Protein AF-A0A7X3VAI4-F1 (afdb_monomer)

Radius of gyration: 29.51 Å; Cα contacts (8 Å, |Δi|>4): 830; chains: 1; bounding box: 54×102×101 Å

Nearest PDB structures (foldseek):
  2ffg-assembly1_B  TM=6.582E-01  e=1.158E+00  Bacillus subtilis
  6cj0-assembly1_B  TM=4.602E-01  e=5.542E+00  Pseudomonas aeruginosa
  4fmd-assembly3_E  TM=3.066E-01  e=3.913E+00  Escherichia coli
  4fmc-assembly3_E  TM=3.128E-01  e=4.935E+00  Escherichia coli

Solvent-accessible surface area (backbone atoms only — not comparable to full-atom values): 24237 Å² total; per-residue (Å²): 133,81,81,90,76,89,83,88,88,81,93,82,90,83,90,86,83,89,80,90,79,92,73,89,74,77,81,74,78,75,72,74,77,76,73,74,70,52,94,92,55,70,48,72,66,94,71,79,42,58,47,66,39,52,51,70,56,76,46,52,69,69,57,36,35,50,51,9,50,47,62,37,60,41,63,54,37,66,71,42,35,33,33,36,28,24,42,32,49,91,56,97,81,44,68,40,80,75,32,53,87,90,65,32,65,28,82,55,17,36,17,64,51,43,33,54,41,79,29,22,33,33,89,40,80,44,18,6,24,43,83,93,42,38,42,32,49,74,17,25,73,32,71,44,62,74,70,76,37,43,74,28,34,75,59,35,90,54,46,80,71,65,49,22,51,72,40,68,32,65,57,38,49,24,43,33,58,51,44,47,44,22,51,54,36,21,52,42,37,50,50,48,54,54,47,24,32,48,52,1,46,76,69,69,39,72,28,74,43,74,34,54,35,91,89,36,78,32,47,32,42,32,14,29,47,88,64,53,74,48,49,89,49,44,44,43,54,55,91,86,44,56,39,20,65,35,70,68,62,34,80,33,62,44,64,58,61,46,48,50,49,46,36,30,41,33,30,13,31,50,40,20,58,62,66,36,79,81,36,49,82,31,71,76,84,46,48,47,53,28,38,66,17,40,52,47,20,35,35,51,28,44,33,59,32,61,52,64,68,89,81,75,56,85,53,67,69,56,33,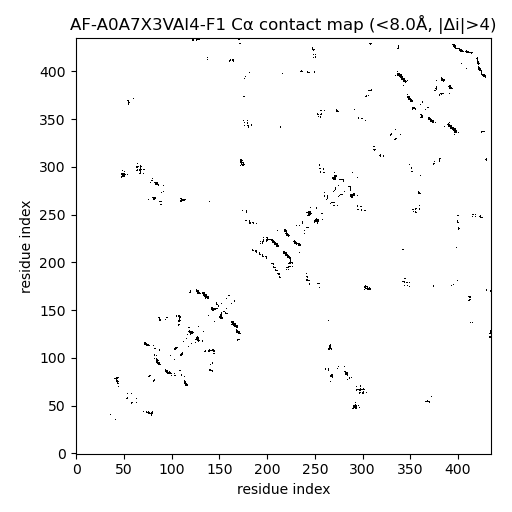52,48,52,55,51,47,57,54,45,40,49,75,70,52,52,39,75,50,33,26,53,60,44,74,36,78,66,64,58,50,55,46,49,49,88,75,55,57,89,61,45,67,44,56,88,80,44,97,45,68,40,74,44,73,44,88,74,48,42,92,89,42,68,42,45,78,44,73,94,79,13,40,38,42,68,40,18,30,58,61,36,35,43,78,58,43,78,91,61,38,82,52,76,64,64,58,95,86,40,56,42,32,41,32,26,43,66,56,56,51,55,50,91,58,47,107

Secondary structure (DSSP, 8-state):
------------------------------PPP-----TT---S---PPPHHHHHTT-S-HHHHHHHHHHHHH----TTTTTT-SSB-SS-TT-B-----TTS---TTTS---S-GGGTS-BSSTT-B--GGG-EEETGGGSS---SSSSGGGTTS---TTTSSEEE-----TTHHHHHHHHHHHHHHHHHHHHHHHHHHHHHTS-EEEEEEETTEEEEEEEE-TTS-EEEEEE-SS-TT-----BTTTT-B--HHHHHHHHIIIII-PPBHHHH-TT--SS-SS-S-SB-HHHHHHHHHHHHHSPPPPP---SSHHHHHHHHHHHHHHHHTTGGGTS-S-EEES--EEEES-TTPPTTS--GGGSSS-EEEE----STTT-PEE-GGG-EEE-----S-EEE--GGG---SS-BTTB-TTEEEPPP-TTGGG--

Mean predicted aligned error: 8.09 Å

Structure (mmCIF, N/CA/C/O backbone):
data_AF-A0A7X3VAI4-F1
#
_entry.id   AF-A0A7X3VAI4-F1
#
loop_
_atom_site.group_PDB
_atom_site.id
_atom_site.type_symbol
_atom_site.label_atom_id
_atom_site.label_alt_id
_atom_site.label_comp_id
_atom_site.label_asym_id
_atom_site.label_entity_id
_atom_site.label_seq_id
_atom_site.pdbx_PDB_ins_code
_atom_site.Cartn_x
_atom_site.Cartn_y
_atom_site.Cartn_z
_atom_site.occupancy
_atom_site.B_iso_or_equiv
_atom_site.auth_seq_id
_atom_site.auth_comp_id
_atom_site.auth_asym_id
_atom_site.auth_atom_id
_atom_site.pdbx_PDB_model_num
ATOM 1 N N . MET A 1 1 ? 6.371 72.353 -68.117 1.00 41.66 1 MET A N 1
ATOM 2 C CA . MET A 1 1 ? 6.696 70.965 -67.736 1.00 41.66 1 MET A CA 1
ATOM 3 C C . MET A 1 1 ? 5.400 70.309 -67.237 1.00 41.66 1 MET A C 1
ATOM 5 O O . MET A 1 1 ? 5.086 70.439 -66.072 1.00 41.66 1 MET A O 1
ATOM 9 N N . ASN A 1 2 ? 4.428 69.951 -68.082 1.00 34.06 2 ASN A N 1
ATOM 10 C CA . ASN A 1 2 ? 4.250 68.636 -68.727 1.00 34.06 2 ASN A CA 1
ATOM 11 C C . ASN A 1 2 ? 5.489 67.708 -68.775 1.00 34.06 2 ASN A C 1
ATOM 13 O O . ASN A 1 2 ? 6.585 68.258 -68.882 1.00 34.06 2 ASN A O 1
ATOM 17 N N . PRO A 1 3 ? 5.344 66.362 -68.878 1.00 53.47 3 PRO A N 1
ATOM 18 C CA . PRO A 1 3 ? 4.071 65.657 -69.130 1.00 53.47 3 PRO A CA 1
ATOM 19 C C . PRO A 1 3 ? 3.851 64.226 -68.535 1.00 53.47 3 PRO A C 1
ATOM 21 O O . PRO A 1 3 ? 4.800 63.526 -68.210 1.00 53.47 3 PRO A O 1
ATOM 24 N N . LEU A 1 4 ? 2.570 63.801 -68.624 1.00 39.50 4 LEU A N 1
ATOM 25 C CA . LEU A 1 4 ? 2.026 62.520 -69.165 1.00 39.50 4 LEU A CA 1
ATOM 26 C C . LEU A 1 4 ? 2.206 61.217 -68.350 1.00 39.50 4 LEU A C 1
ATOM 28 O O . LEU A 1 4 ? 3.261 60.964 -67.797 1.00 39.50 4 LEU A O 1
ATOM 32 N N . SER A 1 5 ? 1.274 60.255 -68.312 1.00 36.38 5 SER A N 1
ATOM 33 C CA . SER A 1 5 ? -0.124 60.076 -68.776 1.00 36.38 5 SER A CA 1
ATOM 34 C C . SER A 1 5 ? -0.532 58.651 -68.339 1.00 36.38 5 SER A C 1
ATOM 36 O O . SER A 1 5 ? 0.304 57.758 -68.402 1.00 36.38 5 SER A O 1
ATOM 38 N N . ALA A 1 6 ? -1.723 58.383 -67.783 1.00 37.47 6 ALA A N 1
ATOM 39 C CA . ALA A 1 6 ? -2.954 58.027 -68.523 1.00 37.47 6 ALA A CA 1
ATOM 40 C C . ALA A 1 6 ? -2.723 56.879 -69.546 1.00 37.47 6 ALA A C 1
ATOM 42 O O . ALA A 1 6 ? -1.814 56.966 -70.355 1.00 37.47 6 ALA A O 1
ATOM 43 N N . THR A 1 7 ? -3.482 55.779 -69.654 1.00 36.97 7 THR A N 1
ATOM 44 C CA . THR A 1 7 ? -4.941 55.536 -69.563 1.00 36.97 7 THR A CA 1
ATOM 45 C C . THR A 1 7 ? -5.155 54.047 -69.964 1.00 36.97 7 THR A C 1
ATOM 47 O O . THR A 1 7 ? -4.462 53.591 -70.861 1.00 36.97 7 THR A O 1
ATOM 50 N N . ARG A 1 8 ? -5.968 53.221 -69.277 1.00 37.34 8 ARG A N 1
ATOM 51 C CA . ARG A 1 8 ? -7.438 53.007 -69.426 1.00 37.34 8 ARG A CA 1
ATOM 52 C C . ARG A 1 8 ? -7.818 51.883 -70.420 1.00 37.34 8 ARG A C 1
ATOM 54 O O . ARG A 1 8 ? -7.261 51.848 -71.509 1.00 37.34 8 ARG A O 1
ATOM 61 N N . LYS A 1 9 ? -8.918 51.174 -70.078 1.00 34.22 9 LYS A N 1
ATOM 62 C CA . LYS A 1 9 ? -9.882 50.396 -70.918 1.00 34.22 9 LYS A CA 1
ATOM 63 C C . LYS A 1 9 ? -9.663 48.867 -70.935 1.00 34.22 9 LYS A C 1
ATOM 65 O O . LYS A 1 9 ? -8.532 48.441 -71.068 1.00 34.22 9 LYS A O 1
ATOM 70 N N . SER A 1 10 ? -10.665 47.982 -70.841 1.00 33.62 10 SER A N 1
ATOM 71 C CA . SER A 1 10 ? -12.135 48.109 -70.785 1.00 33.62 10 SER A CA 1
ATOM 72 C C . SER A 1 10 ? -12.799 46.771 -70.390 1.00 33.62 10 SER A C 1
ATOM 74 O O . SER A 1 10 ? -12.258 45.706 -70.661 1.00 33.62 10 SER A O 1
ATOM 76 N N . LEU A 1 11 ? -14.004 46.873 -69.817 1.00 37.06 11 LEU A N 1
ATOM 77 C CA . LEU A 1 11 ? -15.062 45.854 -69.676 1.00 37.06 11 LEU A CA 1
ATOM 78 C C . LEU A 1 11 ? -15.544 45.270 -71.027 1.00 37.06 11 LEU A C 1
ATOM 80 O O . LEU A 1 11 ? -15.691 46.049 -71.967 1.00 37.06 11 LEU A O 1
ATOM 84 N N . ALA A 1 12 ? -15.923 43.978 -71.052 1.00 31.91 12 ALA A N 1
ATOM 85 C CA . ALA A 1 12 ? -17.156 43.381 -71.641 1.00 31.91 12 ALA A CA 1
ATOM 86 C C . ALA A 1 12 ? -16.980 41.840 -71.771 1.00 31.91 12 ALA A C 1
ATOM 88 O O . ALA A 1 12 ? -16.028 41.406 -72.403 1.00 31.91 12 ALA A O 1
ATOM 89 N N . PHE A 1 13 ? -17.663 40.977 -71.004 1.00 33.62 13 PHE A N 1
ATOM 90 C CA . PHE A 1 13 ? -19.034 40.427 -71.141 1.00 33.62 13 PHE A CA 1
ATOM 91 C C . PHE A 1 13 ? -19.272 39.454 -72.324 1.00 33.62 13 PHE A C 1
ATOM 93 O O . PHE A 1 13 ? -18.954 39.801 -73.455 1.00 33.62 13 PHE A O 1
ATOM 100 N N . ILE A 1 14 ? -19.982 38.342 -72.014 1.00 36.69 14 ILE A N 1
ATOM 101 C CA . ILE A 1 14 ? -20.777 37.399 -72.863 1.00 36.69 14 ILE A CA 1
ATOM 102 C C . ILE A 1 14 ? -20.160 35.986 -73.039 1.00 36.69 14 ILE A C 1
ATOM 104 O O . ILE A 1 14 ? -19.181 35.825 -73.753 1.00 36.69 14 ILE A O 1
ATOM 108 N N . LEU A 1 15 ? -20.609 35.016 -72.207 1.00 34.69 15 LEU A N 1
ATOM 109 C CA . LEU A 1 15 ? -21.491 33.840 -72.496 1.00 34.69 15 LEU A CA 1
ATOM 110 C C . LEU A 1 15 ? -20.814 32.742 -73.346 1.00 34.69 15 LEU A C 1
ATOM 112 O O . LEU A 1 15 ? -20.144 33.059 -74.311 1.00 34.69 15 LEU A O 1
ATOM 116 N N . ALA A 1 16 ? -21.013 31.433 -73.193 1.00 33.78 16 ALA A N 1
ATOM 117 C CA . ALA A 1 16 ? -21.719 30.505 -72.299 1.00 33.78 16 ALA A CA 1
ATOM 118 C C . ALA A 1 16 ? -21.288 29.087 -72.801 1.00 33.78 16 ALA A C 1
ATOM 120 O O . ALA A 1 16 ? -20.832 28.982 -73.936 1.00 33.78 16 ALA A O 1
ATOM 121 N N . ILE A 1 17 ? -21.263 27.993 -72.028 1.00 36.34 17 ILE A N 1
ATOM 122 C CA . ILE A 1 17 ? -22.317 26.954 -71.943 1.00 36.34 17 ILE A CA 1
ATOM 123 C C . ILE A 1 17 ? -21.670 25.679 -71.346 1.00 36.34 17 ILE A C 1
ATOM 125 O O . ILE A 1 17 ? -20.625 25.271 -71.835 1.00 36.34 17 ILE A O 1
ATOM 129 N N . LEU A 1 18 ? -22.338 25.105 -70.327 1.00 33.00 18 LEU A N 1
ATOM 130 C CA . LEU A 1 18 ? -22.488 23.688 -69.907 1.00 33.00 18 LEU A CA 1
ATOM 131 C C . LEU A 1 18 ? -21.237 22.766 -69.837 1.00 33.00 18 LEU A C 1
ATOM 133 O O . LEU A 1 18 ? -20.447 22.698 -70.760 1.00 33.00 18 LEU A O 1
ATOM 137 N N . ALA A 1 19 ? -21.030 21.929 -68.813 1.00 33.09 19 ALA A N 1
ATOM 138 C CA . ALA A 1 19 ? -22.008 21.078 -68.137 1.00 33.09 19 ALA A CA 1
ATOM 139 C C . ALA A 1 19 ? -21.550 20.629 -66.732 1.00 33.09 19 ALA A C 1
ATOM 141 O O . ALA A 1 19 ? -20.363 20.473 -66.455 1.00 33.09 19 ALA A O 1
ATOM 142 N N . TRP A 1 20 ? -22.542 20.378 -65.879 1.00 38.09 20 TRP A N 1
ATOM 143 C CA . TRP A 1 20 ? -22.461 19.634 -64.624 1.00 38.09 20 TRP A CA 1
ATOM 144 C C . TRP A 1 20 ? -21.806 18.254 -64.767 1.00 38.09 20 TRP A C 1
ATOM 146 O O . TRP A 1 20 ? -22.183 17.483 -65.646 1.00 38.09 20 TRP A O 1
ATOM 156 N N . ALA A 1 21 ? -20.995 17.885 -63.774 1.00 34.31 21 ALA A N 1
ATOM 157 C CA . ALA A 1 21 ? -21.040 16.550 -63.183 1.00 34.31 21 ALA A CA 1
ATOM 158 C C . ALA A 1 21 ? -20.620 16.634 -61.708 1.00 34.31 21 ALA A C 1
ATOM 160 O O . ALA A 1 21 ? -19.473 16.910 -61.370 1.00 34.31 21 ALA A O 1
ATOM 161 N N . THR A 1 22 ? -21.597 16.426 -60.834 1.00 43.16 22 THR A N 1
ATOM 162 C CA . THR A 1 22 ? -21.441 16.120 -59.415 1.00 43.16 22 THR A CA 1
ATOM 163 C C . THR A 1 22 ? -20.647 14.827 -59.242 1.00 43.16 22 THR A C 1
ATOM 165 O O . THR A 1 22 ? -21.089 13.785 -59.722 1.00 43.16 22 THR A O 1
ATOM 168 N N . LEU A 1 23 ? -19.542 14.865 -58.502 1.00 37.84 23 LEU A N 1
ATOM 169 C CA . LEU A 1 23 ? -18.942 13.677 -57.899 1.00 37.84 23 LEU A CA 1
ATOM 170 C C . LEU A 1 23 ? -18.586 14.009 -56.454 1.00 37.84 23 LEU A C 1
ATOM 172 O O . LEU A 1 23 ? -17.637 14.734 -56.166 1.00 37.84 23 LEU A O 1
ATOM 176 N N . ALA A 1 24 ? -19.422 13.486 -55.561 1.00 47.59 24 ALA A N 1
ATOM 177 C CA . ALA A 1 24 ? -19.087 13.259 -54.173 1.00 47.59 24 ALA A CA 1
ATOM 178 C C . ALA A 1 24 ? -17.810 12.409 -54.132 1.00 47.59 24 ALA A C 1
ATOM 180 O O . ALA A 1 24 ? -17.831 11.232 -54.486 1.00 47.59 24 ALA A O 1
ATOM 181 N N . ALA A 1 25 ? -16.694 13.022 -53.749 1.00 36.50 25 ALA A N 1
ATOM 182 C CA . ALA A 1 25 ? -15.486 12.295 -53.407 1.00 36.50 25 ALA A CA 1
ATOM 183 C C . ALA A 1 25 ? -15.566 11.958 -51.917 1.00 36.50 25 ALA A C 1
ATOM 185 O O . ALA A 1 25 ? -15.334 12.803 -51.051 1.00 36.50 25 ALA A O 1
ATOM 186 N N . CYS A 1 26 ? -15.955 10.714 -51.645 1.00 34.91 26 CYS A N 1
ATOM 187 C CA . CYS A 1 26 ? -15.708 10.034 -50.386 1.00 34.91 26 CYS A CA 1
ATOM 188 C C . CYS A 1 26 ? -14.253 10.288 -49.971 1.00 34.91 26 CYS A C 1
ATOM 190 O O . CYS A 1 26 ? -13.331 9.914 -50.697 1.00 34.91 26 CYS A O 1
ATOM 192 N N . HIS A 1 27 ? -14.043 10.929 -48.821 1.00 36.62 27 HIS A N 1
ATOM 193 C CA . HIS A 1 27 ? -12.756 10.867 -48.138 1.00 36.62 27 HIS A CA 1
ATOM 194 C C . HIS A 1 27 ? -12.600 9.435 -47.625 1.00 36.62 27 HIS A C 1
ATOM 196 O O . HIS A 1 27 ? -13.020 9.108 -46.520 1.00 36.62 27 HIS A O 1
ATOM 202 N N . ASN A 1 28 ? -12.058 8.560 -48.470 1.00 38.97 28 ASN A N 1
ATOM 203 C CA . ASN A 1 28 ? -11.456 7.325 -48.003 1.00 38.97 28 ASN A CA 1
ATOM 204 C C . ASN A 1 28 ? -10.149 7.718 -47.324 1.00 38.97 28 ASN A C 1
ATOM 206 O O . ASN A 1 28 ? -9.138 7.936 -47.990 1.00 38.97 28 ASN A O 1
ATOM 210 N N . THR A 1 29 ? -10.185 7.820 -46.000 1.00 39.47 29 THR A N 1
ATOM 211 C CA . THR A 1 29 ? -8.992 7.723 -45.169 1.00 39.47 29 THR A CA 1
ATOM 212 C C . THR A 1 29 ? -8.440 6.318 -45.383 1.00 39.47 29 THR A C 1
ATOM 214 O O . THR A 1 29 ? -8.873 5.357 -44.753 1.00 39.47 29 THR A O 1
ATOM 217 N N . THR A 1 30 ? -7.541 6.156 -46.348 1.00 39.31 30 THR A N 1
ATOM 218 C CA . THR A 1 30 ? -6.678 4.981 -46.383 1.00 39.31 30 THR A CA 1
ATOM 219 C C . THR A 1 30 ? -5.759 5.112 -45.181 1.00 39.31 30 THR A C 1
ATOM 221 O O . THR A 1 30 ? -4.778 5.850 -45.238 1.00 39.31 30 THR A O 1
ATOM 224 N N . ALA A 1 31 ? -6.129 4.460 -44.077 1.00 43.34 31 ALA A N 1
ATOM 225 C CA . ALA A 1 31 ? -5.189 4.138 -43.019 1.00 43.34 31 ALA A CA 1
ATOM 226 C C . ALA A 1 31 ? -3.985 3.472 -43.690 1.00 43.34 31 ALA A C 1
ATOM 228 O O . ALA A 1 31 ? -4.154 2.505 -44.444 1.00 43.34 31 ALA A O 1
ATOM 229 N N . GLU A 1 32 ? -2.795 4.041 -43.504 1.00 39.75 32 GLU A N 1
ATOM 230 C CA . GLU A 1 32 ? -1.586 3.357 -43.934 1.00 39.75 32 GLU A CA 1
ATOM 231 C C . GLU A 1 32 ? -1.551 1.983 -43.255 1.00 39.75 32 GLU A C 1
ATOM 233 O O . GLU A 1 32 ? -1.907 1.871 -42.076 1.00 39.75 32 GLU A O 1
ATOM 238 N N . PRO A 1 33 ? -1.190 0.914 -43.983 1.00 43.19 33 PRO A N 1
ATOM 239 C CA . PRO A 1 33 ? -1.043 -0.386 -43.364 1.00 43.19 33 PRO A CA 1
ATOM 240 C C . PRO A 1 33 ? 0.045 -0.265 -42.300 1.00 43.19 33 PRO A C 1
ATOM 242 O O . PRO A 1 33 ? 1.188 0.057 -42.627 1.00 43.19 33 PRO A O 1
ATOM 245 N N . SER A 1 34 ? -0.343 -0.512 -41.043 1.00 51.28 34 SER A N 1
ATOM 246 C CA . SER A 1 34 ? 0.562 -0.778 -39.923 1.00 51.28 34 SER A CA 1
ATOM 247 C C . SER A 1 34 ? 1.752 -1.574 -40.454 1.00 51.28 34 SER A C 1
ATOM 249 O O . SER A 1 34 ? 1.583 -2.651 -41.039 1.00 51.28 34 SER A O 1
ATOM 251 N N . SER A 1 35 ? 2.945 -0.980 -40.375 1.00 57.53 35 SER A N 1
ATOM 252 C CA . SER A 1 35 ? 4.171 -1.638 -40.803 1.00 57.53 35 SER A CA 1
ATOM 253 C C . SER A 1 35 ? 4.238 -2.989 -40.104 1.00 57.53 35 SER A C 1
ATOM 255 O O . SER A 1 35 ? 4.120 -3.028 -38.882 1.00 57.53 35 SER A O 1
ATOM 257 N N . ALA A 1 36 ? 4.406 -4.074 -40.866 1.00 59.88 36 ALA A N 1
ATOM 258 C CA . ALA A 1 36 ? 4.539 -5.412 -40.297 1.00 59.88 36 ALA A CA 1
ATOM 259 C C . ALA A 1 36 ? 5.517 -5.370 -39.106 1.00 59.88 36 ALA A C 1
ATOM 261 O O . ALA A 1 36 ? 6.583 -4.756 -39.259 1.00 59.88 36 ALA A O 1
ATOM 262 N N . PRO A 1 37 ? 5.162 -5.963 -37.948 1.00 58.41 37 PRO A N 1
ATOM 263 C CA . PRO A 1 37 ? 5.969 -5.856 -36.741 1.00 58.41 37 PRO A CA 1
ATOM 264 C C . PRO A 1 37 ? 7.399 -6.278 -37.062 1.00 58.41 37 PRO A C 1
ATOM 266 O O . PRO A 1 37 ? 7.635 -7.310 -37.704 1.00 58.41 37 PRO A O 1
ATOM 269 N N . ARG A 1 38 ? 8.363 -5.431 -36.692 1.00 66.62 38 ARG A N 1
ATOM 270 C CA . ARG A 1 38 ? 9.773 -5.770 -36.876 1.00 66.62 38 ARG A CA 1
ATOM 271 C C . ARG A 1 38 ? 10.039 -6.997 -36.010 1.00 66.62 38 ARG A C 1
ATOM 273 O O . ARG A 1 38 ? 9.563 -7.083 -34.885 1.00 66.62 38 ARG A O 1
ATOM 280 N N . ILE A 1 39 ? 10.769 -7.978 -36.538 1.00 65.56 39 ILE A N 1
ATOM 281 C CA . ILE A 1 39 ? 11.141 -9.165 -35.758 1.00 65.56 39 ILE A CA 1
ATOM 282 C C . ILE A 1 39 ? 11.889 -8.685 -34.504 1.00 65.56 39 ILE A C 1
ATOM 284 O O . ILE A 1 39 ? 12.965 -8.102 -34.634 1.00 65.56 39 ILE A O 1
ATOM 288 N N . GLY A 1 40 ? 11.309 -8.930 -33.326 1.00 69.25 40 GLY A N 1
ATOM 289 C CA . GLY A 1 40 ? 11.830 -8.481 -32.030 1.00 69.25 40 GLY A CA 1
ATOM 290 C C . GLY A 1 40 ? 11.242 -7.172 -31.483 1.00 69.25 40 GLY A C 1
ATOM 291 O O . GLY A 1 40 ? 11.736 -6.711 -30.465 1.00 69.25 40 GLY A O 1
ATOM 292 N N . ASP A 1 41 ? 10.228 -6.589 -32.130 1.00 76.38 41 ASP A N 1
ATOM 293 C CA . ASP A 1 41 ? 9.619 -5.300 -31.768 1.00 76.38 41 ASP A CA 1
ATOM 294 C C . ASP A 1 41 ? 8.085 -5.462 -31.719 1.00 76.38 41 ASP A C 1
ATOM 296 O O . ASP A 1 41 ? 7.360 -5.149 -32.669 1.00 76.38 41 ASP A O 1
ATOM 300 N N . THR A 1 42 ? 7.597 -6.073 -30.639 1.00 85.62 42 THR A N 1
ATOM 301 C CA . THR A 1 42 ? 6.165 -6.260 -30.358 1.00 85.62 42 THR A CA 1
ATOM 302 C C . THR A 1 42 ? 5.864 -5.854 -28.922 1.00 85.62 42 THR A C 1
ATOM 304 O O . THR A 1 42 ? 6.719 -6.027 -28.050 1.00 85.62 42 THR A O 1
ATOM 307 N N . ALA A 1 43 ? 4.650 -5.356 -28.678 1.00 89.94 43 ALA A N 1
ATOM 308 C CA . ALA A 1 43 ? 4.106 -5.264 -27.327 1.00 89.94 43 ALA A CA 1
ATOM 309 C C . ALA A 1 43 ? 4.239 -6.630 -26.636 1.00 89.94 43 ALA A C 1
ATOM 311 O O . ALA A 1 43 ? 4.135 -7.678 -27.287 1.00 89.94 43 ALA A O 1
ATOM 312 N N . THR A 1 44 ? 4.561 -6.615 -25.349 1.00 90.94 44 THR A N 1
ATOM 313 C CA . THR A 1 44 ? 4.588 -7.824 -24.524 1.00 90.94 44 THR A CA 1
ATOM 314 C C . THR A 1 44 ? 3.213 -8.158 -23.955 1.00 90.94 44 THR A C 1
ATOM 316 O O . THR A 1 44 ? 2.953 -9.318 -23.632 1.00 90.94 44 THR A O 1
ATOM 319 N N . LEU A 1 45 ? 2.323 -7.169 -23.867 1.00 90.69 45 LEU A N 1
ATOM 320 C CA . LEU A 1 45 ? 0.915 -7.365 -23.571 1.00 90.69 45 LEU A CA 1
ATOM 321 C C . LEU A 1 45 ? 0.140 -7.670 -24.856 1.00 90.69 45 LEU A C 1
ATOM 323 O O . LEU A 1 45 ? 0.009 -6.838 -25.750 1.00 90.69 45 LEU A O 1
ATOM 327 N N . ASP A 1 46 ? -0.433 -8.872 -24.924 1.00 82.88 46 ASP A N 1
ATOM 328 C CA . ASP A 1 46 ? -1.268 -9.309 -26.053 1.00 82.88 46 ASP A CA 1
ATOM 329 C C . ASP A 1 46 ? -2.688 -8.692 -26.034 1.00 82.88 46 ASP A C 1
ATOM 331 O O . ASP A 1 46 ? -3.464 -8.868 -26.979 1.00 82.88 46 ASP A O 1
ATOM 335 N N . GLY A 1 47 ? -3.048 -7.976 -24.961 1.00 90.31 47 GLY A N 1
ATOM 336 C CA . GLY A 1 47 ? -4.309 -7.249 -24.811 1.00 90.31 47 GLY A CA 1
ATOM 337 C C . GLY A 1 47 ? -4.667 -6.943 -23.353 1.00 90.31 47 GLY A C 1
ATOM 338 O O . GLY A 1 47 ? -4.078 -7.497 -22.427 1.00 90.31 47 GLY A O 1
ATOM 339 N N . HIS A 1 48 ? -5.675 -6.087 -23.170 1.00 96.06 48 HIS A N 1
ATOM 340 C CA . HIS A 1 48 ? -6.167 -5.659 -21.858 1.00 96.06 48 HIS A CA 1
ATOM 341 C C . HIS A 1 48 ? -7.355 -6.491 -21.373 1.00 96.06 48 HIS A C 1
ATOM 343 O O . HIS A 1 48 ? -8.181 -6.974 -22.155 1.00 96.06 48 HIS A O 1
ATOM 349 N N . THR A 1 49 ? -7.475 -6.623 -20.058 1.00 97.50 49 THR A N 1
ATOM 350 C CA . THR A 1 49 ? -8.609 -7.268 -19.401 1.00 97.50 49 THR A CA 1
ATOM 351 C C . THR A 1 49 ? -9.740 -6.276 -19.157 1.00 97.50 49 THR A C 1
ATOM 353 O O . THR A 1 49 ? -9.577 -5.276 -18.468 1.00 97.50 49 THR A O 1
ATOM 356 N N . SER A 1 50 ? -10.938 -6.587 -19.655 1.00 97.19 50 SER A N 1
ATOM 357 C CA . SER A 1 50 ? -12.133 -5.816 -19.316 1.00 97.19 50 SER A CA 1
ATOM 358 C C . SER A 1 50 ? -12.510 -6.013 -17.848 1.00 97.19 50 SER A C 1
ATOM 360 O O . SER A 1 50 ? -12.614 -7.142 -17.364 1.00 97.19 50 SER A O 1
ATOM 362 N N . GLN A 1 51 ? -12.771 -4.906 -17.155 1.00 97.88 51 GLN A N 1
ATOM 363 C CA . GLN A 1 51 ? -13.311 -4.929 -15.801 1.00 97.88 51 GLN A CA 1
ATOM 364 C C . GLN A 1 51 ? -14.706 -5.594 -15.775 1.00 97.88 51 GLN A C 1
ATOM 366 O O . GLN A 1 51 ? -14.966 -6.436 -14.918 1.00 97.88 51 GLN A O 1
ATOM 371 N N . ASP A 1 52 ? -15.551 -5.343 -16.782 1.00 97.50 52 ASP A N 1
ATOM 372 C CA . ASP A 1 52 ? -16.883 -5.957 -16.903 1.00 97.50 52 ASP A CA 1
ATOM 373 C C . ASP A 1 52 ? -16.822 -7.488 -17.049 1.00 97.50 52 ASP A C 1
ATOM 375 O O . ASP A 1 52 ? -17.712 -8.201 -16.577 1.00 97.50 52 ASP A O 1
ATOM 379 N N . ASP A 1 53 ? -15.775 -8.028 -17.684 1.00 97.56 53 ASP A N 1
ATOM 380 C CA . ASP A 1 53 ? -15.616 -9.480 -17.846 1.00 97.56 53 ASP A CA 1
ATOM 381 C C . ASP A 1 53 ? -15.337 -10.171 -16.500 1.00 97.56 53 ASP A C 1
ATOM 383 O O . ASP A 1 53 ? -15.756 -11.313 -16.289 1.00 97.56 53 ASP A O 1
ATOM 387 N N . ILE A 1 54 ? -14.673 -9.471 -15.574 1.00 97.69 54 ILE A N 1
ATOM 388 C CA . ILE A 1 54 ? -14.455 -9.928 -14.196 1.00 97.69 54 ILE A CA 1
ATOM 389 C C . ILE A 1 54 ? -15.780 -9.869 -13.424 1.00 97.69 54 ILE A C 1
ATOM 391 O O . ILE A 1 54 ? -16.198 -10.857 -12.822 1.00 97.69 54 ILE A O 1
ATOM 395 N N . GLU A 1 55 ? -16.476 -8.733 -13.479 1.00 95.81 55 GLU A N 1
ATOM 396 C CA . GLU A 1 55 ? -17.702 -8.488 -12.704 1.00 95.81 55 GLU A CA 1
ATOM 397 C C . GLU A 1 55 ? -18.888 -9.350 -13.140 1.00 95.81 55 GLU A C 1
ATOM 399 O O . GLU A 1 55 ? -19.721 -9.746 -12.322 1.00 95.81 55 GLU A O 1
ATOM 404 N N . SER A 1 56 ? -18.973 -9.652 -14.436 1.00 95.88 56 SER A N 1
ATOM 405 C CA . SER A 1 56 ? -20.005 -10.525 -15.004 1.00 95.88 56 SER A CA 1
ATOM 406 C C . SER A 1 56 ? -19.734 -12.015 -14.775 1.00 95.88 56 SER A C 1
ATOM 408 O O . SER A 1 56 ? -20.604 -12.840 -15.065 1.00 95.88 56 SER A O 1
ATOM 410 N N . GLY A 1 57 ? -18.545 -12.374 -14.273 1.00 95.06 57 GLY A N 1
ATOM 411 C CA . GLY A 1 57 ? -18.096 -13.762 -14.159 1.00 95.06 57 GLY A CA 1
ATOM 412 C C . GLY A 1 57 ? -17.781 -14.416 -15.508 1.00 95.06 57 GLY A C 1
ATOM 413 O O . GLY A 1 57 ? -17.780 -15.644 -15.608 1.00 95.06 57 GLY A O 1
ATOM 414 N N . SER A 1 58 ? -17.532 -13.617 -16.552 1.00 97.38 58 SER A N 1
ATOM 415 C CA . SER A 1 58 ? -17.089 -14.116 -17.861 1.00 97.38 58 SER A CA 1
ATOM 416 C C . SER A 1 58 ? -15.680 -14.711 -17.792 1.00 97.38 58 SER A C 1
ATOM 418 O O . SER A 1 58 ? -15.354 -15.613 -18.567 1.00 97.38 58 SER A O 1
ATOM 420 N N . LEU A 1 59 ? -14.862 -14.245 -16.842 1.00 97.94 59 LEU A N 1
ATOM 421 C CA . LEU A 1 59 ? -13.582 -14.851 -16.482 1.00 97.94 59 LEU A CA 1
ATOM 422 C C . LEU A 1 59 ? -13.720 -15.723 -15.235 1.00 97.94 59 LEU A C 1
ATOM 424 O O . LEU A 1 59 ? -14.300 -15.328 -14.226 1.00 97.94 59 LEU A O 1
ATOM 428 N N . THR A 1 60 ? -13.136 -16.915 -15.301 1.00 97.81 60 THR A N 1
ATOM 429 C CA . THR A 1 60 ? -12.955 -17.783 -14.132 1.00 97.81 60 THR A CA 1
ATOM 430 C C . THR A 1 60 ? -11.834 -17.263 -13.230 1.00 97.81 60 THR A C 1
ATOM 432 O O . THR A 1 60 ? -10.952 -16.535 -13.687 1.00 97.81 60 THR A O 1
ATOM 435 N N . LEU A 1 61 ? -11.819 -17.686 -11.960 1.00 97.00 61 LEU A N 1
ATOM 436 C CA . LEU A 1 61 ? -10.734 -17.348 -11.032 1.00 97.00 61 LEU A CA 1
ATOM 437 C C . LEU A 1 61 ? -9.356 -17.737 -11.589 1.00 97.00 61 LEU A C 1
ATOM 439 O O . LEU A 1 61 ? -8.442 -16.923 -11.532 1.00 97.00 61 LEU A O 1
ATOM 443 N N . ASP A 1 62 ? -9.223 -18.932 -12.170 1.00 97.69 62 ASP A N 1
ATOM 444 C CA . ASP A 1 62 ? -7.954 -19.400 -12.741 1.00 97.69 62 ASP A CA 1
ATOM 445 C C . ASP A 1 62 ? -7.471 -18.473 -13.864 1.00 97.69 62 ASP A C 1
ATOM 447 O O . ASP A 1 62 ? -6.304 -18.100 -13.890 1.00 97.69 62 ASP A O 1
ATOM 451 N N . GLN A 1 63 ? -8.374 -18.021 -14.742 1.00 98.12 63 GLN A N 1
ATOM 452 C CA . GLN A 1 63 ? -8.035 -17.064 -15.802 1.00 98.12 63 GLN A CA 1
ATOM 453 C C . GLN A 1 63 ? -7.647 -15.690 -15.245 1.00 98.12 63 GLN A C 1
ATOM 455 O O . GLN A 1 63 ? -6.763 -15.040 -15.796 1.00 98.12 63 GLN A O 1
ATOM 460 N N . ILE A 1 64 ? -8.303 -15.229 -14.177 1.00 98.44 64 ILE A N 1
ATOM 461 C CA . ILE A 1 64 ? -7.968 -13.960 -13.513 1.00 98.44 64 ILE A CA 1
ATOM 462 C C . ILE A 1 64 ? -6.571 -14.049 -12.888 1.00 98.44 64 ILE A C 1
ATOM 464 O O . ILE A 1 64 ? -5.756 -13.150 -13.084 1.00 98.44 64 ILE A O 1
ATOM 468 N N . VAL A 1 65 ? -6.278 -15.142 -12.179 1.00 97.75 65 VAL A N 1
ATOM 469 C CA . VAL A 1 65 ? -4.976 -15.388 -11.542 1.00 97.75 65 VAL A CA 1
ATOM 470 C C . VAL A 1 65 ? -3.873 -15.545 -12.590 1.00 97.75 65 VAL A C 1
ATOM 472 O O . VAL A 1 65 ? -2.831 -14.916 -12.444 1.00 97.75 65 VAL A O 1
ATOM 475 N N . GLU A 1 66 ? -4.104 -16.304 -13.666 1.00 97.81 66 GLU A N 1
ATOM 476 C CA . GLU A 1 66 ? -3.142 -16.490 -14.764 1.00 97.81 66 GLU A CA 1
ATOM 477 C C . GLU A 1 66 ? -2.807 -15.162 -15.454 1.00 97.81 66 GLU A C 1
ATOM 479 O O . GLU A 1 66 ? -1.640 -14.870 -15.707 1.00 97.81 66 GLU A O 1
ATOM 484 N N . ARG A 1 67 ? -3.811 -14.313 -15.710 1.00 98.12 67 ARG A N 1
ATOM 485 C CA . ARG A 1 67 ? -3.596 -12.973 -16.281 1.00 98.12 67 ARG A CA 1
ATOM 486 C C . ARG A 1 67 ? -2.831 -12.053 -15.334 1.00 98.12 67 ARG A C 1
ATOM 488 O O . ARG A 1 67 ? -1.956 -11.321 -15.785 1.00 98.12 67 ARG A O 1
ATOM 495 N N . GLY A 1 68 ? -3.124 -12.114 -14.035 1.00 98.19 68 GLY A N 1
ATOM 496 C CA . GLY A 1 68 ? -2.393 -11.352 -13.026 1.00 98.19 68 GLY A CA 1
ATOM 497 C C . GLY A 1 68 ? -0.938 -11.804 -12.884 1.00 98.19 68 GLY A C 1
ATOM 498 O O . GLY A 1 68 ? -0.046 -10.962 -12.809 1.00 98.19 68 GLY A O 1
ATOM 499 N N . GLU A 1 69 ? -0.678 -13.116 -12.910 1.00 98.00 69 GLU A N 1
ATOM 500 C CA . GLU A 1 69 ? 0.679 -13.681 -12.920 1.00 98.00 69 GLU A CA 1
ATOM 501 C C . GLU A 1 69 ? 1.434 -13.305 -14.200 1.00 98.00 69 GLU A C 1
ATOM 503 O O . GLU A 1 69 ? 2.613 -12.939 -14.144 1.00 98.00 69 GLU A O 1
ATOM 508 N N . HIS A 1 70 ? 0.751 -13.343 -15.349 1.00 97.75 70 HIS A N 1
ATOM 509 C CA . HIS A 1 70 ? 1.302 -12.877 -16.614 1.00 97.75 70 HIS A CA 1
ATOM 510 C C . HIS A 1 70 ? 1.730 -11.414 -16.484 1.00 97.75 70 HIS A C 1
ATOM 512 O O . HIS A 1 70 ? 2.917 -11.138 -16.602 1.00 97.75 70 HIS A O 1
ATOM 518 N N . LEU A 1 71 ? 0.824 -10.511 -16.089 1.00 97.81 71 LEU A N 1
ATOM 519 C CA . LEU A 1 71 ? 1.136 -9.088 -15.916 1.00 97.81 71 LEU A CA 1
ATOM 520 C C . LEU A 1 71 ? 2.273 -8.840 -14.909 1.00 97.81 71 LEU A C 1
ATOM 522 O O . LEU A 1 71 ? 3.090 -7.944 -15.098 1.00 97.81 71 LEU A O 1
ATOM 526 N N . PHE A 1 72 ? 2.362 -9.648 -13.850 1.00 98.12 72 PHE A N 1
ATOM 527 C CA . PHE A 1 72 ? 3.426 -9.562 -12.847 1.00 98.12 72 PHE A CA 1
ATOM 528 C C . PHE A 1 72 ? 4.818 -9.923 -13.400 1.00 98.12 72 PHE A C 1
ATOM 530 O O . PHE A 1 72 ? 5.839 -9.417 -12.919 1.00 98.12 72 PHE A O 1
ATOM 537 N N . THR A 1 73 ? 4.874 -10.832 -14.375 1.00 97.38 73 THR A N 1
ATOM 538 C CA . THR A 1 73 ? 6.119 -11.357 -14.966 1.00 97.38 73 THR A CA 1
ATOM 539 C C . THR A 1 73 ? 6.463 -10.738 -16.313 1.00 97.38 73 THR A C 1
ATOM 541 O O . THR A 1 73 ? 7.606 -10.859 -16.763 1.00 97.38 73 THR A O 1
ATOM 544 N N . THR A 1 74 ? 5.505 -10.058 -16.942 1.00 96.31 74 THR A N 1
ATOM 545 C CA . THR A 1 74 ? 5.697 -9.308 -18.175 1.00 96.31 74 THR A CA 1
ATOM 546 C C . THR A 1 74 ? 6.819 -8.291 -17.998 1.00 96.31 74 THR A C 1
ATOM 548 O O . THR A 1 74 ? 6.798 -7.466 -17.089 1.00 96.31 74 THR A O 1
ATOM 551 N N . SER A 1 75 ? 7.813 -8.362 -18.884 1.00 95.69 75 SER A N 1
ATOM 552 C CA . SER A 1 75 ? 8.845 -7.336 -19.011 1.00 95.69 75 SER A CA 1
ATOM 553 C C . SER A 1 75 ? 8.363 -6.279 -19.996 1.00 95.69 75 SER A C 1
ATOM 555 O O . SER A 1 75 ? 8.652 -6.400 -21.187 1.00 95.69 75 SER A O 1
ATOM 557 N N . PHE A 1 76 ? 7.660 -5.268 -19.489 1.00 95.88 76 PHE A N 1
ATOM 558 C CA . PHE A 1 76 ? 7.089 -4.191 -20.291 1.00 95.88 76 PHE A CA 1
ATOM 559 C C . PHE A 1 76 ? 8.144 -3.494 -21.152 1.00 95.88 76 PHE A C 1
ATOM 561 O O . PHE A 1 76 ? 9.319 -3.374 -20.779 1.00 95.88 76 PHE A O 1
ATOM 568 N N . ASN A 1 77 ? 7.715 -3.035 -22.321 1.00 93.50 77 ASN A N 1
ATOM 569 C CA . ASN A 1 77 ? 8.525 -2.251 -23.236 1.00 93.50 77 ASN A CA 1
ATOM 570 C C . ASN A 1 77 ? 7.756 -1.015 -23.732 1.00 93.50 77 ASN A C 1
ATOM 572 O O . ASN A 1 77 ? 6.596 -0.801 -23.396 1.00 93.50 77 ASN A O 1
ATOM 576 N N . THR A 1 78 ? 8.402 -0.186 -24.548 1.00 92.75 78 THR A N 1
ATOM 577 C CA . THR A 1 78 ? 7.809 1.065 -25.052 1.00 92.75 78 THR A CA 1
ATOM 578 C C . THR A 1 78 ? 6.595 0.857 -25.963 1.00 92.75 78 THR A C 1
ATOM 580 O O . THR A 1 78 ? 5.878 1.803 -26.242 1.00 92.75 78 THR A O 1
ATOM 583 N N . LEU A 1 79 ? 6.369 -0.354 -26.484 1.00 93.31 79 LEU A N 1
ATOM 584 C CA . LEU A 1 79 ? 5.158 -0.690 -27.242 1.00 93.31 79 LEU A CA 1
ATOM 585 C C . LEU A 1 79 ? 3.986 -1.070 -26.325 1.00 93.31 79 LEU A C 1
ATOM 587 O O . LEU A 1 79 ? 2.865 -1.164 -26.816 1.00 93.31 79 LEU A O 1
ATOM 591 N N . ASP A 1 80 ? 4.246 -1.285 -25.034 1.00 95.00 80 ASP A N 1
ATOM 592 C CA . ASP A 1 80 ? 3.229 -1.457 -23.993 1.00 95.00 80 ASP A CA 1
ATOM 593 C C . ASP A 1 80 ? 2.847 -0.125 -23.317 1.00 95.00 80 ASP A C 1
ATOM 595 O O . ASP A 1 80 ? 1.835 -0.087 -22.627 1.00 95.00 80 ASP A O 1
ATOM 599 N N . GLY A 1 81 ? 3.636 0.943 -23.506 1.00 95.00 81 GLY A N 1
ATOM 600 C CA . GLY A 1 81 ? 3.512 2.216 -22.774 1.00 95.00 81 GLY A CA 1
ATOM 601 C C . GLY A 1 81 ? 4.636 2.482 -21.759 1.00 95.00 81 GLY A C 1
ATOM 602 O O . GLY A 1 81 ? 4.658 3.479 -21.052 1.00 95.00 81 GLY A O 1
ATOM 603 N N . ALA A 1 82 ? 5.605 1.568 -21.627 1.00 95.62 82 ALA A N 1
ATOM 604 C CA . ALA A 1 82 ? 6.583 1.682 -20.550 1.00 95.62 82 ALA A CA 1
ATOM 605 C C . ALA A 1 82 ? 7.571 2.836 -20.776 1.00 95.62 82 ALA A C 1
ATOM 607 O O . ALA A 1 82 ? 8.396 2.798 -21.698 1.00 95.62 82 ALA A O 1
ATOM 608 N N . GLY A 1 83 ? 7.608 3.786 -19.841 1.00 94.25 83 GLY A N 1
ATOM 609 C CA . GLY A 1 83 ? 8.772 4.654 -19.656 1.00 94.25 83 GLY A CA 1
ATOM 610 C C . GLY A 1 83 ? 8.499 6.039 -19.089 1.00 94.25 83 GLY A C 1
ATOM 611 O O . GLY A 1 83 ? 9.449 6.670 -18.614 1.00 94.25 83 GLY A O 1
ATOM 612 N N . ARG A 1 84 ? 7.250 6.514 -19.103 1.00 94.62 84 ARG A N 1
ATOM 613 C CA . ARG A 1 84 ? 6.863 7.847 -18.617 1.00 94.62 84 ARG A CA 1
ATOM 614 C C . ARG A 1 84 ? 7.809 8.987 -19.024 1.00 94.62 84 ARG A C 1
ATOM 616 O O . ARG A 1 84 ? 8.458 9.604 -18.167 1.00 94.62 84 ARG A O 1
ATOM 623 N N . PRO A 1 85 ? 7.993 9.253 -20.330 1.00 95.44 85 PRO A N 1
ATOM 624 C CA . PRO A 1 85 ? 9.053 10.136 -20.799 1.00 95.44 85 PRO A CA 1
ATOM 625 C C . PRO A 1 85 ? 8.891 11.579 -20.304 1.00 95.44 85 PRO A C 1
ATOM 627 O O . PRO A 1 85 ? 9.903 12.175 -19.925 1.00 95.44 85 PRO A O 1
ATOM 630 N N . GLU A 1 86 ? 7.670 12.125 -20.258 1.00 95.38 86 GLU A N 1
ATOM 631 C CA . GLU A 1 86 ? 7.413 13.527 -19.876 1.00 95.38 86 GLU A CA 1
ATOM 632 C C . GLU A 1 86 ? 6.849 13.728 -18.461 1.00 95.38 86 GLU A C 1
ATOM 634 O O . GLU A 1 86 ? 6.626 14.868 -18.060 1.00 95.38 86 GLU A O 1
ATOM 639 N N . THR A 1 87 ? 6.663 12.674 -17.661 1.00 94.50 87 THR A N 1
ATOM 640 C CA . THR A 1 87 ? 6.076 12.787 -16.310 1.00 94.50 87 THR A CA 1
ATOM 641 C C . THR A 1 87 ? 6.929 12.140 -15.224 1.00 94.50 87 THR A C 1
ATOM 643 O O . THR A 1 87 ? 7.875 11.380 -15.473 1.00 94.50 87 THR A O 1
ATOM 646 N N . THR A 1 88 ? 6.596 12.472 -13.979 1.00 91.75 88 THR A N 1
ATOM 647 C CA . THR A 1 88 ? 7.141 11.881 -12.755 1.00 91.75 88 THR A CA 1
ATOM 648 C C . THR A 1 88 ? 6.024 11.537 -11.773 1.00 91.75 88 THR A C 1
ATOM 650 O O . THR A 1 88 ? 4.881 11.859 -12.059 1.00 91.75 88 THR A O 1
ATOM 653 N N . ASP A 1 89 ? 6.366 10.866 -10.656 1.00 88.25 89 ASP A N 1
ATOM 654 C CA . ASP A 1 89 ? 5.456 10.356 -9.606 1.00 88.25 89 ASP A CA 1
ATOM 655 C C . ASP A 1 89 ? 4.021 10.014 -10.079 1.00 88.25 89 ASP A C 1
ATOM 657 O O . ASP A 1 89 ? 3.815 9.596 -11.209 1.00 88.25 89 ASP A O 1
ATOM 661 N N . VAL A 1 90 ? 3.014 10.058 -9.206 1.00 86.94 90 VAL A N 1
ATOM 662 C CA . VAL A 1 90 ? 1.606 9.837 -9.590 1.00 86.94 90 VAL A CA 1
ATOM 663 C C . VAL A 1 90 ? 0.805 11.137 -9.633 1.00 86.94 90 VAL A C 1
ATOM 665 O O . VAL A 1 90 ? -0.423 11.083 -9.680 1.00 86.94 90 VAL A O 1
ATOM 668 N N . SER A 1 91 ? 1.445 12.299 -9.528 1.00 86.38 91 SER A N 1
ATOM 669 C CA . SER A 1 91 ? 0.824 13.620 -9.591 1.00 86.38 91 SER A CA 1
ATOM 670 C C . SER A 1 91 ? 0.477 13.970 -11.039 1.00 86.38 91 SER A C 1
ATOM 672 O O . SER A 1 91 ? 1.325 13.830 -11.912 1.00 86.38 91 SER A O 1
ATOM 674 N N . PRO A 1 92 ? -0.733 14.489 -11.316 1.00 76.19 92 PRO A N 1
ATOM 675 C CA . PRO A 1 92 ? -1.135 14.848 -12.675 1.00 76.19 92 PRO A CA 1
ATOM 676 C C . PRO A 1 92 ? -0.448 16.122 -13.196 1.00 76.19 92 PRO A C 1
ATOM 678 O O . PRO A 1 92 ? -0.675 16.513 -14.334 1.00 76.19 92 PRO A O 1
ATOM 681 N N . ASP A 1 93 ? 0.330 16.813 -12.360 1.00 87.06 93 ASP A N 1
ATOM 682 C CA . ASP A 1 93 ? 0.914 18.117 -12.687 1.00 87.06 93 ASP A CA 1
ATOM 683 C C . ASP A 1 93 ? 2.454 18.106 -12.662 1.00 87.06 93 ASP A C 1
ATOM 685 O O . ASP A 1 93 ? 3.076 19.154 -12.852 1.00 87.06 93 ASP A O 1
ATOM 689 N N . ASN A 1 94 ? 3.084 16.952 -12.410 1.00 89.44 94 ASN A N 1
ATOM 690 C CA . ASN A 1 94 ? 4.537 16.846 -12.281 1.00 89.44 94 ASN A CA 1
ATOM 691 C C . ASN A 1 94 ? 5.176 16.393 -13.607 1.00 89.44 94 ASN A C 1
ATOM 693 O O . ASN A 1 94 ? 5.355 15.204 -13.873 1.00 89.44 94 ASN A O 1
ATOM 697 N N . PHE A 1 95 ? 5.466 17.374 -14.466 1.00 92.75 95 PHE A N 1
ATOM 698 C CA . PHE A 1 95 ? 6.017 17.172 -15.808 1.00 92.75 95 PHE A CA 1
ATOM 699 C C . PHE A 1 95 ? 7.512 17.486 -15.882 1.00 92.75 95 PHE A C 1
ATOM 701 O O . PHE A 1 95 ? 8.017 18.390 -15.218 1.00 92.75 95 PHE A O 1
ATOM 708 N N . ARG A 1 96 ? 8.205 16.807 -16.796 1.00 92.00 96 ARG A N 1
ATOM 709 C CA . ARG A 1 96 ? 9.625 16.995 -17.109 1.00 92.00 96 ARG A CA 1
ATOM 710 C C . ARG A 1 96 ? 9.868 16.984 -18.624 1.00 92.00 96 ARG A C 1
ATOM 712 O O . ARG A 1 96 ? 9.048 16.461 -19.373 1.00 92.00 96 ARG A O 1
ATOM 719 N N . PRO A 1 97 ? 11.014 17.499 -19.107 1.00 91.94 97 PRO A N 1
ATOM 720 C CA . PRO A 1 97 ? 11.416 17.293 -20.496 1.00 91.94 97 PRO A CA 1
ATOM 721 C C . PRO A 1 97 ? 11.501 15.801 -20.847 1.00 91.94 97 PRO A C 1
ATOM 723 O O . PRO A 1 97 ? 12.074 15.031 -20.074 1.00 91.94 97 PRO A O 1
ATOM 726 N N . ALA A 1 98 ? 10.993 15.429 -22.028 1.00 93.62 98 ALA A N 1
ATOM 727 C CA . ALA A 1 98 ? 10.955 14.048 -22.503 1.00 93.62 98 ALA A CA 1
ATOM 728 C C . ALA A 1 98 ? 12.308 13.335 -22.388 1.00 93.62 98 ALA A C 1
ATOM 730 O O . ALA A 1 98 ? 13.334 13.818 -22.884 1.00 93.62 98 ALA A O 1
ATOM 731 N N . ARG A 1 99 ? 12.292 12.138 -21.798 1.00 92.38 99 ARG A N 1
ATOM 732 C CA . ARG A 1 99 ? 13.451 11.245 -21.720 1.00 92.38 99 ARG A CA 1
ATOM 733 C C . ARG A 1 99 ? 13.175 9.932 -22.428 1.00 92.38 99 ARG A C 1
ATOM 735 O O . ARG A 1 99 ? 12.324 9.155 -22.023 1.00 92.38 99 ARG A O 1
ATOM 742 N N . THR A 1 100 ? 13.934 9.685 -23.488 1.00 89.25 100 THR A N 1
ATOM 743 C CA . THR A 1 100 ? 13.826 8.485 -24.326 1.00 89.25 100 THR A CA 1
ATOM 744 C C . THR A 1 100 ? 15.143 7.717 -24.313 1.00 89.25 100 THR A C 1
ATOM 746 O O . THR A 1 100 ? 16.143 8.188 -23.768 1.00 89.25 100 THR A O 1
ATOM 749 N N . PHE A 1 101 ? 15.154 6.511 -24.882 1.00 88.19 101 PHE A N 1
ATOM 750 C CA . PHE A 1 101 ? 16.353 5.679 -24.939 1.00 88.19 101 PHE A CA 1
ATOM 751 C C . PHE A 1 101 ? 17.564 6.444 -25.519 1.00 88.19 101 PHE A C 1
ATOM 753 O O . PHE A 1 101 ? 17.437 7.067 -26.578 1.00 88.19 101 PHE A O 1
ATOM 760 N N . PRO A 1 102 ? 18.757 6.354 -24.895 1.00 89.75 102 PRO A N 1
ATOM 761 C CA . PRO A 1 102 ? 19.125 5.489 -23.762 1.00 89.75 102 PRO A CA 1
ATOM 762 C C . PRO A 1 102 ? 18.946 6.115 -22.363 1.00 89.75 102 PRO A C 1
ATOM 764 O O . PRO A 1 102 ? 19.323 5.489 -21.376 1.00 89.75 102 PRO A O 1
ATOM 767 N N . ASP A 1 103 ? 18.387 7.321 -22.264 1.00 88.19 103 ASP A N 1
ATOM 768 C CA . ASP A 1 103 ? 18.314 8.120 -21.032 1.00 88.19 103 ASP A CA 1
ATOM 769 C C . ASP A 1 103 ? 16.945 8.032 -20.329 1.00 88.19 103 ASP A C 1
ATOM 771 O O . ASP A 1 103 ? 16.593 8.907 -19.538 1.00 88.19 103 ASP A O 1
ATOM 775 N N . ASN A 1 104 ? 16.149 7.002 -20.630 1.00 89.75 104 ASN A N 1
ATOM 776 C CA . ASN A 1 104 ? 14.795 6.811 -20.098 1.00 89.75 104 ASN A CA 1
ATOM 777 C C . ASN A 1 104 ? 14.748 6.091 -18.737 1.00 89.75 104 ASN A C 1
ATOM 779 O O . ASN A 1 104 ? 13.764 6.232 -18.017 1.00 89.75 104 ASN A O 1
ATOM 783 N N . PHE A 1 105 ? 15.804 5.367 -18.349 1.00 93.75 105 PHE A N 1
ATOM 784 C CA . PHE A 1 105 ? 15.891 4.706 -17.040 1.00 93.75 105 PHE A CA 1
ATOM 785 C C . PHE A 1 105 ? 16.666 5.542 -16.023 1.00 93.75 105 PHE A C 1
ATOM 787 O O . PHE A 1 105 ? 17.716 6.110 -16.328 1.00 93.75 105 PHE A O 1
ATOM 794 N N . ASN A 1 106 ? 16.191 5.550 -14.777 1.00 94.06 106 ASN A N 1
ATOM 795 C CA . ASN A 1 106 ? 16.893 6.154 -13.653 1.00 94.06 106 ASN A CA 1
ATOM 796 C C . ASN A 1 106 ? 16.571 5.421 -12.358 1.00 94.06 106 ASN A C 1
ATOM 798 O O . ASN A 1 106 ? 15.457 5.487 -11.857 1.00 94.06 106 ASN A O 1
ATOM 802 N N . ARG A 1 107 ? 17.599 4.802 -11.775 1.00 92.44 107 ARG A N 1
ATOM 803 C CA . ARG A 1 107 ? 17.486 3.949 -10.588 1.00 92.44 107 ARG A CA 1
ATOM 804 C C . ARG A 1 107 ? 16.956 4.651 -9.330 1.00 92.44 107 ARG A C 1
ATOM 806 O O . ARG A 1 107 ? 16.574 3.972 -8.379 1.00 92.44 107 ARG A O 1
ATOM 813 N N . ILE A 1 108 ? 17.013 5.981 -9.293 1.00 94.38 108 ILE A N 1
ATOM 814 C CA . ILE A 1 108 ? 16.649 6.785 -8.127 1.00 94.38 108 ILE A CA 1
ATOM 815 C C . ILE A 1 108 ? 15.240 7.366 -8.272 1.00 94.38 108 ILE A C 1
ATOM 817 O O . ILE A 1 108 ? 14.453 7.256 -7.344 1.00 94.38 108 ILE A O 1
ATOM 821 N N . SER A 1 109 ? 14.922 7.981 -9.412 1.00 94.06 109 SER A N 1
ATOM 822 C CA . SER A 1 109 ? 13.707 8.809 -9.587 1.00 94.06 109 SER A CA 1
ATOM 823 C C . SER A 1 109 ? 12.857 8.458 -10.815 1.00 94.06 109 SER A C 1
ATOM 825 O O . SER A 1 109 ? 11.691 8.842 -10.900 1.00 94.06 109 SER A O 1
ATOM 827 N N . GLY A 1 110 ? 13.417 7.722 -11.777 1.00 92.12 110 GLY A N 1
ATOM 828 C CA . GLY A 1 110 ? 12.723 7.309 -12.999 1.00 92.12 110 GLY A CA 1
ATOM 829 C C . GLY A 1 110 ? 12.287 5.846 -12.943 1.00 92.12 110 GLY A C 1
ATOM 830 O O . GLY A 1 110 ? 12.391 5.218 -11.890 1.00 92.12 110 GLY A O 1
ATOM 831 N N . PRO A 1 111 ? 11.804 5.298 -14.071 1.00 95.00 111 PRO A N 1
ATOM 832 C CA . PRO A 1 111 ? 11.679 3.857 -14.224 1.00 95.00 111 PRO A CA 1
ATOM 833 C C . PRO A 1 111 ? 13.015 3.175 -13.920 1.00 95.00 111 PRO A C 1
ATOM 835 O O . PRO A 1 111 ? 14.077 3.630 -14.365 1.00 95.00 111 PRO A O 1
ATOM 838 N N . ASP A 1 112 ? 12.966 2.097 -13.150 1.00 94.12 112 ASP A N 1
ATOM 839 C CA . ASP A 1 112 ? 14.133 1.363 -12.663 1.00 94.12 112 ASP A CA 1
ATOM 840 C C . ASP A 1 112 ? 14.023 -0.158 -12.839 1.00 94.12 112 ASP A C 1
ATOM 842 O O . ASP A 1 112 ? 14.985 -0.883 -12.571 1.00 94.12 112 ASP A O 1
ATOM 846 N N . ALA A 1 113 ? 12.892 -0.632 -13.356 1.00 94.69 113 ALA A N 1
ATOM 847 C CA . ALA A 1 113 ? 12.636 -2.020 -13.697 1.00 94.69 113 ALA A CA 1
ATOM 848 C C . ALA A 1 113 ? 11.676 -2.104 -14.896 1.00 94.69 113 ALA A C 1
ATOM 850 O O . ALA A 1 113 ? 11.105 -1.106 -15.315 1.00 94.69 113 ALA A O 1
ATOM 851 N N . ASN A 1 114 ? 11.472 -3.315 -15.422 1.00 94.56 114 ASN A N 1
ATOM 852 C CA . ASN A 1 114 ? 10.472 -3.587 -16.467 1.00 94.56 114 ASN A CA 1
ATOM 853 C C . ASN A 1 114 ? 9.424 -4.625 -16.046 1.00 94.56 114 ASN A C 1
ATOM 855 O O . ASN A 1 114 ? 8.516 -4.899 -16.811 1.00 94.56 114 ASN A O 1
ATOM 859 N N . ALA A 1 115 ? 9.567 -5.248 -14.874 1.00 96.38 115 ALA A N 1
ATOM 860 C CA . ALA A 1 115 ? 8.672 -6.305 -14.403 1.00 96.38 115 ALA A CA 1
ATOM 861 C C . ALA A 1 115 ? 8.654 -6.341 -12.874 1.00 96.38 115 ALA A C 1
ATOM 863 O O . ALA A 1 115 ? 9.708 -6.163 -12.249 1.00 96.38 115 ALA A O 1
ATOM 864 N N . CYS A 1 116 ? 7.510 -6.673 -12.268 1.00 97.38 116 CYS A N 1
ATOM 865 C CA . CYS A 1 116 ? 7.407 -6.850 -10.816 1.00 97.38 116 CYS A CA 1
ATOM 866 C C . CYS A 1 116 ? 8.338 -7.966 -10.321 1.00 97.38 116 CYS A C 1
ATOM 868 O O . CYS A 1 116 ? 8.997 -7.819 -9.290 1.00 97.38 116 CYS A O 1
ATOM 870 N N . SER A 1 117 ? 8.461 -9.057 -11.085 1.00 96.06 117 SER A N 1
ATOM 871 C CA . SER A 1 117 ? 9.309 -10.206 -10.745 1.00 96.06 117 SER A CA 1
ATOM 872 C C . SER A 1 117 ? 10.805 -9.892 -10.637 1.00 96.06 117 SER A C 1
ATOM 874 O O . SER A 1 117 ? 11.539 -10.688 -10.054 1.00 96.06 117 SER A O 1
ATOM 876 N N . SER A 1 118 ? 11.268 -8.753 -11.167 1.00 93.69 118 SER A N 1
ATOM 877 C CA . SER A 1 118 ? 12.669 -8.320 -11.042 1.00 93.69 118 SER A CA 1
ATOM 878 C C . SER A 1 118 ? 13.044 -7.948 -9.604 1.00 93.69 118 SER A C 1
ATOM 880 O O . SER A 1 118 ? 14.186 -8.155 -9.202 1.00 93.69 118 SER A O 1
ATOM 882 N N . CYS A 1 119 ? 12.083 -7.437 -8.828 1.00 94.69 119 CYS A N 1
ATOM 883 C CA . CYS A 1 119 ? 12.268 -7.074 -7.420 1.00 94.69 119 CYS A CA 1
ATOM 884 C C . CYS A 1 119 ? 11.530 -8.025 -6.472 1.00 94.69 119 CYS A C 1
ATOM 886 O O . CYS A 1 119 ? 11.959 -8.208 -5.340 1.00 94.69 119 CYS A O 1
ATOM 888 N N . HIS A 1 120 ? 10.448 -8.657 -6.934 1.00 95.00 120 HIS A N 1
ATOM 889 C CA . HIS A 1 120 ? 9.602 -9.536 -6.129 1.00 95.00 120 HIS A CA 1
ATOM 890 C C . HIS A 1 120 ? 9.725 -11.010 -6.544 1.00 95.00 120 HIS A C 1
ATOM 892 O O . HIS A 1 120 ? 8.748 -11.667 -6.925 1.00 95.00 120 HIS A O 1
ATOM 898 N N . GLY A 1 121 ? 10.959 -11.517 -6.540 1.00 92.06 121 GLY A N 1
ATOM 899 C CA . GLY A 1 121 ? 11.309 -12.798 -7.158 1.00 92.06 121 GLY A CA 1
ATOM 900 C C . GLY A 1 121 ? 12.046 -13.793 -6.262 1.00 92.06 121 GLY A C 1
ATOM 901 O O . GLY A 1 121 ? 12.228 -14.936 -6.684 1.00 92.06 121 GLY A O 1
ATOM 902 N N . VAL A 1 122 ? 12.473 -13.409 -5.051 1.00 89.69 122 VAL A N 1
ATOM 903 C CA . VAL A 1 122 ? 13.329 -14.245 -4.189 1.00 89.69 122 VAL A CA 1
ATOM 904 C C . VAL A 1 122 ? 12.591 -14.651 -2.905 1.00 89.69 122 VAL A C 1
ATOM 906 O O . VAL A 1 122 ? 12.104 -13.783 -2.188 1.00 89.69 122 VAL A O 1
ATOM 909 N N . PRO A 1 123 ? 12.484 -15.957 -2.575 1.00 85.44 123 PRO A N 1
ATOM 910 C CA . PRO A 1 123 ? 13.096 -17.109 -3.253 1.00 85.44 123 PRO A CA 1
ATOM 911 C C . PRO A 1 123 ? 12.333 -17.597 -4.496 1.00 85.44 123 PRO A C 1
ATOM 913 O O . PRO A 1 123 ? 12.811 -18.481 -5.204 1.00 85.44 123 PRO A O 1
ATOM 916 N N . ARG A 1 124 ? 11.131 -17.072 -4.732 1.00 90.81 124 ARG A N 1
ATOM 917 C CA . ARG A 1 124 ? 10.307 -17.324 -5.919 1.00 90.81 124 ARG A CA 1
ATOM 918 C C . ARG A 1 124 ? 9.410 -16.112 -6.164 1.00 90.81 124 ARG A C 1
ATOM 920 O O . ARG A 1 124 ? 9.361 -15.210 -5.330 1.00 90.81 124 ARG A O 1
ATOM 927 N N . LEU A 1 125 ? 8.669 -16.133 -7.266 1.00 92.94 125 LEU A N 1
ATOM 928 C CA . LEU A 1 125 ? 7.691 -15.109 -7.628 1.00 92.94 125 LEU A CA 1
ATOM 929 C C . LEU A 1 125 ? 6.762 -14.775 -6.441 1.00 92.94 125 LEU A C 1
ATOM 931 O O . LEU A 1 125 ? 6.188 -15.674 -5.821 1.00 92.94 125 LEU A O 1
ATOM 935 N N . GLY A 1 126 ? 6.680 -13.486 -6.104 1.00 91.69 126 GLY A N 1
ATOM 936 C CA . GLY A 1 126 ? 5.959 -12.961 -4.943 1.00 91.69 126 GLY A CA 1
ATOM 937 C C . GLY A 1 126 ? 6.829 -12.797 -3.693 1.00 91.69 126 GLY A C 1
ATOM 938 O O . GLY A 1 126 ? 6.341 -12.324 -2.671 1.00 91.69 126 GLY A O 1
ATOM 939 N N . GLY A 1 127 ? 8.103 -13.186 -3.750 1.00 92.56 127 GLY A N 1
ATOM 940 C CA . GLY A 1 127 ? 9.091 -12.929 -2.707 1.00 92.56 127 GLY A CA 1
ATOM 941 C C . GLY A 1 127 ? 9.590 -11.486 -2.699 1.00 92.56 127 GLY A C 1
ATOM 942 O O . GLY A 1 127 ? 9.033 -10.641 -3.393 1.00 92.56 127 GLY A O 1
ATOM 943 N N . GLY A 1 128 ? 10.606 -11.197 -1.893 1.00 91.94 128 GLY A N 1
ATOM 944 C CA . GLY A 1 128 ? 11.266 -9.893 -1.890 1.00 91.94 128 GLY A CA 1
ATOM 945 C C . GLY A 1 128 ? 12.499 -9.865 -2.779 1.00 91.94 128 GLY A C 1
ATOM 946 O O . GLY A 1 128 ? 12.726 -10.765 -3.601 1.00 91.94 128 GLY A O 1
ATOM 947 N N . GLY A 1 129 ? 13.304 -8.826 -2.589 1.00 91.12 129 GLY A N 1
ATOM 948 C CA . GLY A 1 129 ? 14.525 -8.594 -3.346 1.00 91.12 129 GLY A CA 1
ATOM 949 C C . GLY A 1 129 ? 15.688 -8.169 -2.454 1.00 91.12 129 GLY A C 1
ATOM 950 O O . GLY A 1 129 ? 15.502 -7.747 -1.315 1.00 91.12 129 GLY A O 1
ATOM 951 N N . ASP A 1 130 ? 16.909 -8.327 -2.963 1.00 90.50 130 ASP A N 1
ATOM 952 C CA . ASP A 1 130 ? 18.126 -7.970 -2.235 1.00 90.50 130 ASP A CA 1
ATOM 953 C C . ASP A 1 130 ? 18.418 -6.459 -2.301 1.00 90.50 130 ASP A C 1
ATOM 955 O O . ASP A 1 130 ? 17.676 -5.672 -2.897 1.00 90.50 130 ASP A O 1
ATOM 959 N N . ASN A 1 131 ? 19.545 -6.040 -1.720 1.00 91.56 131 ASN A N 1
ATOM 960 C CA . ASN A 1 131 ? 19.949 -4.636 -1.688 1.00 91.56 131 ASN A CA 1
ATOM 961 C C . ASN A 1 131 ? 20.015 -3.970 -3.078 1.00 91.56 131 ASN A C 1
ATOM 963 O O . ASN A 1 131 ? 19.792 -2.766 -3.187 1.00 91.56 131 ASN A O 1
ATOM 967 N N . ALA A 1 132 ? 20.319 -4.710 -4.151 1.00 92.06 132 ALA A N 1
ATOM 968 C CA . ALA A 1 132 ? 20.377 -4.142 -5.500 1.00 92.06 132 ALA A CA 1
ATOM 969 C C . ALA A 1 132 ? 18.990 -3.725 -6.019 1.00 92.06 132 ALA A C 1
ATOM 971 O O . ALA A 1 132 ? 18.896 -2.886 -6.917 1.00 92.06 132 ALA A O 1
ATOM 972 N N . THR A 1 133 ? 17.926 -4.247 -5.408 1.00 92.88 133 THR A N 1
ATOM 973 C CA . THR A 1 133 ? 16.517 -3.983 -5.736 1.00 92.88 133 THR A CA 1
ATOM 974 C C . THR A 1 133 ? 15.817 -3.047 -4.738 1.00 92.88 133 THR A C 1
ATOM 976 O O . THR A 1 133 ? 14.598 -2.898 -4.789 1.00 92.88 133 THR A O 1
ATOM 979 N N . ASN A 1 134 ? 16.555 -2.401 -3.823 1.00 93.69 134 ASN A N 1
ATOM 980 C CA . ASN A 1 134 ? 15.987 -1.421 -2.885 1.00 93.69 134 ASN A CA 1
ATOM 981 C C . ASN A 1 134 ? 15.371 -0.221 -3.618 1.00 93.69 134 ASN A C 1
ATOM 983 O O . ASN A 1 134 ? 16.040 0.408 -4.422 1.00 93.69 134 ASN A O 1
ATOM 987 N N . VAL A 1 135 ? 14.163 0.204 -3.300 1.00 93.69 135 VAL A N 1
ATOM 988 C CA . VAL A 1 135 ? 13.551 1.391 -3.915 1.00 93.69 135 VAL A CA 1
ATOM 989 C C . VAL A 1 135 ? 13.885 2.664 -3.134 1.00 93.69 135 VAL A C 1
ATOM 991 O O . VAL A 1 135 ? 14.108 2.613 -1.925 1.00 93.69 135 VAL A O 1
ATOM 994 N N . PHE A 1 136 ? 13.896 3.816 -3.808 1.00 94.44 136 PHE A N 1
ATOM 995 C CA . PHE A 1 136 ? 14.077 5.129 -3.180 1.00 94.44 136 PHE A CA 1
ATOM 996 C C . PHE A 1 136 ? 12.720 5.829 -3.078 1.00 94.44 136 PHE A C 1
ATOM 998 O O . PHE A 1 136 ? 12.292 6.539 -3.984 1.00 94.44 136 PHE A O 1
ATOM 1005 N N . VAL A 1 137 ? 12.006 5.602 -1.976 1.00 93.38 137 VAL A N 1
ATOM 1006 C CA . VAL A 1 137 ? 10.663 6.171 -1.778 1.00 93.38 137 VAL A CA 1
ATOM 1007 C C . VAL A 1 137 ? 10.756 7.701 -1.740 1.00 93.38 137 VAL A C 1
ATOM 1009 O O . VAL A 1 137 ? 11.644 8.239 -1.073 1.00 93.38 137 VAL A O 1
ATOM 1012 N N . LEU A 1 138 ? 9.833 8.386 -2.433 1.00 93.12 138 LEU A N 1
ATOM 1013 C CA . LEU A 1 138 ? 9.737 9.849 -2.588 1.00 93.12 138 LEU A CA 1
ATOM 1014 C C . LEU A 1 138 ? 10.787 10.475 -3.510 1.00 93.12 138 LEU A C 1
ATOM 1016 O O . LEU A 1 138 ? 10.760 11.689 -3.723 1.00 93.12 138 LEU A O 1
ATOM 1020 N N . ALA A 1 139 ? 11.724 9.689 -4.041 1.00 94.88 139 ALA A N 1
ATOM 1021 C CA . ALA A 1 139 ? 12.665 10.192 -5.033 1.00 94.88 139 ALA A CA 1
ATOM 1022 C C . ALA A 1 139 ? 12.020 10.311 -6.424 1.00 94.88 139 ALA A C 1
ATOM 1024 O O . ALA A 1 139 ? 12.499 11.067 -7.261 1.00 94.88 139 ALA A O 1
ATOM 1025 N N . ASP A 1 140 ? 10.903 9.621 -6.651 1.00 92.31 140 ASP A N 1
ATOM 1026 C CA . ASP A 1 140 ? 10.089 9.686 -7.864 1.00 92.31 140 ASP A CA 1
ATOM 1027 C C . ASP A 1 140 ? 9.396 11.034 -8.087 1.00 92.31 140 ASP A C 1
ATOM 1029 O O . ASP A 1 140 ? 8.911 11.265 -9.190 1.00 92.31 140 ASP A O 1
ATOM 1033 N N . GLY A 1 141 ? 9.380 11.913 -7.078 1.00 92.44 141 GLY A N 1
ATOM 1034 C CA . GLY A 1 141 ? 8.911 13.295 -7.211 1.00 92.44 141 GLY A CA 1
ATOM 1035 C C . GLY A 1 141 ? 9.927 14.246 -7.854 1.00 92.44 141 GLY A C 1
ATOM 1036 O O . GLY A 1 141 ? 9.554 15.352 -8.233 1.00 92.44 141 GLY A O 1
ATOM 1037 N N . PHE A 1 142 ? 11.192 13.834 -7.989 1.00 94.06 142 PHE A N 1
ATOM 1038 C CA . PHE A 1 142 ? 12.210 14.601 -8.710 1.00 94.06 142 PHE A CA 1
ATOM 1039 C C . PHE A 1 142 ? 12.167 14.312 -10.206 1.00 94.06 142 PHE A C 1
ATOM 1041 O O . PHE A 1 142 ? 11.940 13.176 -10.622 1.00 94.06 142 PHE A O 1
ATOM 1048 N N . HIS A 1 143 ? 12.505 15.317 -11.016 1.00 92.25 143 HIS A N 1
ATOM 1049 C CA . HIS A 1 143 ? 12.472 15.198 -12.470 1.00 92.25 143 HIS A CA 1
ATOM 1050 C C . HIS A 1 143 ? 13.381 14.080 -13.004 1.00 92.25 143 HIS A C 1
ATOM 1052 O O . HIS A 1 143 ? 12.924 13.268 -13.812 1.00 92.25 143 HIS A O 1
ATOM 1058 N N . PHE A 1 144 ? 14.663 14.037 -12.606 1.00 92.56 144 PHE A N 1
ATOM 1059 C CA . PHE A 1 144 ? 15.606 12.982 -13.016 1.00 92.56 144 PHE A CA 1
ATOM 1060 C C . PHE A 1 144 ? 16.951 13.078 -12.271 1.00 92.56 144 PHE A C 1
ATOM 1062 O O . PHE A 1 144 ? 17.912 13.661 -12.775 1.00 92.56 144 PHE A O 1
ATOM 1069 N N . VAL A 1 145 ? 17.030 12.490 -11.082 1.00 95.31 145 VAL A N 1
ATOM 1070 C CA . VAL A 1 145 ? 18.174 12.624 -10.166 1.00 95.31 145 VAL A CA 1
ATOM 1071 C C . VAL A 1 145 ? 19.484 12.140 -10.788 1.00 95.31 145 VAL A C 1
ATOM 1073 O O . VAL A 1 145 ? 19.580 11.008 -11.268 1.00 95.31 145 VAL A O 1
ATOM 1076 N N . ASN A 1 146 ? 20.525 12.961 -10.694 1.00 93.94 146 ASN A N 1
ATOM 1077 C CA . ASN A 1 146 ? 21.878 12.679 -11.182 1.00 93.94 146 ASN A CA 1
ATOM 1078 C C . ASN A 1 146 ? 22.994 13.126 -10.215 1.00 93.94 146 ASN A C 1
ATOM 1080 O O . ASN A 1 146 ? 24.166 12.843 -10.481 1.00 93.94 146 ASN A O 1
ATOM 1084 N N . PHE A 1 147 ? 22.647 13.736 -9.077 1.00 95.94 147 PHE A N 1
ATOM 1085 C CA . PHE A 1 147 ? 23.577 14.211 -8.044 1.00 95.94 147 PHE A CA 1
ATOM 1086 C C . PHE A 1 147 ? 24.604 15.246 -8.541 1.00 95.94 147 PHE A C 1
ATOM 1088 O O . PHE A 1 147 ? 25.721 15.316 -8.017 1.00 95.94 147 PHE A O 1
ATOM 1095 N N . ASP A 1 148 ? 24.248 16.051 -9.542 1.00 94.81 148 ASP A N 1
ATOM 1096 C CA . ASP A 1 148 ? 25.070 17.154 -10.049 1.00 94.81 148 ASP A CA 1
ATOM 1097 C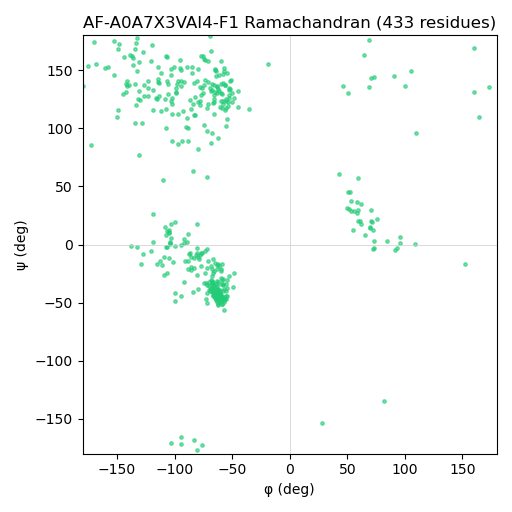 C . ASP A 1 148 ? 24.556 18.548 -9.645 1.00 94.81 148 ASP A C 1
ATOM 1099 O O . ASP A 1 148 ? 25.219 19.552 -9.924 1.00 94.81 148 ASP A O 1
ATOM 1103 N N . GLY A 1 149 ? 23.427 18.615 -8.931 1.00 94.12 149 GLY A N 1
ATOM 1104 C CA . GLY A 1 149 ? 22.792 19.865 -8.515 1.00 94.12 149 GLY A CA 1
ATOM 1105 C C . GLY A 1 149 ? 22.140 20.626 -9.669 1.00 94.12 149 GLY A C 1
ATOM 1106 O O . GLY A 1 149 ? 21.947 21.840 -9.569 1.00 94.12 149 GLY A O 1
ATOM 1107 N N . GLY A 1 150 ? 21.857 19.947 -10.780 1.00 94.12 150 GLY A N 1
ATOM 1108 C CA . GLY A 1 150 ? 21.135 20.473 -11.927 1.00 94.12 150 GLY A CA 1
ATOM 1109 C C . GLY A 1 150 ? 19.615 20.414 -11.764 1.00 94.12 150 GLY A C 1
ATOM 1110 O O . GLY A 1 150 ? 19.081 20.159 -10.689 1.00 94.12 150 GLY A O 1
ATOM 1111 N N . GLU A 1 151 ? 18.906 20.645 -12.869 1.00 91.81 151 GLU A N 1
ATOM 1112 C CA . GLU A 1 151 ? 17.435 20.657 -12.918 1.00 91.81 151 GLU A CA 1
ATOM 1113 C C . GLU A 1 151 ? 16.806 19.321 -12.490 1.00 91.81 151 GLU A C 1
ATOM 1115 O O . GLU A 1 151 ? 15.751 19.318 -11.870 1.00 91.81 151 GLU A O 1
ATOM 1120 N N . GLY A 1 152 ? 17.461 18.192 -12.785 1.00 91.44 152 GLY A N 1
ATOM 1121 C CA . GLY A 1 152 ? 16.992 16.859 -12.389 1.00 91.44 152 GLY A CA 1
ATOM 1122 C C . GLY A 1 152 ? 17.018 16.603 -10.878 1.00 91.44 152 GLY A C 1
ATOM 1123 O O . GLY A 1 152 ? 16.283 15.741 -10.402 1.00 91.44 152 GLY A O 1
ATOM 1124 N N . ASP A 1 153 ? 17.831 17.380 -10.159 1.00 93.56 153 ASP A N 1
ATOM 1125 C CA . ASP A 1 153 ? 17.995 17.387 -8.704 1.00 93.56 153 ASP A CA 1
ATOM 1126 C C . ASP A 1 153 ? 17.273 18.597 -8.059 1.00 93.56 153 ASP A C 1
ATOM 1128 O O . ASP A 1 153 ? 17.637 19.025 -6.965 1.00 93.56 153 ASP A O 1
ATOM 1132 N N . ASP A 1 154 ? 16.332 19.244 -8.759 1.00 92.12 154 ASP A N 1
ATOM 1133 C CA . ASP A 1 154 ? 15.672 20.496 -8.339 1.00 92.12 154 ASP A CA 1
ATOM 1134 C C . ASP A 1 154 ? 16.647 21.623 -7.943 1.00 92.12 154 ASP A C 1
ATOM 1136 O O . ASP A 1 154 ? 16.358 22.465 -7.086 1.00 92.12 154 ASP A O 1
ATOM 1140 N N . PHE A 1 155 ? 17.828 21.651 -8.565 1.00 94.56 155 PHE A N 1
ATOM 1141 C CA . PHE A 1 155 ? 18.934 22.551 -8.232 1.00 94.56 155 PHE A CA 1
ATOM 1142 C C . PHE A 1 155 ? 19.437 22.420 -6.780 1.00 94.56 155 PHE A C 1
ATOM 1144 O O . PHE A 1 155 ? 19.967 23.378 -6.204 1.00 94.56 155 PHE A O 1
ATOM 1151 N N . GLN A 1 156 ? 19.277 21.242 -6.171 1.00 92.62 156 GLN A N 1
ATOM 1152 C CA . GLN A 1 156 ? 19.684 20.939 -4.800 1.00 92.62 156 GLN A CA 1
ATOM 1153 C C . GLN A 1 156 ? 20.807 19.898 -4.754 1.00 92.62 156 GLN A C 1
ATOM 1155 O O . GLN A 1 156 ? 20.962 19.046 -5.620 1.00 92.62 156 GLN A O 1
ATOM 1160 N N . ALA A 1 157 ? 21.615 19.955 -3.694 1.00 93.94 157 ALA A N 1
ATOM 1161 C CA . ALA A 1 157 ? 22.622 18.933 -3.442 1.00 93.94 157 ALA A CA 1
ATOM 1162 C C . ALA A 1 157 ? 21.984 17.730 -2.733 1.00 93.94 157 ALA A C 1
ATOM 1164 O O . ALA A 1 157 ? 21.630 17.810 -1.552 1.00 93.94 157 ALA A O 1
ATOM 1165 N N . HIS A 1 158 ? 21.894 16.602 -3.434 1.00 93.69 158 HIS A N 1
ATOM 1166 C CA . HIS A 1 158 ? 21.396 15.347 -2.881 1.00 93.69 158 HIS A CA 1
ATOM 1167 C C . HIS A 1 158 ? 22.504 14.315 -2.649 1.00 93.69 158 HIS A C 1
ATOM 1169 O O . HIS A 1 158 ? 23.611 14.384 -3.176 1.00 93.69 158 HIS A O 1
ATOM 1175 N N . THR A 1 159 ? 22.178 13.326 -1.825 1.00 93.62 159 THR A N 1
ATOM 1176 C CA . THR A 1 159 ? 22.924 12.080 -1.642 1.00 93.62 159 THR A CA 1
ATOM 1177 C C . THR A 1 159 ? 21.916 10.935 -1.646 1.00 93.62 159 THR A C 1
ATOM 1179 O O . THR A 1 159 ? 20.723 11.176 -1.457 1.00 93.62 159 THR A O 1
ATOM 1182 N N . LEU A 1 160 ? 22.375 9.686 -1.739 1.00 91.19 160 LEU A N 1
ATOM 1183 C CA . LEU A 1 160 ? 21.494 8.518 -1.583 1.00 91.19 160 LEU A CA 1
ATOM 1184 C C . LEU A 1 160 ? 20.673 8.541 -0.280 1.00 91.19 160 LEU A C 1
ATOM 1186 O O . LEU A 1 160 ? 19.581 7.998 -0.243 1.00 91.19 160 LEU A O 1
ATOM 1190 N N . ARG A 1 161 ? 21.167 9.204 0.777 1.00 89.56 161 ARG A N 1
ATOM 1191 C CA . ARG A 1 161 ? 20.466 9.314 2.068 1.00 89.56 161 ARG A CA 1
ATOM 1192 C C . ARG A 1 161 ? 19.421 10.426 2.131 1.00 89.56 161 ARG A C 1
ATOM 1194 O O . ARG A 1 161 ? 18.610 10.435 3.052 1.00 89.56 161 ARG A O 1
ATOM 1201 N N . THR A 1 162 ? 19.514 11.417 1.248 1.00 91.75 162 THR A N 1
ATOM 1202 C CA . THR A 1 162 ? 18.703 12.645 1.319 1.00 91.75 162 THR A CA 1
ATOM 1203 C C . THR A 1 162 ? 17.744 12.805 0.148 1.00 91.75 162 THR A C 1
ATOM 1205 O O . THR A 1 162 ? 16.816 13.603 0.239 1.00 91.75 162 THR A O 1
ATOM 1208 N N . VAL A 1 163 ? 17.958 12.068 -0.945 1.00 93.62 163 VAL A N 1
ATOM 1209 C CA . VAL A 1 163 ? 17.078 12.091 -2.121 1.00 93.62 163 VAL A CA 1
ATOM 1210 C C . VAL A 1 163 ? 15.765 11.346 -1.878 1.00 93.62 163 VAL A C 1
ATOM 1212 O O . VAL A 1 163 ? 14.713 11.735 -2.364 1.00 93.62 163 VAL A O 1
ATOM 1215 N N . GLY A 1 164 ? 15.795 10.291 -1.076 1.00 93.69 164 GLY A N 1
ATOM 1216 C CA . GLY A 1 164 ? 14.626 9.483 -0.779 1.00 93.69 164 GLY A CA 1
ATOM 1217 C C . GLY A 1 164 ? 14.925 8.510 0.345 1.00 93.69 164 GLY A C 1
ATOM 1218 O O . GLY A 1 164 ? 16.065 8.395 0.804 1.00 93.69 164 GLY A O 1
ATOM 1219 N N . ASN A 1 165 ? 13.890 7.804 0.777 1.00 93.12 1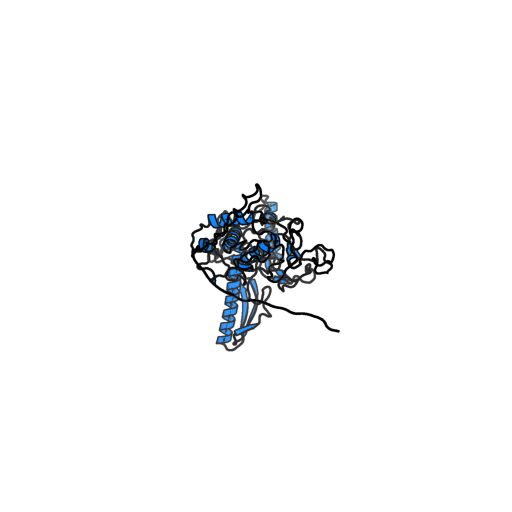65 ASN A N 1
ATOM 1220 C CA . ASN A 1 165 ? 14.012 6.783 1.804 1.00 93.12 165 ASN A CA 1
ATOM 1221 C C . ASN A 1 165 ? 14.298 5.435 1.124 1.00 93.12 165 ASN A C 1
ATOM 1223 O O . ASN A 1 165 ? 13.397 4.813 0.559 1.00 93.12 165 ASN A O 1
ATOM 1227 N N . GLU A 1 166 ? 15.566 5.010 1.142 1.00 93.38 166 GLU A N 1
ATOM 1228 C CA . GLU A 1 166 ? 15.995 3.724 0.580 1.00 93.38 166 GLU A CA 1
ATOM 1229 C C . GLU A 1 166 ? 15.411 2.558 1.389 1.00 93.38 166 GLU A C 1
ATOM 1231 O O . GLU A 1 166 ? 15.635 2.448 2.598 1.00 93.38 166 GLU A O 1
ATOM 1236 N N . ARG A 1 167 ? 14.658 1.677 0.724 1.00 91.19 167 ARG A N 1
ATOM 1237 C CA . ARG A 1 167 ? 13.910 0.588 1.359 1.00 91.19 167 ARG A CA 1
ATOM 1238 C C . ARG A 1 167 ? 13.956 -0.683 0.528 1.00 91.19 167 ARG A C 1
ATOM 1240 O O . ARG A 1 167 ? 13.826 -0.651 -0.688 1.00 91.19 167 ARG A O 1
ATOM 1247 N N . THR A 1 168 ? 14.076 -1.816 1.206 1.00 91.06 168 THR A N 1
ATOM 1248 C CA . THR A 1 168 ? 14.043 -3.133 0.567 1.00 91.06 168 THR A CA 1
ATOM 1249 C C . THR A 1 168 ? 12.667 -3.451 -0.005 1.00 91.06 168 THR A C 1
ATOM 1251 O O . THR A 1 168 ? 11.646 -3.195 0.642 1.00 91.06 168 THR A O 1
ATOM 1254 N N . SER A 1 169 ? 12.665 -4.036 -1.202 1.00 91.75 169 SER A N 1
ATOM 1255 C CA . SER A 1 169 ? 11.486 -4.621 -1.838 1.00 91.75 169 SER A CA 1
ATOM 1256 C C . SER A 1 169 ? 11.023 -5.833 -1.028 1.00 91.75 169 SER A C 1
ATOM 1258 O O . SER A 1 169 ? 11.740 -6.825 -0.930 1.00 91.75 169 SER A O 1
ATOM 1260 N N . LEU A 1 170 ? 9.851 -5.727 -0.398 1.00 90.88 170 LEU A N 1
ATOM 1261 C CA . LEU A 1 170 ? 9.317 -6.745 0.513 1.00 90.88 170 LEU A CA 1
ATOM 1262 C C . LEU A 1 170 ? 8.569 -7.850 -0.242 1.00 90.88 170 LEU A C 1
ATOM 1264 O O . LEU A 1 170 ? 7.966 -7.598 -1.285 1.00 90.88 170 LEU A O 1
ATOM 1268 N N . GLY A 1 171 ? 8.524 -9.051 0.324 1.00 92.50 171 GLY A N 1
ATOM 1269 C CA . GLY A 1 171 ? 7.659 -10.124 -0.139 1.00 92.50 171 GLY A CA 1
ATOM 1270 C C . GLY A 1 171 ? 6.169 -9.812 -0.010 1.00 92.50 171 GLY A C 1
ATOM 1271 O O . GLY A 1 171 ? 5.715 -9.097 0.884 1.00 92.50 171 GLY A O 1
ATOM 1272 N N . LEU A 1 172 ? 5.402 -10.394 -0.929 1.00 94.12 172 LEU A N 1
ATOM 1273 C CA . LEU A 1 172 ? 3.960 -10.213 -1.109 1.00 94.12 172 LEU A CA 1
ATOM 1274 C C . LEU A 1 172 ? 3.142 -11.436 -0.658 1.00 94.12 172 LEU A C 1
ATOM 1276 O O . LEU A 1 172 ? 1.914 -11.430 -0.735 1.00 94.12 172 LEU A O 1
ATOM 1280 N N . PHE A 1 173 ? 3.803 -12.504 -0.203 1.00 92.94 173 PHE A N 1
ATOM 1281 C CA . PHE A 1 173 ? 3.144 -13.719 0.276 1.00 92.94 173 PHE A CA 1
ATOM 1282 C C . PHE A 1 173 ? 2.142 -13.405 1.384 1.00 92.94 173 PHE A C 1
ATOM 1284 O O . PHE A 1 173 ? 2.511 -12.842 2.411 1.00 92.94 173 PHE A O 1
ATOM 1291 N N . GLY A 1 174 ? 0.878 -13.790 1.205 1.00 92.94 174 GLY A N 1
ATOM 1292 C CA . GLY A 1 174 ? -0.179 -13.570 2.187 1.00 92.94 174 GLY A CA 1
ATOM 1293 C C . GLY A 1 174 ? -0.660 -12.123 2.323 1.00 92.94 174 GLY A C 1
ATOM 1294 O O . GLY A 1 174 ? -1.389 -11.830 3.271 1.00 92.94 174 GLY A O 1
ATOM 1295 N N . SER A 1 175 ? -0.303 -11.220 1.403 1.00 95.19 175 SER A N 1
ATOM 1296 C CA . SER A 1 175 ? -0.746 -9.818 1.454 1.00 95.19 175 SER A CA 1
ATOM 1297 C C . SER A 1 175 ? -2.268 -9.655 1.455 1.00 95.19 175 SER A C 1
ATOM 1299 O O . SER A 1 175 ? -2.764 -8.728 2.091 1.00 95.19 175 SER A O 1
ATOM 1301 N N . GLY A 1 176 ? -3.019 -10.578 0.840 1.00 96.56 176 GLY A N 1
ATOM 1302 C CA . GLY A 1 176 ? -4.485 -10.585 0.914 1.00 96.56 176 GLY A CA 1
ATOM 1303 C C . GLY A 1 176 ? -5.011 -10.680 2.352 1.00 96.56 176 GLY A C 1
ATOM 1304 O O . GLY A 1 176 ? -5.929 -9.954 2.720 1.00 96.56 176 GLY A O 1
ATOM 1305 N N . TYR A 1 177 ? -4.383 -11.501 3.202 1.00 95.94 177 TYR A N 1
ATOM 1306 C CA . TYR A 1 177 ? -4.748 -11.623 4.621 1.00 95.94 177 TYR A CA 1
ATOM 1307 C C . TYR A 1 177 ? -4.430 -10.351 5.405 1.00 95.94 177 TYR A C 1
ATOM 1309 O O . TYR A 1 177 ? -5.214 -9.927 6.251 1.00 95.94 177 TYR A O 1
ATOM 1317 N N . ILE A 1 178 ? -3.276 -9.744 5.120 1.00 97.06 178 ILE A N 1
ATOM 1318 C CA . ILE A 1 178 ? -2.839 -8.497 5.752 1.00 97.06 178 ILE A CA 1
ATOM 1319 C C . ILE A 1 178 ? -3.817 -7.364 5.422 1.00 97.06 178 ILE A C 1
ATOM 1321 O O . ILE A 1 178 ? -4.216 -6.616 6.314 1.00 97.06 178 ILE A O 1
ATOM 1325 N N . GLU A 1 179 ? -4.233 -7.257 4.161 1.00 98.38 179 GLU A N 1
ATOM 1326 C CA . GLU A 1 179 ? -5.212 -6.258 3.748 1.00 98.38 179 GLU A CA 1
ATOM 1327 C C . GLU A 1 179 ? -6.590 -6.516 4.366 1.00 98.38 179 GLU A C 1
ATOM 1329 O O . GLU A 1 179 ? -7.200 -5.585 4.884 1.00 98.38 179 GLU A O 1
ATOM 1334 N N . LEU A 1 180 ? -7.068 -7.765 4.387 1.00 98.31 180 LEU A N 1
ATOM 1335 C CA . LEU A 1 180 ? -8.347 -8.099 5.019 1.00 98.31 180 LEU A CA 1
ATOM 1336 C C . LEU A 1 180 ? -8.372 -7.766 6.518 1.00 98.31 180 LEU A C 1
ATOM 1338 O O . LEU A 1 180 ? -9.353 -7.202 6.997 1.00 98.31 180 LEU A O 1
ATOM 1342 N N . LEU A 1 181 ? -7.284 -8.036 7.249 1.00 98.31 181 LEU A N 1
ATOM 1343 C CA . LEU A 1 181 ? -7.164 -7.626 8.651 1.00 98.31 181 LEU A CA 1
ATOM 1344 C C . LEU A 1 181 ? -7.288 -6.108 8.807 1.00 98.31 181 LEU A C 1
ATOM 1346 O O . LEU A 1 181 ? -8.015 -5.646 9.683 1.00 98.31 181 LEU A O 1
ATOM 1350 N N . ALA A 1 182 ? -6.617 -5.337 7.948 1.00 98.69 182 ALA A N 1
ATOM 1351 C CA . ALA A 1 182 ? -6.694 -3.880 7.970 1.00 98.69 182 ALA A CA 1
ATOM 1352 C C . ALA A 1 182 ? -8.101 -3.360 7.635 1.00 98.69 182 ALA A C 1
ATOM 1354 O O . ALA A 1 182 ? -8.566 -2.410 8.267 1.00 98.69 182 ALA A O 1
ATOM 1355 N N . ARG A 1 183 ? -8.806 -4.000 6.692 1.00 98.62 183 ARG A N 1
ATOM 1356 C CA . ARG A 1 183 ? -10.202 -3.672 6.361 1.00 98.62 183 ARG A CA 1
ATOM 1357 C C . ARG A 1 183 ? -11.121 -3.902 7.561 1.00 98.62 183 ARG A C 1
ATOM 1359 O O . ARG A 1 183 ? -11.800 -2.969 7.972 1.00 98.62 183 ARG A O 1
ATOM 1366 N N . GLU A 1 184 ? -11.075 -5.083 8.177 1.00 98.75 184 GLU A N 1
ATOM 1367 C CA . GLU A 1 184 ? -11.896 -5.393 9.359 1.00 98.75 184 GLU A CA 1
ATOM 1368 C C . GLU A 1 184 ? -11.575 -4.458 10.537 1.00 98.75 184 GLU A C 1
ATOM 1370 O O . GLU A 1 184 ? -12.476 -3.966 11.210 1.00 98.75 184 GLU A O 1
ATOM 1375 N N . MET A 1 185 ? -10.295 -4.141 10.764 1.00 98.88 185 MET A N 1
ATOM 1376 C CA . MET A 1 185 ? -9.921 -3.173 11.799 1.00 98.88 185 MET A CA 1
ATOM 1377 C C . MET A 1 185 ? -10.409 -1.754 11.474 1.00 98.88 185 MET A C 1
ATOM 1379 O O . MET A 1 185 ? -10.799 -1.023 12.378 1.00 98.88 185 MET A O 1
ATOM 1383 N N . THR A 1 186 ? -10.424 -1.354 10.201 1.00 98.88 186 THR A N 1
ATOM 1384 C CA . THR A 1 186 ? -10.984 -0.060 9.777 1.00 98.88 186 THR A CA 1
ATOM 1385 C C . THR A 1 186 ? -12.489 -0.001 10.038 1.00 98.88 186 THR A C 1
ATOM 1387 O O . THR A 1 186 ? -12.990 1.006 10.542 1.00 98.88 186 THR A O 1
ATOM 1390 N N . GLU A 1 187 ? -13.212 -1.086 9.754 1.00 98.81 187 GLU A N 1
ATOM 1391 C CA . GLU A 1 187 ? -14.643 -1.208 10.044 1.00 98.81 187 GLU A CA 1
ATOM 1392 C C . GLU A 1 187 ? -14.930 -1.090 11.548 1.00 98.81 187 GLU A C 1
ATOM 1394 O O . GLU A 1 187 ? -15.790 -0.295 11.935 1.00 98.81 187 GLU A O 1
ATOM 1399 N N . ASP A 1 188 ? -14.164 -1.787 12.399 1.00 98.75 188 ASP A N 1
ATOM 1400 C CA . ASP A 1 188 ? -14.256 -1.676 13.863 1.00 98.75 188 ASP A CA 1
ATOM 1401 C C . ASP A 1 188 ? -14.083 -0.214 14.323 1.00 98.75 188 ASP A C 1
ATOM 1403 O O . ASP A 1 188 ? -14.878 0.326 15.102 1.00 98.75 188 ASP A O 1
ATOM 1407 N N . MET A 1 189 ? -13.063 0.466 13.798 1.00 98.81 189 MET A N 1
ATOM 1408 C CA . MET A 1 189 ? -12.735 1.850 14.149 1.00 98.81 189 MET A CA 1
ATOM 1409 C C . MET A 1 189 ? -13.819 2.839 13.698 1.00 98.81 189 MET A C 1
ATOM 1411 O O . MET A 1 189 ? -14.187 3.762 14.437 1.00 98.81 189 MET A O 1
ATOM 1415 N N . HIS A 1 190 ? -14.372 2.647 12.498 1.00 98.81 190 HIS A N 1
ATOM 1416 C CA . HIS A 1 190 ? -15.472 3.461 11.975 1.00 98.81 190 HIS A CA 1
ATOM 1417 C C . HIS A 1 190 ? -16.770 3.219 12.748 1.00 98.81 190 HIS A C 1
ATOM 1419 O O . HIS A 1 190 ? -17.478 4.184 13.042 1.00 98.81 190 HIS A O 1
ATOM 1425 N N . ALA A 1 191 ? -17.044 1.980 13.162 1.00 98.88 191 ALA A N 1
ATOM 1426 C CA . ALA A 1 191 ? -18.186 1.655 14.010 1.00 98.88 191 ALA A CA 1
ATOM 1427 C C . ALA A 1 191 ? -18.108 2.374 15.369 1.00 98.88 191 ALA A C 1
ATOM 1429 O O . ALA A 1 191 ? -19.095 2.970 15.807 1.00 98.88 191 ALA A O 1
ATOM 1430 N N . ILE A 1 192 ? -16.929 2.410 16.004 1.00 98.88 192 ILE A N 1
ATOM 1431 C CA . ILE A 1 192 ? -16.712 3.149 17.261 1.00 98.88 192 ILE A CA 1
ATOM 1432 C C . ILE A 1 192 ? -16.928 4.655 17.062 1.00 98.88 192 ILE A C 1
ATOM 1434 O O . ILE A 1 192 ? -17.616 5.295 17.863 1.00 98.88 192 ILE A O 1
ATOM 1438 N N . ARG A 1 193 ? -16.382 5.237 15.987 1.00 98.81 193 ARG A N 1
ATOM 1439 C CA . ARG A 1 193 ? -16.599 6.651 15.630 1.00 98.81 193 ARG A CA 1
ATOM 1440 C C . ARG A 1 193 ? -18.087 6.969 15.478 1.00 98.81 193 ARG A C 1
ATOM 1442 O O . ARG A 1 193 ? -18.561 7.994 15.978 1.00 98.81 193 ARG A O 1
ATOM 1449 N N . ASP A 1 194 ? -18.817 6.123 14.761 1.00 98.75 194 ASP A N 1
ATOM 1450 C CA . ASP A 1 194 ? -20.224 6.364 14.449 1.00 98.75 194 ASP A CA 1
ATOM 1451 C C . ASP A 1 194 ? -21.122 6.176 15.678 1.00 98.75 194 ASP A C 1
ATOM 1453 O O . ASP A 1 194 ? -22.064 6.956 15.868 1.00 98.75 194 ASP A O 1
ATOM 1457 N N . GLU A 1 195 ? -20.766 5.256 16.576 1.00 98.75 195 GLU A N 1
ATOM 1458 C CA . GLU A 1 195 ? -21.399 5.117 17.887 1.00 98.75 195 GLU A CA 1
ATOM 1459 C C . GLU A 1 195 ? -21.114 6.323 18.793 1.00 98.75 195 GLU A C 1
ATOM 1461 O O . GLU A 1 195 ? -22.049 6.881 19.370 1.00 98.75 195 GLU A O 1
ATOM 1466 N N . ALA A 1 196 ? -19.870 6.815 18.859 1.00 98.75 196 ALA A N 1
ATOM 1467 C CA . ALA A 1 196 ? -19.539 8.027 19.617 1.00 98.75 196 ALA A CA 1
ATOM 1468 C C . ALA A 1 196 ? -20.382 9.221 19.140 1.00 98.75 196 ALA A C 1
ATOM 1470 O O . ALA A 1 196 ? -20.985 9.938 19.942 1.00 98.75 196 ALA A O 1
ATOM 1471 N N . ARG A 1 197 ? -20.496 9.399 17.818 1.00 98.69 197 ARG A N 1
ATOM 1472 C CA . ARG A 1 197 ? -21.348 10.427 17.201 1.00 98.69 197 ARG A CA 1
ATOM 1473 C C . ARG A 1 197 ? -22.817 10.258 17.561 1.00 98.69 197 ARG A C 1
ATOM 1475 O O . ARG A 1 197 ? -23.500 11.247 17.825 1.00 98.69 197 ARG A O 1
ATOM 1482 N N . LYS A 1 198 ? -23.325 9.026 17.538 1.00 98.69 198 LYS A N 1
ATOM 1483 C CA . LYS A 1 198 ? -24.709 8.732 17.907 1.00 98.69 198 LYS A CA 1
ATOM 1484 C C . LYS A 1 198 ? -24.966 9.076 19.376 1.00 98.69 198 LYS A C 1
ATOM 1486 O O . LYS A 1 198 ? -25.894 9.830 19.650 1.00 98.69 198 LYS A O 1
ATOM 1491 N N . GLN A 1 199 ? -24.118 8.620 20.296 1.00 98.75 199 GLN A N 1
ATOM 1492 C CA . GLN A 1 199 ? -24.248 8.914 21.727 1.00 98.75 199 GLN A CA 1
ATOM 1493 C C . GLN A 1 199 ? -24.129 10.412 22.033 1.00 98.75 199 GLN A C 1
ATOM 1495 O O . GLN A 1 199 ? -24.875 10.931 22.866 1.00 98.75 199 GLN A O 1
ATOM 1500 N N . ALA A 1 200 ? -23.235 11.133 21.350 1.00 98.69 200 ALA A N 1
ATOM 1501 C CA . ALA A 1 200 ? -23.087 12.575 21.530 1.00 98.69 200 ALA A CA 1
ATOM 1502 C C . ALA A 1 200 ? -24.342 13.344 21.089 1.00 98.69 200 ALA A C 1
ATOM 1504 O O . ALA A 1 200 ? -24.804 14.247 21.789 1.00 98.69 200 ALA A O 1
ATOM 1505 N N . ARG A 1 201 ? -24.947 12.948 19.960 1.00 98.50 201 ARG A N 1
ATOM 1506 C CA . ARG A 1 201 ? -26.230 13.505 19.503 1.00 98.50 201 ARG A CA 1
ATOM 1507 C C . ARG A 1 201 ? -27.372 13.190 20.465 1.00 98.50 201 ARG A C 1
ATOM 1509 O O . ARG A 1 201 ? -28.126 14.094 20.811 1.00 98.50 201 ARG A O 1
ATOM 1516 N N . ASP A 1 202 ? -27.481 11.936 20.902 1.00 98.50 202 ASP A N 1
ATOM 1517 C CA . ASP A 1 202 ? -28.570 11.470 21.770 1.00 98.50 202 ASP A CA 1
ATOM 1518 C C . ASP A 1 202 ? -28.505 12.121 23.166 1.00 98.50 202 ASP A C 1
ATOM 1520 O O . ASP A 1 202 ? -29.537 12.433 23.761 1.00 98.50 202 ASP A O 1
ATOM 1524 N N . SER A 1 203 ? -27.297 12.352 23.690 1.00 98.06 203 SER A N 1
ATOM 1525 C CA . SER A 1 203 ? -27.083 12.946 25.018 1.00 98.06 203 SER A CA 1
ATOM 1526 C C . SER A 1 203 ? -27.030 14.477 25.026 1.00 98.06 203 SER A C 1
ATOM 1528 O O . SER A 1 203 ? -27.225 15.086 26.078 1.00 98.06 203 SER A O 1
ATOM 1530 N N . GLY A 1 204 ? -26.748 15.113 23.884 1.00 98.31 204 GLY A N 1
ATOM 1531 C CA . GLY A 1 204 ? -26.512 16.555 23.805 1.00 98.31 204 GLY A CA 1
ATOM 1532 C C . GLY A 1 204 ? -25.197 17.011 24.454 1.00 98.31 204 GLY A C 1
ATOM 1533 O O . GLY A 1 204 ? -25.023 18.208 24.683 1.00 98.31 204 GLY A O 1
ATOM 1534 N N . ALA A 1 205 ? -24.272 16.089 24.745 1.00 98.38 205 ALA A N 1
ATOM 1535 C CA . ALA A 1 205 ? -22.951 16.370 25.307 1.00 98.38 205 ALA A CA 1
ATOM 1536 C C . ALA A 1 205 ? -21.833 15.651 24.521 1.00 98.38 205 ALA A C 1
ATOM 1538 O O . ALA A 1 205 ? -22.108 14.653 23.857 1.00 98.38 205 ALA A O 1
ATOM 1539 N N . PRO A 1 206 ? -20.573 16.127 24.573 1.00 98.62 206 PRO A N 1
ATOM 1540 C CA . PRO A 1 206 ? -19.454 15.403 23.981 1.00 98.62 206 PRO A CA 1
ATOM 1541 C C . PRO A 1 206 ? -19.280 14.010 24.596 1.00 98.62 206 PRO A C 1
ATOM 1543 O O . PRO A 1 206 ? -19.358 13.853 25.816 1.00 98.62 206 PRO A O 1
ATOM 1546 N N . VAL A 1 207 ? -19.005 13.014 23.755 1.00 98.81 207 VAL A N 1
ATOM 1547 C CA . VAL A 1 207 ? -18.779 11.619 24.154 1.00 98.81 207 VAL A CA 1
ATOM 1548 C C . VAL A 1 207 ? -17.416 11.165 23.658 1.00 98.81 207 VAL A C 1
ATOM 1550 O O . VAL A 1 207 ? -17.117 11.285 22.472 1.00 98.81 207 VAL A O 1
ATOM 1553 N N . SER A 1 208 ? -16.604 10.619 24.562 1.00 98.75 208 SER A N 1
ATOM 1554 C CA . SER A 1 208 ? -15.317 10.004 24.233 1.00 98.75 208 SER A CA 1
ATOM 1555 C C . SER A 1 208 ? -15.417 8.483 24.322 1.00 98.75 208 SER A C 1
ATOM 1557 O O . SER A 1 208 ? -15.849 7.975 25.356 1.00 98.75 208 SER A O 1
ATOM 1559 N N . LEU A 1 209 ? -14.974 7.770 23.284 1.00 98.81 209 LEU A N 1
ATOM 1560 C CA . LEU A 1 209 ? -14.887 6.305 23.266 1.00 98.81 209 LEU A CA 1
ATOM 1561 C C . LEU A 1 209 ? -13.450 5.846 22.962 1.00 98.81 209 LEU A C 1
ATOM 1563 O O . LEU A 1 209 ? -12.782 6.468 22.128 1.00 98.81 209 LEU A O 1
ATOM 1567 N N . PRO A 1 210 ? -12.960 4.780 23.626 1.00 98.69 210 PRO A N 1
ATOM 1568 C CA . PRO A 1 210 ? -11.673 4.183 23.290 1.00 98.69 210 PRO A CA 1
ATOM 1569 C C . PRO A 1 210 ? -11.740 3.571 21.889 1.00 98.69 210 PRO A C 1
ATOM 1571 O O . PRO A 1 210 ? -12.728 2.928 21.538 1.00 98.69 210 PRO A O 1
ATOM 1574 N N . LEU A 1 211 ? -10.691 3.777 21.097 1.00 98.81 211 LEU A N 1
ATOM 1575 C CA . LEU A 1 211 ? -10.547 3.171 19.780 1.00 98.81 211 LEU A CA 1
ATOM 1576 C C . LEU A 1 211 ? -9.778 1.864 19.916 1.00 98.81 211 LEU A C 1
ATOM 1578 O O . LEU A 1 211 ? -8.605 1.865 20.293 1.00 98.81 211 LEU A O 1
ATOM 1582 N N . THR A 1 212 ? -10.444 0.755 19.615 1.00 98.50 212 THR A N 1
ATOM 1583 C CA . THR A 1 212 ? -9.859 -0.580 19.714 1.00 98.50 212 THR A CA 1
ATOM 1584 C C . THR A 1 212 ? -10.320 -1.450 18.560 1.00 98.50 212 THR A C 1
ATOM 1586 O O . THR A 1 212 ? -11.517 -1.489 18.284 1.00 98.50 212 THR A O 1
ATOM 1589 N N . ALA A 1 213 ? -9.407 -2.201 17.957 1.00 98.44 213 ALA A N 1
ATOM 1590 C CA . ALA A 1 213 ? -9.728 -3.161 16.907 1.00 98.44 213 ALA A CA 1
ATOM 1591 C C . ALA A 1 213 ? -8.858 -4.406 17.067 1.00 98.44 213 ALA A C 1
ATOM 1593 O O . ALA A 1 213 ? -7.650 -4.296 17.261 1.00 98.44 213 ALA A O 1
ATOM 1594 N N . LYS A 1 214 ? -9.468 -5.597 17.036 1.00 96.62 214 LYS A N 1
ATOM 1595 C CA . LYS A 1 214 ? -8.767 -6.894 17.179 1.00 96.62 214 LYS A CA 1
ATOM 1596 C C . LYS A 1 214 ? -7.799 -6.993 18.376 1.00 96.62 214 LYS A C 1
ATOM 1598 O O . LYS A 1 214 ? -6.802 -7.705 18.317 1.00 96.62 214 LYS A O 1
ATOM 1603 N N . GLY A 1 215 ? -8.101 -6.292 19.472 1.00 95.75 215 GLY A N 1
ATOM 1604 C CA . GLY A 1 215 ? -7.256 -6.243 20.673 1.00 95.75 215 GLY A CA 1
ATOM 1605 C C . GLY A 1 215 ? -6.118 -5.213 20.638 1.00 95.75 215 GLY A C 1
ATOM 1606 O O . GLY A 1 215 ? -5.363 -5.137 21.601 1.00 95.75 215 GLY A O 1
ATOM 1607 N N . VAL A 1 216 ? -6.009 -4.411 19.576 1.00 98.44 216 VAL A N 1
ATOM 1608 C CA . VAL A 1 216 ? -5.066 -3.289 19.449 1.00 98.44 216 VAL A CA 1
ATOM 1609 C C . VAL A 1 216 ? -5.740 -1.989 19.869 1.00 98.44 216 VAL A C 1
ATOM 1611 O O . VAL A 1 216 ? -6.874 -1.725 19.469 1.00 98.44 216 VAL A O 1
ATOM 1614 N N . GLU A 1 217 ? -5.040 -1.159 20.643 1.00 98.31 217 GLU A N 1
ATOM 1615 C CA . GLU A 1 217 ? -5.516 0.154 21.088 1.00 98.31 217 GLU A CA 1
ATOM 1616 C C . GLU A 1 217 ? -4.952 1.294 20.222 1.00 98.31 217 GLU A C 1
ATOM 1618 O O . GLU A 1 217 ? -3.739 1.418 20.037 1.00 98.31 217 GLU A O 1
ATOM 1623 N N . PHE A 1 218 ? -5.826 2.189 19.762 1.00 98.62 218 PHE A N 1
ATOM 1624 C CA . PHE A 1 218 ? -5.508 3.350 18.916 1.00 98.62 218 PHE A CA 1
ATOM 1625 C C . PHE A 1 218 ? -5.862 4.682 19.599 1.00 98.62 218 PHE A C 1
ATOM 1627 O O . PHE A 1 218 ? -6.149 5.688 18.947 1.00 98.62 218 PHE A O 1
ATOM 1634 N N . GLY A 1 219 ? -5.864 4.693 20.934 1.00 98.31 219 GLY A N 1
ATOM 1635 C CA . GLY A 1 219 ? -6.168 5.872 21.737 1.00 98.31 219 GLY A CA 1
ATOM 1636 C C . GLY A 1 219 ? -7.671 6.107 21.905 1.00 98.31 219 GLY A C 1
ATOM 1637 O O . GLY A 1 219 ? -8.429 5.207 22.265 1.00 98.31 219 GLY A O 1
ATOM 1638 N N . THR A 1 220 ? -8.129 7.346 21.742 1.00 98.69 220 THR A N 1
ATOM 1639 C CA . THR A 1 220 ? -9.516 7.750 22.030 1.00 98.69 220 THR A CA 1
ATOM 1640 C C . THR A 1 220 ? -10.015 8.766 21.016 1.00 98.69 220 THR A C 1
ATOM 1642 O O . THR A 1 220 ? -9.324 9.737 20.715 1.00 98.69 220 THR A O 1
ATOM 1645 N N . ILE A 1 221 ? -11.265 8.603 20.583 1.00 98.75 221 ILE A N 1
ATOM 1646 C CA . ILE A 1 221 ? -11.982 9.592 19.776 1.00 98.75 221 ILE A CA 1
ATOM 1647 C C . ILE A 1 221 ? -13.040 10.297 20.614 1.00 98.75 221 ILE A C 1
ATOM 1649 O O . ILE A 1 221 ? -13.713 9.662 21.426 1.00 98.75 221 ILE A O 1
ATOM 1653 N N . THR A 1 222 ? -13.207 11.604 20.414 1.00 98.75 222 THR A N 1
ATOM 1654 C CA . THR A 1 222 ? -14.304 12.363 21.026 1.00 98.75 222 THR A CA 1
ATOM 1655 C C . THR A 1 222 ? -15.226 12.904 19.945 1.00 98.75 222 THR A C 1
ATOM 1657 O O . THR A 1 222 ? -14.776 13.586 19.032 1.00 98.75 222 THR A O 1
ATOM 1660 N N . ALA A 1 223 ? -16.521 12.623 20.048 1.00 98.75 223 ALA A N 1
ATOM 1661 C CA . ALA A 1 223 ? -17.542 13.193 19.182 1.00 98.75 223 ALA A CA 1
ATOM 1662 C C . ALA A 1 223 ? -18.350 14.254 19.932 1.00 98.75 223 ALA A C 1
ATOM 1664 O O . ALA A 1 223 ? -18.736 14.055 21.084 1.00 98.75 223 ALA A O 1
ATOM 1665 N N . SER A 1 224 ? -18.641 15.365 19.264 1.00 98.62 224 SER A N 1
ATOM 1666 C CA . SER A 1 224 ? -19.508 16.426 19.779 1.00 98.62 224 SER A CA 1
ATOM 1667 C C . SER A 1 224 ? -20.951 16.263 19.277 1.00 98.62 224 SER A C 1
ATOM 1669 O O . SER A 1 224 ? -21.177 15.638 18.235 1.00 98.62 224 SER A O 1
ATOM 1671 N N . PRO A 1 225 ? -21.952 16.857 19.958 1.00 98.25 225 PRO A N 1
ATOM 1672 C CA . PRO A 1 225 ? -23.358 16.773 19.543 1.00 98.25 225 PRO A CA 1
ATOM 1673 C C . PRO A 1 225 ? -23.648 17.340 18.146 1.00 98.25 225 PRO A C 1
ATOM 1675 O O . PRO A 1 225 ? -24.633 16.959 17.521 1.00 98.25 225 PRO A O 1
ATOM 1678 N N . ASP A 1 226 ? -22.796 18.237 17.645 1.00 97.62 226 ASP A N 1
ATOM 1679 C CA . ASP A 1 226 ? -22.881 18.812 16.297 1.00 97.62 226 ASP A CA 1
ATOM 1680 C C . ASP A 1 226 ? -22.314 17.894 15.194 1.00 97.62 226 ASP A C 1
ATOM 1682 O O . ASP A 1 226 ? -22.402 18.219 14.012 1.00 97.62 226 ASP A O 1
ATOM 1686 N N . GLY A 1 227 ? -21.763 16.733 15.565 1.00 95.31 227 GLY A N 1
ATOM 1687 C CA . GLY A 1 227 ? -21.170 15.752 14.657 1.00 95.31 227 GLY A CA 1
ATOM 1688 C C . GLY A 1 227 ? -19.669 15.926 14.409 1.00 95.31 227 GLY A C 1
ATOM 1689 O O . GLY A 1 227 ? -19.076 15.059 13.753 1.00 95.31 227 GLY A O 1
ATOM 1690 N N . SER A 1 228 ? -19.050 16.988 14.941 1.00 97.88 228 SER A N 1
ATOM 1691 C CA . SER A 1 228 ? -17.598 17.177 14.873 1.00 97.88 228 SER A CA 1
ATOM 1692 C C . SER A 1 228 ? -16.855 16.099 15.667 1.00 97.88 228 SER A C 1
ATOM 1694 O O . SER A 1 228 ? -17.375 15.538 16.637 1.00 97.88 228 SER A O 1
ATOM 1696 N N . LEU A 1 229 ? -15.643 15.782 15.212 1.00 98.25 229 LEU A N 1
ATOM 1697 C CA . LEU A 1 229 ? -14.762 14.792 15.820 1.00 98.25 229 LEU A CA 1
ATOM 1698 C C . LEU A 1 229 ? -13.475 15.474 16.276 1.00 98.25 229 LEU A C 1
ATOM 1700 O O . LEU A 1 229 ? -12.864 16.219 15.514 1.00 98.25 229 LEU A O 1
ATOM 1704 N N . ASP A 1 230 ? -13.062 15.176 17.499 1.00 98.44 230 ASP A N 1
ATOM 1705 C CA . ASP A 1 230 ? -11.729 15.450 18.015 1.00 98.44 230 ASP A CA 1
ATOM 1706 C C . ASP A 1 230 ? -10.928 14.143 18.010 1.00 98.44 230 ASP A C 1
ATOM 1708 O O . ASP A 1 230 ? -11.223 13.194 18.747 1.00 98.44 230 ASP A O 1
ATOM 1712 N N . THR A 1 231 ? -9.923 14.117 17.134 1.00 98.19 231 THR A N 1
ATOM 1713 C CA . THR A 1 231 ? -8.995 13.005 16.929 1.00 98.19 231 THR A CA 1
ATOM 1714 C C . THR A 1 231 ? -7.615 13.275 17.534 1.00 98.19 231 THR A C 1
ATOM 1716 O O . THR A 1 231 ? -6.674 12.543 17.254 1.00 98.19 231 THR A O 1
ATOM 1719 N N . SER A 1 232 ? -7.454 14.307 18.370 1.00 97.94 232 SER A N 1
ATOM 1720 C CA . SER A 1 232 ? -6.152 14.682 18.953 1.00 97.94 232 SER A CA 1
ATOM 1721 C C . SER A 1 232 ? -5.541 13.615 19.869 1.00 97.94 232 SER A C 1
ATOM 1723 O O . SER A 1 232 ? -4.345 13.656 20.147 1.00 97.94 232 SER A O 1
ATOM 1725 N N . ARG A 1 233 ? -6.357 12.663 20.340 1.00 98.12 233 ARG A N 1
ATOM 1726 C CA . ARG A 1 233 ? -5.933 11.494 21.125 1.00 98.12 233 ARG A CA 1
ATOM 1727 C C . ARG A 1 233 ? -6.019 10.181 20.344 1.00 98.12 233 ARG A C 1
ATOM 1729 O O . ARG A 1 233 ? -6.011 9.120 20.962 1.00 98.12 233 ARG A O 1
ATOM 1736 N N . VAL A 1 234 ? -6.148 10.244 19.020 1.00 98.44 234 VAL A N 1
ATOM 1737 C CA . VAL A 1 234 ? -5.982 9.082 18.141 1.00 98.44 234 VAL A CA 1
ATOM 1738 C C . VAL A 1 234 ? -4.492 8.823 17.984 1.00 98.44 234 VAL A C 1
ATOM 1740 O O . VAL A 1 234 ? -3.709 9.752 17.795 1.00 98.44 234 VAL A O 1
ATOM 1743 N N . GLU A 1 235 ? -4.095 7.562 18.073 1.00 98.00 235 GLU A N 1
ATOM 1744 C CA . GLU A 1 235 ? -2.693 7.164 18.057 1.00 98.00 235 GLU A CA 1
ATOM 1745 C C . GLU A 1 235 ? -2.407 6.179 16.933 1.00 98.00 235 GLU A C 1
ATOM 1747 O O . GLU A 1 235 ? -3.103 5.179 16.779 1.00 98.00 235 GLU A O 1
ATOM 1752 N N . GLY A 1 236 ? -1.316 6.411 16.206 1.00 96.88 236 GLY A N 1
ATOM 1753 C CA . GLY A 1 236 ? -0.742 5.437 15.280 1.00 96.88 236 GLY A CA 1
ATOM 1754 C C . GLY A 1 236 ? -1.510 5.208 13.975 1.00 96.88 236 GLY A C 1
ATOM 1755 O O . GLY A 1 236 ? -1.069 4.394 13.169 1.00 96.88 236 GLY A O 1
ATOM 1756 N N . VAL A 1 237 ? -2.600 5.940 13.740 1.00 97.38 237 VAL A N 1
ATOM 1757 C CA . VAL A 1 237 ? -3.406 5.944 12.505 1.00 97.38 237 VAL A CA 1
ATOM 1758 C C . VAL A 1 237 ? -3.814 7.373 12.155 1.00 97.38 237 VAL A C 1
ATOM 1760 O O . VAL A 1 237 ? -3.698 8.273 12.989 1.00 97.38 237 VAL A O 1
ATOM 1763 N N . ASP A 1 238 ? -4.244 7.598 10.916 1.00 96.81 238 ASP A N 1
ATOM 1764 C CA . ASP A 1 238 ? -4.660 8.926 10.462 1.00 96.81 238 ASP A CA 1
ATOM 1765 C C . ASP A 1 238 ? -6.043 9.303 11.022 1.00 96.81 238 ASP A C 1
ATOM 1767 O O . ASP A 1 238 ? -6.802 8.429 11.454 1.00 96.81 238 ASP A O 1
ATOM 1771 N N . PRO A 1 239 ? -6.418 10.597 11.015 1.00 96.56 239 PRO A N 1
ATOM 1772 C CA . PRO A 1 239 ? -7.723 11.050 11.508 1.00 96.56 239 PRO A CA 1
ATOM 1773 C C . PRO A 1 239 ? -8.940 10.430 10.802 1.00 96.56 239 PRO A C 1
ATOM 1775 O O . PRO A 1 239 ? -10.051 10.500 11.329 1.00 96.56 239 PRO A O 1
ATOM 1778 N N . ASP A 1 240 ? -8.753 9.835 9.620 1.00 97.19 240 ASP A N 1
ATOM 1779 C CA . ASP A 1 240 ? -9.791 9.087 8.903 1.00 97.19 240 ASP A CA 1
ATOM 1780 C C . ASP A 1 240 ? -10.045 7.682 9.473 1.00 97.19 240 ASP A C 1
ATOM 1782 O O . ASP A 1 240 ? -11.024 7.035 9.094 1.00 97.19 240 ASP A O 1
ATOM 1786 N N . LEU A 1 241 ? -9.212 7.247 10.425 1.00 98.56 241 LEU A N 1
ATOM 1787 C CA . LEU A 1 241 ? -9.260 5.959 11.112 1.00 98.56 241 LEU A CA 1
ATOM 1788 C C . LEU A 1 241 ? -9.102 4.745 10.183 1.00 98.56 241 LEU A C 1
ATOM 1790 O O . LEU A 1 241 ? -9.504 3.642 10.553 1.00 98.56 241 LEU A O 1
ATOM 1794 N N . VAL A 1 242 ? -8.541 4.938 8.987 1.00 98.62 242 VAL A N 1
ATOM 1795 C CA . VAL A 1 242 ? -8.239 3.844 8.059 1.00 98.62 242 VAL A CA 1
ATOM 1796 C C . VAL A 1 242 ? -6.912 3.202 8.448 1.00 98.62 242 VAL A C 1
ATOM 1798 O O . VAL A 1 242 ? -5.886 3.875 8.575 1.00 98.62 242 VAL A O 1
ATOM 1801 N N . ILE A 1 243 ? -6.928 1.881 8.629 1.00 98.62 243 ILE A N 1
ATOM 1802 C CA . ILE A 1 243 ? -5.713 1.101 8.855 1.00 98.62 243 ILE A CA 1
ATOM 1803 C C . ILE A 1 243 ? -5.014 0.903 7.512 1.00 98.62 243 ILE A C 1
ATOM 1805 O O . ILE A 1 243 ? -5.569 0.315 6.587 1.00 98.62 243 ILE A O 1
ATOM 1809 N N . ARG A 1 244 ? -3.777 1.389 7.417 1.00 98.25 244 ARG A N 1
ATOM 1810 C CA . ARG A 1 244 ? -2.933 1.320 6.219 1.00 98.25 244 ARG A CA 1
ATOM 1811 C C . ARG A 1 244 ? -1.825 0.296 6.441 1.00 98.25 244 ARG A C 1
ATOM 1813 O O . ARG A 1 244 ? -0.850 0.597 7.135 1.00 98.25 244 ARG A O 1
ATOM 1820 N N . PRO A 1 245 ? -1.958 -0.935 5.921 1.00 97.50 245 PRO A N 1
ATOM 1821 C CA . PRO A 1 245 ? -1.059 -2.010 6.304 1.00 97.50 245 PRO A CA 1
ATOM 1822 C C . PRO A 1 245 ? 0.231 -2.048 5.483 1.00 97.50 245 PRO A C 1
ATOM 1824 O O . PRO A 1 245 ? 1.133 -2.816 5.828 1.00 97.50 245 PRO A O 1
ATOM 1827 N N . PHE A 1 246 ? 0.336 -1.286 4.394 1.00 96.06 246 PHE A N 1
ATOM 1828 C CA . PHE A 1 246 ? 1.455 -1.366 3.457 1.00 96.06 246 PHE A CA 1
ATOM 1829 C C . PHE A 1 246 ? 2.410 -0.174 3.581 1.00 96.06 246 PHE A C 1
ATOM 1831 O O . PHE A 1 246 ? 2.068 0.871 4.136 1.00 96.06 246 PHE A O 1
ATOM 1838 N N . MET A 1 247 ? 3.628 -0.366 3.063 1.00 92.06 247 MET A N 1
ATOM 1839 C CA . MET A 1 247 ? 4.803 0.488 3.292 1.00 92.06 247 MET A CA 1
ATOM 1840 C C . MET A 1 247 ? 5.283 0.489 4.752 1.00 92.06 247 MET A C 1
ATOM 1842 O O . MET A 1 247 ? 4.596 0.064 5.679 1.00 92.06 247 MET A O 1
ATOM 1846 N N . GLN A 1 248 ? 6.513 0.946 4.973 1.00 92.81 248 GLN A N 1
ATOM 1847 C CA . GLN A 1 248 ? 7.147 0.986 6.295 1.00 92.81 248 GLN A CA 1
ATOM 1848 C C . GLN A 1 248 ? 6.537 2.073 7.195 1.00 92.81 248 GLN A C 1
ATOM 1850 O O . GLN A 1 248 ? 6.642 1.999 8.420 1.00 92.81 248 GLN A O 1
ATOM 1855 N N . LYS A 1 249 ? 5.872 3.061 6.587 1.00 94.69 249 LYS A N 1
ATOM 1856 C CA . LYS A 1 249 ? 5.175 4.150 7.271 1.00 94.69 249 LYS A CA 1
ATOM 1857 C C . LYS A 1 249 ? 3.670 3.943 7.379 1.00 94.69 249 LYS A C 1
ATOM 1859 O O . LYS A 1 249 ? 3.033 4.787 7.986 1.00 94.69 249 LYS A O 1
ATOM 1864 N N . GLY A 1 250 ? 3.100 2.857 6.847 1.00 96.00 250 GLY A N 1
ATOM 1865 C CA . GLY A 1 250 ? 1.648 2.642 6.884 1.00 96.00 250 GLY A CA 1
ATOM 1866 C C . GLY A 1 250 ? 0.894 3.768 6.176 1.00 96.00 250 GLY A C 1
ATOM 1867 O O . GLY A 1 250 ? 0.101 4.472 6.797 1.00 96.00 250 GLY A O 1
ATOM 1868 N N . THR A 1 251 ? 1.211 3.983 4.901 1.00 95.88 251 THR A N 1
ATOM 1869 C CA . THR A 1 251 ? 0.710 5.094 4.066 1.00 95.88 251 THR A CA 1
ATOM 1870 C C . THR A 1 251 ? -0.196 4.616 2.936 1.00 95.88 251 THR A C 1
ATOM 1872 O O . THR A 1 251 ? -0.940 5.413 2.380 1.00 95.88 251 THR A O 1
ATOM 1875 N N . ILE A 1 252 ? -0.197 3.310 2.658 1.00 96.94 252 ILE A N 1
ATOM 1876 C CA . ILE A 1 252 ? -0.962 2.692 1.576 1.00 96.94 252 ILE A CA 1
ATOM 1877 C C . ILE A 1 252 ? -2.052 1.784 2.158 1.00 96.94 252 ILE A C 1
ATOM 1879 O O . ILE A 1 252 ? -1.777 0.922 3.001 1.00 96.94 252 ILE A O 1
ATOM 1883 N N . VAL A 1 253 ? -3.287 1.995 1.703 1.00 97.69 253 VAL A N 1
ATOM 1884 C CA . VAL A 1 253 ? -4.517 1.339 2.170 1.00 97.69 253 VAL A CA 1
ATOM 1885 C C . VAL A 1 253 ? -4.686 -0.054 1.566 1.00 97.69 253 VAL A C 1
ATOM 1887 O O . VAL A 1 253 ? -5.154 -0.963 2.252 1.00 97.69 253 VAL A O 1
ATOM 1890 N N . SER A 1 254 ? -4.322 -0.239 0.294 1.00 98.50 254 SER A N 1
ATOM 1891 C CA . SER A 1 254 ? -4.635 -1.462 -0.456 1.00 98.50 254 SER A CA 1
ATOM 1892 C C . SER A 1 254 ? -3.540 -1.895 -1.429 1.00 98.50 254 SER A C 1
ATOM 1894 O O . SER A 1 254 ? -2.700 -1.099 -1.860 1.00 98.50 254 SER A O 1
ATOM 1896 N N . LEU A 1 255 ? -3.592 -3.166 -1.829 1.00 98.50 255 LEU A N 1
ATOM 1897 C CA . LEU A 1 255 ? -2.805 -3.721 -2.925 1.00 98.50 255 LEU A CA 1
ATOM 1898 C C . LEU A 1 255 ? -3.053 -2.965 -4.234 1.00 98.50 255 LEU A C 1
ATOM 1900 O O . LEU A 1 255 ? -2.094 -2.706 -4.954 1.00 98.50 255 LEU A O 1
ATOM 1904 N N . ARG A 1 256 ? -4.294 -2.540 -4.526 1.00 98.50 256 ARG A N 1
ATOM 1905 C CA . ARG A 1 256 ? -4.590 -1.713 -5.712 1.00 98.50 256 ARG A CA 1
ATOM 1906 C C . ARG A 1 256 ? -3.855 -0.382 -5.665 1.00 98.50 256 ARG A C 1
ATOM 1908 O O . ARG A 1 256 ? -3.238 0.012 -6.651 1.00 98.50 256 ARG A O 1
ATOM 1915 N N . GLU A 1 257 ? -3.937 0.329 -4.545 1.00 97.94 257 GLU A N 1
ATOM 1916 C CA . GLU A 1 257 ? -3.272 1.622 -4.404 1.00 97.94 257 GLU A CA 1
ATOM 1917 C C . GLU A 1 257 ? -1.760 1.478 -4.612 1.00 97.94 257 GLU A C 1
ATOM 1919 O O . GLU A 1 257 ? -1.178 2.234 -5.397 1.00 97.94 257 GLU A O 1
ATOM 1924 N N . PHE A 1 258 ? -1.155 0.460 -3.986 1.00 96.94 258 PHE A N 1
ATOM 1925 C CA . PHE A 1 258 ? 0.251 0.127 -4.189 1.00 96.94 258 PHE A CA 1
ATOM 1926 C C . PHE A 1 258 ? 0.555 -0.195 -5.656 1.00 96.94 258 PHE A C 1
ATOM 1928 O O . PHE A 1 258 ? 1.472 0.388 -6.227 1.00 96.94 258 PHE A O 1
ATOM 1935 N N . ALA A 1 259 ? -0.214 -1.097 -6.272 1.00 97.94 259 ALA A N 1
ATOM 1936 C CA . ALA A 1 259 ? 0.016 -1.580 -7.628 1.00 97.94 259 ALA A CA 1
ATOM 1937 C C . ALA A 1 259 ? -0.023 -0.443 -8.650 1.00 97.94 259 ALA A C 1
ATOM 1939 O O . ALA A 1 259 ? 0.884 -0.337 -9.469 1.00 97.94 259 ALA A O 1
ATOM 1940 N N . VAL A 1 260 ? -1.007 0.456 -8.565 1.00 97.81 260 VAL A N 1
ATOM 1941 C CA . VAL A 1 260 ? -1.086 1.604 -9.480 1.00 97.81 260 VAL A CA 1
ATOM 1942 C C . VAL A 1 260 ? 0.108 2.539 -9.312 1.00 97.81 260 VAL A C 1
ATOM 1944 O O . VAL A 1 260 ? 0.660 3.012 -10.303 1.00 97.81 260 VAL A O 1
ATOM 1947 N N . LYS A 1 261 ? 0.525 2.809 -8.067 1.00 96.00 261 LYS A N 1
ATOM 1948 C CA . LYS A 1 261 ? 1.704 3.645 -7.812 1.00 96.00 261 LYS A CA 1
ATOM 1949 C C . LYS A 1 261 ? 2.973 2.986 -8.349 1.00 96.00 261 LYS A C 1
ATOM 1951 O O . LYS A 1 261 ? 3.742 3.637 -9.049 1.00 96.00 261 LYS A O 1
ATOM 1956 N N . ALA A 1 262 ? 3.164 1.703 -8.057 1.00 96.31 262 ALA A N 1
ATOM 1957 C CA . ALA A 1 262 ? 4.337 0.942 -8.458 1.00 96.31 262 ALA A CA 1
ATOM 1958 C C . ALA A 1 262 ? 4.446 0.792 -9.982 1.00 96.31 262 ALA A C 1
ATOM 1960 O O . ALA A 1 262 ? 5.545 0.938 -10.513 1.00 96.31 262 ALA A O 1
ATOM 1961 N N . MET A 1 263 ? 3.324 0.557 -10.677 1.00 97.50 263 MET A N 1
ATOM 1962 C CA . MET A 1 263 ? 3.289 0.426 -12.138 1.00 97.50 263 MET A CA 1
ATOM 1963 C C . MET A 1 263 ? 3.860 1.661 -12.830 1.00 97.50 263 MET A C 1
ATOM 1965 O O . MET A 1 263 ? 4.770 1.565 -13.656 1.00 97.50 263 MET A O 1
ATOM 1969 N N . ASN A 1 264 ? 3.409 2.833 -12.399 1.00 96.38 264 ASN A N 1
ATOM 1970 C CA . ASN A 1 264 ? 3.895 4.086 -12.940 1.00 96.38 264 ASN A CA 1
ATOM 1971 C C . ASN A 1 264 ? 5.322 4.404 -12.459 1.00 96.38 264 ASN A C 1
ATOM 1973 O O . ASN A 1 264 ? 6.193 4.734 -13.257 1.00 96.38 264 ASN A O 1
ATOM 1977 N N . GLN A 1 265 ? 5.603 4.274 -11.161 1.00 94.62 265 GLN A N 1
ATOM 1978 C CA . GLN A 1 265 ? 6.903 4.649 -10.604 1.00 94.62 265 GLN A CA 1
ATOM 1979 C C . GLN A 1 265 ? 8.054 3.817 -11.193 1.00 94.62 265 GLN A C 1
ATOM 1981 O O . GLN A 1 265 ? 9.053 4.383 -11.644 1.00 94.62 265 GLN A O 1
ATOM 1986 N N . HIS A 1 266 ? 7.922 2.491 -11.187 1.00 95.75 266 HIS A N 1
ATOM 1987 C CA . HIS A 1 266 ? 9.034 1.581 -11.468 1.00 95.75 266 HIS A CA 1
ATOM 1988 C C . HIS A 1 266 ? 9.150 1.196 -12.936 1.00 95.75 266 HIS A C 1
ATOM 1990 O O . HIS A 1 266 ? 10.266 1.001 -13.413 1.00 95.75 266 HIS A O 1
ATOM 1996 N N . PHE A 1 267 ? 8.025 1.119 -13.649 1.00 96.38 267 PHE A N 1
ATOM 1997 C CA . PHE A 1 267 ? 7.992 0.691 -15.051 1.00 96.38 267 PHE A CA 1
ATOM 1998 C C . PHE A 1 267 ? 7.631 1.836 -15.998 1.00 96.38 267 PHE A C 1
ATOM 2000 O O . PHE A 1 267 ? 7.907 1.755 -17.189 1.00 96.38 267 PHE A O 1
ATOM 2007 N N . GLY A 1 268 ? 7.050 2.917 -15.469 1.00 95.81 268 GLY A N 1
ATOM 2008 C CA . GLY A 1 268 ? 6.496 3.983 -16.292 1.00 95.81 268 GLY A CA 1
ATOM 2009 C C . GLY A 1 268 ? 5.237 3.563 -17.031 1.00 95.81 268 GLY A C 1
ATOM 2010 O O . GLY A 1 268 ? 5.057 4.068 -18.119 1.00 95.81 268 GLY A O 1
ATOM 2011 N N . MET A 1 269 ? 4.454 2.631 -16.470 1.00 97.44 269 MET A N 1
ATOM 2012 C CA . MET A 1 269 ? 3.176 2.175 -17.024 1.00 97.44 269 MET A CA 1
ATOM 2013 C C . MET A 1 269 ? 2.001 2.878 -16.328 1.00 97.44 269 MET A C 1
ATOM 2015 O O . MET A 1 269 ? 1.908 2.860 -15.093 1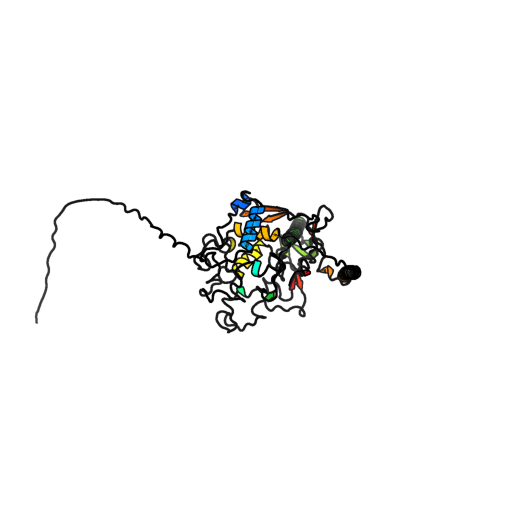.00 97.44 269 MET A O 1
ATOM 2019 N N . GLN A 1 270 ? 1.066 3.440 -17.086 1.00 97.12 270 GLN A N 1
ATOM 2020 C CA . GLN A 1 270 ? -0.017 4.273 -16.573 1.00 97.12 270 GLN A CA 1
ATOM 2021 C C . GLN A 1 270 ? -1.365 3.551 -16.487 1.00 97.12 270 GLN A C 1
ATOM 2023 O O . GLN A 1 270 ? -1.965 3.122 -17.471 1.00 97.12 270 GLN A O 1
ATOM 2028 N N . ALA A 1 271 ? -1.917 3.479 -15.273 1.00 97.50 271 ALA A N 1
ATOM 2029 C CA . ALA A 1 271 ? -3.277 2.989 -15.074 1.00 97.50 271 ALA A CA 1
ATOM 2030 C C . ALA A 1 271 ? -4.321 4.056 -15.435 1.00 97.50 271 ALA A C 1
ATOM 2032 O O . ALA A 1 271 ? -4.368 5.127 -14.821 1.00 97.50 271 ALA A O 1
ATOM 2033 N N . SER A 1 272 ? -5.226 3.710 -16.351 1.00 96.50 272 SER A N 1
ATOM 2034 C CA . SER A 1 272 ? -6.372 4.534 -16.782 1.00 96.50 272 SER A CA 1
ATOM 2035 C C . SER A 1 272 ? -7.198 5.089 -15.612 1.00 96.50 272 SER A C 1
ATOM 2037 O O . SER A 1 272 ? -7.609 6.246 -15.619 1.00 96.50 272 SER A O 1
ATOM 2039 N N . GLU A 1 273 ? -7.372 4.317 -14.534 1.00 96.19 273 GLU A N 1
ATOM 2040 C CA . GLU A 1 273 ? -8.089 4.762 -13.326 1.00 96.19 273 GLU A CA 1
ATOM 2041 C C . GLU A 1 273 ? -7.437 5.950 -12.598 1.00 96.19 273 GLU A C 1
ATOM 2043 O O . GLU A 1 273 ? -8.101 6.639 -11.820 1.00 96.19 273 GLU A O 1
ATOM 2048 N N . ARG A 1 274 ? -6.137 6.182 -12.824 1.00 96.00 274 ARG A N 1
ATOM 2049 C CA . ARG A 1 274 ? -5.378 7.283 -12.224 1.00 96.00 274 ARG A CA 1
ATOM 2050 C C . ARG A 1 274 ? -5.211 8.465 -13.173 1.00 96.00 274 ARG A C 1
ATOM 2052 O O . ARG A 1 274 ? -5.304 9.601 -12.698 1.00 96.00 274 ARG A O 1
ATOM 2059 N N . PHE A 1 275 ? -4.936 8.189 -14.446 1.00 95.31 275 PHE A N 1
ATOM 2060 C CA . PHE A 1 275 ? -4.514 9.184 -15.439 1.00 95.31 275 PHE A CA 1
ATOM 2061 C C . PHE A 1 275 ? -5.611 9.566 -16.448 1.00 95.31 275 PHE A C 1
ATOM 2063 O O . PHE A 1 275 ? -5.507 10.601 -17.103 1.00 95.31 275 PHE A O 1
ATOM 2070 N N . GLY A 1 276 ? -6.718 8.821 -16.477 1.00 94.69 276 GLY A N 1
ATOM 2071 C CA . GLY A 1 276 ? -7.878 9.072 -17.328 1.00 94.69 276 GLY A CA 1
ATOM 2072 C C . GLY A 1 276 ? -7.966 8.105 -18.507 1.00 94.69 276 GLY A C 1
ATOM 2073 O O . GLY A 1 276 ? -6.959 7.629 -19.017 1.00 94.69 276 GLY A O 1
ATOM 2074 N N . ASP A 1 277 ? -9.196 7.826 -18.937 1.00 95.56 277 ASP A N 1
ATOM 2075 C CA . ASP A 1 277 ? -9.466 6.969 -20.094 1.00 95.56 277 ASP A CA 1
ATOM 2076 C C . ASP A 1 277 ? -9.158 7.711 -21.405 1.00 95.56 277 ASP A C 1
ATOM 2078 O O . ASP A 1 277 ? -9.545 8.874 -21.569 1.00 95.56 277 ASP A O 1
ATOM 2082 N N . ALA A 1 278 ? -8.513 7.030 -22.353 1.00 96.50 278 ALA A N 1
ATOM 2083 C CA . ALA A 1 278 ? -8.044 7.562 -23.634 1.00 96.50 278 ALA A CA 1
ATOM 2084 C C . ALA A 1 278 ? -7.115 8.789 -23.508 1.00 96.50 278 ALA A C 1
ATOM 2086 O O . ALA A 1 278 ? -7.075 9.643 -24.402 1.00 96.50 278 ALA A O 1
ATOM 2087 N N . VAL A 1 279 ? -6.382 8.886 -22.395 1.00 95.94 279 VAL A N 1
ATOM 2088 C CA . VAL A 1 279 ? -5.387 9.931 -22.134 1.00 95.94 279 VAL A CA 1
ATOM 2089 C C . VAL A 1 279 ? -3.987 9.323 -22.203 1.00 95.94 279 VAL A C 1
ATOM 2091 O O . VAL A 1 279 ? -3.696 8.372 -21.490 1.00 95.94 279 VAL A O 1
ATOM 2094 N N . ASP A 1 280 ? -3.137 9.907 -23.046 1.00 96.25 280 ASP A N 1
ATOM 2095 C CA . ASP A 1 280 ? -1.683 9.705 -23.072 1.00 96.25 280 ASP A CA 1
ATOM 2096 C C . ASP A 1 280 ? -1.066 10.816 -22.206 1.00 96.25 280 ASP A C 1
ATOM 2098 O O . ASP A 1 280 ? -0.895 11.953 -22.662 1.00 96.25 280 ASP A O 1
ATOM 2102 N N . HIS A 1 281 ? -0.913 10.555 -20.903 1.00 95.69 281 HIS A N 1
ATOM 2103 C CA . HIS A 1 281 ? -0.548 11.600 -19.944 1.00 95.69 281 HIS A CA 1
ATOM 2104 C C . HIS A 1 281 ? 0.955 11.895 -19.944 1.00 95.69 281 HIS A C 1
ATOM 2106 O O . HIS A 1 281 ? 1.342 13.016 -19.612 1.00 95.69 281 HIS A O 1
ATOM 2112 N N . ASP A 1 282 ? 1.795 10.931 -20.324 1.00 95.31 282 ASP A N 1
ATOM 2113 C CA . ASP A 1 282 ? 3.249 11.099 -20.394 1.00 95.31 282 ASP A CA 1
ATOM 2114 C C . ASP A 1 282 ? 3.822 11.289 -21.799 1.00 95.31 282 ASP A C 1
ATOM 2116 O O . ASP A 1 282 ? 5.041 11.443 -21.927 1.00 95.31 282 ASP A O 1
ATOM 2120 N N . ALA A 1 283 ? 2.951 11.394 -22.803 1.00 95.44 283 ALA A N 1
ATOM 2121 C CA . ALA A 1 283 ? 3.261 11.717 -24.188 1.00 95.44 283 ALA A CA 1
ATOM 2122 C C . ALA A 1 283 ? 4.185 10.694 -24.864 1.00 95.44 283 ALA A C 1
ATOM 2124 O O . ALA A 1 283 ? 5.023 11.055 -25.703 1.00 95.44 283 ALA A O 1
ATOM 2125 N N . ASP A 1 284 ? 4.045 9.417 -24.513 1.00 94.12 284 ASP A N 1
ATOM 2126 C CA . ASP A 1 284 ? 4.813 8.326 -25.109 1.00 94.12 284 ASP A CA 1
ATOM 2127 C C . ASP A 1 284 ? 4.172 7.756 -26.395 1.00 94.12 284 ASP A C 1
ATOM 2129 O O . ASP A 1 284 ? 4.811 7.012 -27.151 1.00 94.12 284 ASP A O 1
ATOM 2133 N N . GLY A 1 285 ? 2.953 8.205 -26.712 1.00 94.75 285 GLY A N 1
ATOM 2134 C CA . GLY A 1 285 ? 2.173 7.802 -27.874 1.00 94.75 285 GLY A CA 1
ATOM 2135 C C . GLY A 1 285 ? 1.164 6.687 -27.597 1.00 94.75 285 GLY A C 1
ATOM 2136 O O . GLY A 1 285 ? 0.473 6.281 -28.542 1.00 94.75 285 GLY A O 1
ATOM 2137 N N . MET A 1 286 ? 1.062 6.209 -26.355 1.00 94.75 286 MET A N 1
ATOM 2138 C CA . MET A 1 286 ? 0.106 5.207 -25.902 1.00 94.75 286 MET A CA 1
ATOM 2139 C C . MET A 1 286 ? -0.889 5.818 -24.913 1.00 94.75 286 MET A C 1
ATOM 2141 O O . MET A 1 286 ? -0.566 6.620 -24.051 1.00 94.75 286 MET A O 1
ATOM 2145 N N . ALA A 1 287 ? -2.152 5.436 -25.057 1.00 95.38 287 ALA A N 1
ATOM 2146 C CA . ALA A 1 287 ? -3.189 5.722 -24.077 1.00 95.38 287 ALA A CA 1
ATOM 2147 C C . ALA A 1 287 ? -3.771 4.392 -23.599 1.00 95.38 287 ALA A C 1
ATOM 2149 O O . ALA A 1 287 ? -3.711 3.398 -24.325 1.00 95.38 287 ALA A O 1
ATOM 2150 N N . ASP A 1 288 ? -4.382 4.394 -22.414 1.00 94.75 288 ASP A N 1
ATOM 2151 C CA . ASP A 1 288 ? -5.006 3.206 -21.815 1.00 94.75 288 ASP A CA 1
ATOM 2152 C C . ASP A 1 288 ? -4.033 2.025 -21.610 1.00 94.75 288 ASP A C 1
ATOM 2154 O O . ASP A 1 288 ? -4.426 0.866 -21.727 1.00 94.75 288 ASP A O 1
ATOM 2158 N N . GLU A 1 289 ? -2.775 2.314 -21.258 1.00 97.00 289 GLU A N 1
ATOM 2159 C CA . GLU A 1 289 ? -1.694 1.324 -21.105 1.00 97.00 289 GLU A CA 1
ATOM 2160 C C . GLU A 1 289 ? -2.004 0.218 -20.085 1.00 97.00 289 GLU A C 1
ATOM 2162 O O . GLU A 1 289 ? -1.581 -0.927 -20.234 1.00 97.00 289 GLU A O 1
ATOM 2167 N N . LEU A 1 290 ? -2.743 0.546 -19.020 1.00 98.12 290 LEU A N 1
ATOM 2168 C CA . LEU A 1 290 ? -3.281 -0.422 -18.069 1.00 98.12 290 LEU A CA 1
ATOM 2169 C C . LEU A 1 290 ? -4.754 -0.118 -17.785 1.00 98.12 290 LEU A C 1
ATOM 2171 O O . LEU A 1 290 ? -5.130 0.939 -17.256 1.00 98.12 290 LEU A O 1
ATOM 2175 N N . SER A 1 291 ? -5.617 -1.082 -18.093 1.00 98.00 291 SER A N 1
ATOM 2176 C CA . SER A 1 291 ? -7.045 -0.992 -17.797 1.00 98.00 291 SER A CA 1
ATOM 2177 C C . SER A 1 291 ? -7.336 -1.265 -16.313 1.00 98.00 291 SER A C 1
ATOM 2179 O O . SER A 1 291 ? -6.555 -1.894 -15.594 1.00 98.00 291 SER A O 1
ATOM 2181 N N . ARG A 1 292 ? -8.524 -0.860 -15.842 1.00 98.31 292 ARG A N 1
ATOM 2182 C CA . ARG A 1 292 ? -9.021 -1.224 -14.497 1.00 98.31 292 ARG A CA 1
ATOM 2183 C C . ARG A 1 292 ? -9.014 -2.739 -14.265 1.00 98.31 292 ARG A C 1
ATOM 2185 O O . ARG A 1 292 ? -8.685 -3.169 -13.159 1.00 98.31 292 ARG A O 1
ATOM 2192 N N . GLY A 1 293 ? -9.340 -3.522 -15.300 1.00 98.44 293 GLY A N 1
ATOM 2193 C CA . GLY A 1 293 ? -9.362 -4.980 -15.236 1.00 98.44 293 GLY A CA 1
ATOM 2194 C C . GLY A 1 293 ? -7.964 -5.594 -15.176 1.00 98.44 293 GLY A C 1
ATOM 2195 O O . GLY A 1 293 ? -7.775 -6.552 -14.432 1.00 98.44 293 GLY A O 1
ATOM 2196 N N . ASP A 1 294 ? -6.965 -5.013 -15.848 1.00 98.69 294 ASP A N 1
ATOM 2197 C CA . ASP A 1 294 ? -5.565 -5.445 -15.707 1.00 98.69 294 ASP A CA 1
ATOM 2198 C C . ASP A 1 294 ? -5.101 -5.299 -14.255 1.00 98.69 294 ASP A C 1
ATOM 2200 O O . ASP A 1 294 ? -4.628 -6.263 -13.648 1.00 98.69 294 ASP A O 1
ATOM 2204 N N . ILE A 1 295 ? -5.350 -4.134 -13.648 1.00 98.75 295 ILE A N 1
ATOM 2205 C CA . ILE A 1 295 ? -5.031 -3.903 -12.235 1.00 98.75 295 ILE A CA 1
ATOM 2206 C C . ILE A 1 295 ? -5.824 -4.855 -11.324 1.00 98.75 295 ILE A C 1
ATOM 2208 O O . ILE A 1 295 ? -5.252 -5.403 -10.384 1.00 98.75 295 ILE A O 1
ATOM 2212 N N . SER A 1 296 ? -7.102 -5.130 -11.615 1.00 98.69 296 SER A N 1
ATOM 2213 C CA . SER A 1 296 ? -7.891 -6.118 -10.861 1.00 98.69 296 SER A CA 1
ATOM 2214 C C . SER A 1 296 ? -7.262 -7.513 -10.911 1.00 98.69 296 SER A C 1
ATOM 2216 O O . SER A 1 296 ? -7.123 -8.151 -9.869 1.00 98.69 296 SER A O 1
ATOM 2218 N N . THR A 1 297 ? -6.834 -7.991 -12.087 1.00 98.69 297 THR A N 1
ATOM 2219 C CA . THR A 1 297 ? -6.185 -9.311 -12.203 1.00 98.69 297 THR A CA 1
ATOM 2220 C C . THR A 1 297 ? -4.884 -9.381 -11.407 1.00 98.69 297 THR A C 1
ATOM 2222 O O . THR A 1 297 ? -4.665 -10.349 -10.678 1.00 98.69 297 THR A O 1
ATOM 2225 N N . LEU A 1 298 ? -4.062 -8.329 -11.458 1.00 98.75 298 LEU A N 1
ATOM 2226 C CA . LEU A 1 298 ? -2.823 -8.229 -10.688 1.00 98.75 298 LEU A CA 1
ATOM 2227 C C . LEU A 1 298 ? -3.065 -8.234 -9.179 1.00 98.75 298 LEU A C 1
ATOM 2229 O O . LEU A 1 298 ? -2.386 -8.957 -8.452 1.00 98.75 298 LEU A O 1
ATOM 2233 N N . VAL A 1 299 ? -4.031 -7.448 -8.706 1.00 98.69 299 VAL A N 1
ATOM 2234 C CA . VAL A 1 299 ? -4.375 -7.363 -7.281 1.00 98.69 299 VAL A CA 1
ATOM 2235 C C . VAL A 1 299 ? -4.909 -8.699 -6.774 1.00 98.69 299 VAL A C 1
ATOM 2237 O O . VAL A 1 299 ? -4.483 -9.158 -5.716 1.00 98.69 299 VAL A O 1
ATOM 2240 N N . ILE A 1 300 ? -5.781 -9.367 -7.537 1.00 98.50 300 ILE A N 1
ATOM 2241 C CA . ILE A 1 300 ? -6.289 -10.697 -7.175 1.00 98.50 300 ILE A CA 1
ATOM 2242 C C . ILE A 1 300 ? -5.157 -11.726 -7.148 1.00 98.50 300 ILE A C 1
ATOM 2244 O O . ILE A 1 300 ? -5.074 -12.504 -6.199 1.00 98.50 300 ILE A O 1
ATOM 2248 N N . PHE A 1 301 ? -4.247 -11.705 -8.124 1.00 98.06 301 PHE A N 1
ATOM 2249 C CA . PHE A 1 301 ? -3.060 -12.558 -8.108 1.00 98.06 301 PHE A CA 1
ATOM 2250 C C . PHE A 1 301 ? -2.215 -12.342 -6.839 1.00 98.06 301 PHE A C 1
ATOM 2252 O O . PHE A 1 301 ? -1.908 -13.301 -6.129 1.00 98.06 301 PHE A O 1
ATOM 2259 N N . GLN A 1 302 ? -1.902 -11.087 -6.504 1.00 97.50 302 GLN A N 1
ATOM 2260 C CA . GLN A 1 302 ? -1.143 -10.733 -5.300 1.00 97.50 302 GLN A CA 1
ATOM 2261 C C . GLN A 1 302 ? -1.863 -11.152 -4.011 1.00 97.50 302 GLN A C 1
ATOM 2263 O O . GLN A 1 302 ? -1.235 -11.693 -3.100 1.00 97.50 302 GLN A O 1
ATOM 2268 N N . ALA A 1 303 ? -3.179 -10.939 -3.928 1.00 97.12 303 ALA A N 1
ATOM 2269 C CA . ALA A 1 303 ? -3.988 -11.317 -2.773 1.00 97.12 303 ALA A CA 1
ATOM 2270 C C . ALA A 1 303 ? -4.023 -12.841 -2.564 1.00 97.12 303 ALA A C 1
ATOM 2272 O O . ALA A 1 303 ? -4.030 -13.304 -1.422 1.00 97.12 303 ALA A O 1
ATOM 2273 N N . MET A 1 304 ? -3.994 -13.608 -3.659 1.00 94.88 304 MET A N 1
ATOM 2274 C CA . MET A 1 304 ? -4.010 -15.073 -3.671 1.00 94.88 304 MET A CA 1
ATOM 2275 C C . MET A 1 304 ? -2.642 -15.7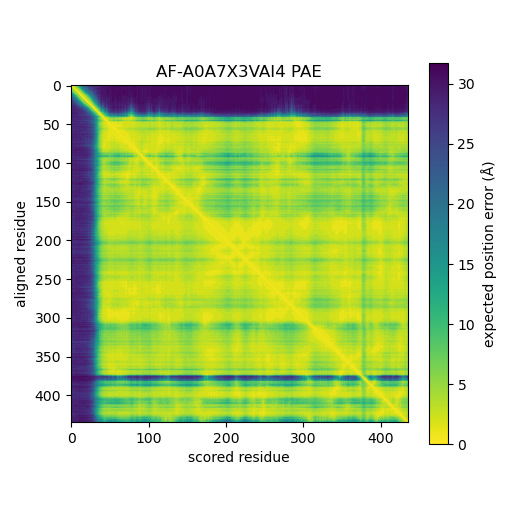14 -3.397 1.00 94.88 304 MET A C 1
ATOM 2277 O O . MET A 1 304 ? -2.574 -16.935 -3.215 1.00 94.88 304 MET A O 1
ATOM 2281 N N . LEU A 1 305 ? -1.554 -14.935 -3.330 1.00 92.94 305 LEU A N 1
ATOM 2282 C CA . LEU A 1 305 ? -0.245 -15.470 -2.959 1.00 92.94 305 LEU A CA 1
ATOM 2283 C C . LEU A 1 305 ? -0.318 -16.115 -1.565 1.00 92.94 305 LEU A C 1
ATOM 2285 O O . LEU A 1 305 ? -0.773 -15.482 -0.606 1.00 92.94 305 LEU A O 1
ATOM 2289 N N . PRO A 1 306 ? 0.157 -17.364 -1.412 1.00 89.56 306 PRO A N 1
ATOM 2290 C CA . PRO A 1 306 ? -0.042 -18.120 -0.186 1.00 89.56 306 PRO A CA 1
ATOM 2291 C C . PRO A 1 306 ? 0.686 -17.466 0.994 1.00 89.56 306 PRO A C 1
ATOM 2293 O O . PRO A 1 306 ? 1.745 -16.863 0.799 1.00 89.56 306 PRO A O 1
ATOM 2296 N N . PRO A 1 307 ? 0.177 -17.627 2.227 1.00 89.00 307 PRO A N 1
ATOM 2297 C CA . PRO A 1 307 ? 0.898 -17.204 3.418 1.00 89.00 307 PRO A CA 1
ATOM 2298 C C . PRO A 1 307 ? 2.240 -17.965 3.542 1.00 89.00 307 PRO A C 1
ATOM 2300 O O . PRO A 1 307 ? 2.324 -19.140 3.172 1.00 89.00 307 PRO A O 1
ATOM 2303 N N . PRO A 1 308 ? 3.304 -17.338 4.073 1.00 86.06 308 PRO A N 1
ATOM 2304 C CA . PRO A 1 308 ? 4.537 -18.017 4.426 1.00 86.06 308 PRO A CA 1
ATOM 2305 C C . PRO A 1 308 ? 4.275 -19.009 5.565 1.00 86.06 308 PRO A C 1
ATOM 2307 O O . PRO A 1 308 ? 3.679 -18.675 6.587 1.00 86.06 308 PRO A O 1
ATOM 2310 N N . GLY A 1 309 ? 4.758 -20.239 5.396 1.00 81.19 309 GLY A N 1
ATOM 2311 C CA . GLY A 1 309 ? 4.647 -21.283 6.412 1.00 81.19 309 GLY A CA 1
ATOM 2312 C C . GLY A 1 309 ? 5.688 -21.144 7.527 1.00 81.19 309 GLY A C 1
ATOM 2313 O O . GLY A 1 309 ? 6.810 -20.683 7.308 1.00 81.19 309 GLY A O 1
ATOM 2314 N N . ARG A 1 310 ? 5.343 -21.612 8.731 1.00 81.50 310 ARG A N 1
ATOM 2315 C CA . ARG A 1 310 ? 6.281 -21.730 9.857 1.00 81.50 310 ARG A CA 1
ATOM 2316 C C . ARG A 1 310 ? 7.065 -23.040 9.759 1.00 81.50 310 ARG A C 1
ATOM 2318 O O . ARG A 1 310 ? 6.485 -24.119 9.837 1.00 81.50 310 ARG A O 1
ATOM 2325 N N . VAL A 1 311 ? 8.393 -22.952 9.686 1.00 83.50 311 VAL A N 1
ATOM 2326 C CA . VAL A 1 311 ? 9.289 -24.122 9.690 1.00 83.50 311 VAL A CA 1
ATOM 2327 C C . VAL A 1 311 ? 10.015 -24.209 11.030 1.00 83.50 311 VAL A C 1
ATOM 2329 O O . VAL A 1 311 ? 10.788 -23.326 11.392 1.00 83.50 311 VAL A O 1
ATOM 2332 N N . MET A 1 312 ? 9.768 -25.280 11.787 1.00 87.19 312 MET A N 1
ATOM 2333 C CA . MET A 1 312 ? 10.488 -25.546 13.036 1.00 87.19 312 MET A CA 1
ATOM 2334 C C . MET A 1 312 ? 11.721 -26.419 12.771 1.00 87.19 312 MET A C 1
ATOM 2336 O O . MET A 1 312 ? 11.596 -27.399 12.040 1.00 87.19 312 MET A O 1
ATOM 2340 N N . PRO A 1 313 ? 12.875 -26.155 13.415 1.00 92.44 313 PRO A N 1
ATOM 2341 C CA . PRO A 1 313 ? 14.066 -26.982 13.241 1.00 92.44 313 PRO A CA 1
ATOM 2342 C C . PRO A 1 313 ? 13.830 -28.454 13.607 1.00 92.44 313 PRO A C 1
ATOM 2344 O O . PRO A 1 313 ? 13.210 -28.758 14.631 1.00 92.44 313 PRO A O 1
ATOM 2347 N N . ASP A 1 314 ? 14.375 -29.383 12.823 1.00 95.31 314 ASP A N 1
ATOM 2348 C CA . ASP A 1 314 ? 14.273 -30.821 13.113 1.00 95.31 314 ASP A CA 1
ATOM 2349 C C . ASP A 1 314 ? 15.108 -31.231 14.328 1.00 95.31 314 ASP A C 1
ATOM 2351 O O . ASP A 1 314 ? 14.685 -32.065 15.131 1.00 95.31 314 ASP A O 1
ATOM 2355 N N . HIS A 1 315 ? 16.279 -30.612 14.510 1.00 97.50 315 HIS A N 1
ATOM 2356 C CA . HIS A 1 315 ? 17.164 -30.928 15.627 1.00 97.50 315 HIS A CA 1
ATOM 2357 C C . HIS A 1 315 ? 16.514 -30.535 16.971 1.00 97.50 315 HIS A C 1
ATOM 2359 O O . HIS A 1 315 ? 16.176 -29.358 17.151 1.00 97.50 315 HIS A O 1
ATOM 2365 N N . PRO A 1 316 ? 16.383 -31.458 17.950 1.00 97.38 316 PRO A N 1
ATOM 2366 C CA . PRO A 1 316 ? 15.658 -31.200 19.197 1.00 97.38 316 PRO A CA 1
ATOM 2367 C C . PRO A 1 316 ? 16.151 -29.972 19.968 1.00 97.38 316 PRO A C 1
ATOM 2369 O O . PRO A 1 316 ? 15.348 -29.193 20.477 1.00 97.38 316 PRO A O 1
ATOM 2372 N N . GLU A 1 317 ? 17.467 -29.753 20.018 1.00 97.62 317 GLU A N 1
ATOM 2373 C CA . GLU A 1 317 ? 18.039 -28.596 20.717 1.00 97.62 317 GLU A CA 1
ATOM 2374 C C . GLU A 1 317 ? 17.709 -27.270 20.021 1.00 97.62 317 GLU A C 1
ATOM 2376 O O . GLU A 1 317 ? 17.404 -26.287 20.697 1.00 97.62 317 GLU A O 1
ATOM 2381 N N . ALA A 1 318 ? 17.717 -27.246 18.683 1.00 96.62 318 ALA A N 1
ATOM 2382 C CA . ALA A 1 318 ? 17.383 -26.058 17.900 1.00 96.62 318 ALA A CA 1
ATOM 2383 C C . ALA A 1 318 ? 15.884 -25.744 18.000 1.00 96.62 318 ALA A C 1
ATOM 2385 O O . ALA A 1 318 ? 15.499 -24.590 18.173 1.00 96.62 318 ALA A O 1
ATOM 2386 N N . ARG A 1 319 ? 15.033 -26.777 17.999 1.00 96.56 319 ARG A N 1
ATOM 2387 C CA . ARG A 1 319 ? 13.596 -26.646 18.265 1.00 96.56 319 ARG A CA 1
ATOM 2388 C C . ARG A 1 319 ? 13.326 -26.076 19.654 1.00 96.56 319 ARG A C 1
ATOM 2390 O O . ARG A 1 319 ? 12.557 -25.127 19.783 1.00 96.56 319 ARG A O 1
ATOM 2397 N N . ALA A 1 320 ? 13.991 -26.612 20.677 1.00 96.94 320 ALA A N 1
ATOM 2398 C CA . ALA A 1 320 ? 13.877 -26.109 22.041 1.00 96.94 320 ALA A CA 1
ATOM 23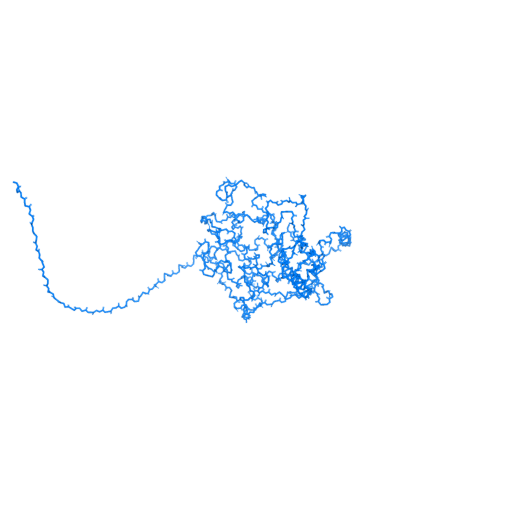99 C C . ALA A 1 320 ? 14.398 -24.666 22.160 1.00 96.94 320 ALA A C 1
ATOM 2401 O O . ALA A 1 320 ? 13.837 -23.874 22.912 1.00 96.94 320 ALA A O 1
ATOM 2402 N N . ALA A 1 321 ? 15.451 -24.302 21.422 1.00 97.19 321 ALA A N 1
ATOM 2403 C CA . ALA A 1 321 ? 15.945 -22.929 21.365 1.00 97.19 321 ALA A CA 1
ATOM 2404 C C . ALA A 1 321 ? 14.928 -21.973 20.723 1.00 97.19 321 ALA A C 1
ATOM 2406 O O . ALA A 1 321 ? 14.661 -20.926 21.305 1.00 97.19 321 ALA A O 1
ATOM 2407 N N . ALA A 1 322 ? 14.309 -22.352 19.600 1.00 94.25 322 ALA A N 1
ATOM 2408 C CA . ALA A 1 322 ? 13.264 -21.558 18.950 1.00 94.25 322 ALA A CA 1
ATOM 2409 C C . ALA A 1 322 ? 12.052 -21.334 19.873 1.00 94.25 322 ALA A C 1
ATOM 2411 O O . ALA A 1 322 ? 11.596 -20.206 20.029 1.00 94.25 322 ALA A O 1
ATOM 2412 N N . GLN A 1 323 ? 11.592 -22.381 20.567 1.00 95.25 323 GLN A N 1
ATOM 2413 C CA . GLN A 1 323 ? 10.496 -22.283 21.543 1.00 95.25 323 GLN A CA 1
ATOM 2414 C C . GLN A 1 323 ? 10.846 -21.376 22.732 1.00 95.25 323 GLN A C 1
ATOM 2416 O O . GLN A 1 323 ? 10.028 -20.565 23.161 1.00 95.25 323 GLN A O 1
ATOM 2421 N N . ARG A 1 324 ? 12.075 -21.476 23.263 1.00 97.12 324 ARG A N 1
ATOM 2422 C CA . ARG A 1 324 ? 12.550 -20.548 24.302 1.00 97.12 324 ARG A CA 1
ATOM 2423 C C . ARG A 1 324 ? 12.629 -19.111 23.788 1.00 97.12 324 ARG A C 1
ATOM 2425 O O . ARG A 1 324 ? 12.328 -18.202 24.550 1.00 97.12 324 ARG A O 1
ATOM 2432 N N . GLY A 1 325 ? 13.028 -18.914 22.532 1.00 95.38 325 GLY A N 1
ATOM 2433 C CA . GLY A 1 325 ? 13.074 -17.605 21.883 1.00 95.38 325 GLY A CA 1
ATOM 2434 C C . GLY A 1 325 ? 11.696 -16.951 21.796 1.00 95.38 325 GLY A C 1
ATOM 2435 O O . GLY A 1 325 ? 11.561 -15.796 22.170 1.00 95.38 325 GLY A O 1
ATOM 2436 N N . GLU A 1 326 ? 10.668 -17.701 21.399 1.00 92.94 326 GLU A N 1
ATOM 2437 C CA . GLU A 1 326 ? 9.274 -17.226 21.342 1.00 92.94 326 GLU A CA 1
ATOM 2438 C C . GLU A 1 326 ? 8.733 -16.839 22.731 1.00 92.94 326 GLU A C 1
ATOM 2440 O O . GLU A 1 326 ? 8.133 -15.775 22.904 1.00 92.94 326 GLU A O 1
ATOM 2445 N N . ALA A 1 327 ? 9.025 -17.649 23.756 1.00 96.31 327 ALA A N 1
ATOM 2446 C CA . ALA A 1 327 ? 8.684 -17.313 25.138 1.00 96.31 327 ALA A CA 1
ATOM 2447 C C . ALA A 1 327 ? 9.431 -16.060 25.631 1.00 96.31 327 ALA A C 1
ATOM 2449 O O . ALA A 1 327 ? 8.836 -15.202 26.282 1.00 96.31 327 ALA A O 1
ATOM 2450 N N . LEU A 1 328 ? 10.722 -15.934 25.302 1.00 97.75 328 LEU A N 1
ATOM 2451 C CA . LEU A 1 328 ? 11.533 -14.772 25.661 1.00 97.75 328 LEU A CA 1
ATOM 2452 C C . LEU A 1 328 ? 11.049 -13.503 24.950 1.00 97.75 328 LEU A C 1
ATOM 2454 O O . LEU A 1 328 ? 10.976 -12.461 25.585 1.00 97.75 328 LEU A O 1
ATOM 2458 N N . PHE A 1 329 ? 10.682 -13.594 23.672 1.00 96.12 329 PHE A N 1
ATOM 2459 C CA . PHE A 1 329 ? 10.139 -12.484 22.886 1.00 96.12 329 PHE A CA 1
ATOM 2460 C C . PHE A 1 329 ? 8.915 -11.864 23.568 1.00 96.12 329 PHE A C 1
ATOM 2462 O O . PHE A 1 329 ? 8.821 -10.648 23.707 1.00 96.12 32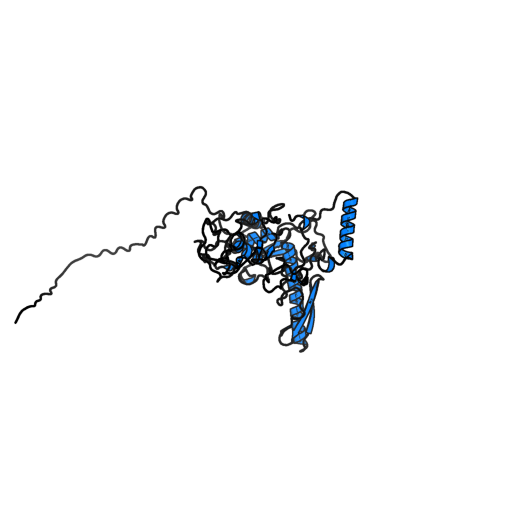9 PHE A O 1
ATOM 2469 N N . SER A 1 330 ? 8.016 -12.711 24.072 1.00 95.31 330 SER A N 1
ATOM 2470 C CA . SER A 1 330 ? 6.839 -12.257 24.818 1.00 95.31 330 SER A CA 1
ATOM 2471 C C . SER A 1 330 ? 7.208 -11.724 26.208 1.00 95.31 330 SER A C 1
ATOM 2473 O O . SER A 1 330 ? 6.711 -10.686 26.629 1.00 95.31 330 SER A O 1
ATOM 2475 N N . ALA A 1 331 ? 8.118 -12.400 26.921 1.00 97.12 331 ALA A N 1
ATOM 2476 C CA . ALA A 1 331 ? 8.560 -11.986 28.256 1.00 97.12 331 ALA A CA 1
ATOM 2477 C C . ALA A 1 331 ? 9.352 -10.664 28.267 1.00 97.12 331 ALA A C 1
ATOM 2479 O O . ALA A 1 331 ? 9.402 -9.997 29.296 1.00 97.12 331 ALA A O 1
ATOM 2480 N N . LEU A 1 332 ? 9.974 -10.300 27.142 1.00 97.62 332 LEU A N 1
ATOM 2481 C CA . LEU A 1 332 ? 10.642 -9.015 26.914 1.00 97.62 332 LEU A CA 1
ATOM 2482 C C . LEU A 1 332 ? 9.694 -7.942 26.356 1.00 97.62 332 LEU A C 1
ATOM 2484 O O . LEU A 1 332 ? 10.164 -6.888 25.937 1.00 97.62 332 LEU A O 1
ATOM 2488 N N . GLU A 1 333 ? 8.386 -8.215 26.318 1.00 96.12 333 GLU A N 1
ATOM 2489 C CA . GLU A 1 333 ? 7.344 -7.292 25.847 1.00 96.12 333 GLU A CA 1
ATOM 2490 C C . GLU A 1 333 ? 7.484 -6.892 24.365 1.00 96.12 333 GLU A C 1
ATOM 2492 O O . GLU A 1 333 ? 6.846 -5.948 23.903 1.00 96.12 333 GLU A O 1
ATOM 2497 N N . CYS A 1 334 ? 8.255 -7.643 23.566 1.00 95.94 334 CYS A N 1
ATOM 2498 C CA . CYS A 1 334 ? 8.358 -7.404 22.123 1.00 95.94 334 CYS A CA 1
ATOM 2499 C C . CYS A 1 334 ? 7.004 -7.622 21.425 1.00 95.94 334 CYS A C 1
ATOM 2501 O O . CYS A 1 334 ? 6.684 -6.946 20.447 1.00 95.94 334 CYS A O 1
ATOM 2503 N N . SER A 1 335 ? 6.187 -8.536 21.962 1.00 95.88 335 SER A N 1
ATOM 2504 C CA . SER A 1 335 ? 4.838 -8.843 21.477 1.00 95.88 335 SER A CA 1
ATOM 2505 C C . SER A 1 335 ? 3.796 -7.758 21.761 1.00 95.88 335 SER A C 1
ATOM 2507 O O . SER A 1 335 ? 2.657 -7.920 21.338 1.00 95.88 335 SER A O 1
ATOM 2509 N N . THR A 1 336 ? 4.153 -6.680 22.469 1.00 94.88 336 THR A N 1
ATOM 2510 C CA . THR A 1 336 ? 3.251 -5.539 22.698 1.00 94.88 336 THR A CA 1
ATOM 2511 C C . THR A 1 336 ? 2.941 -4.811 21.391 1.00 94.88 336 THR A C 1
ATOM 2513 O O . THR A 1 336 ? 1.784 -4.510 21.130 1.00 94.88 336 THR A O 1
ATOM 2516 N N . CYS A 1 337 ? 3.955 -4.588 20.547 1.00 95.88 337 CYS A N 1
ATOM 2517 C CA . CYS A 1 337 ? 3.766 -4.082 19.184 1.00 95.88 337 CYS A CA 1
ATOM 2518 C C . CYS A 1 337 ? 3.710 -5.243 18.178 1.00 95.88 337 CYS A C 1
ATOM 2520 O O . CYS A 1 337 ? 2.862 -5.285 17.292 1.00 95.88 337 CYS A O 1
ATOM 2522 N N . HIS A 1 338 ? 4.607 -6.229 18.304 1.00 96.94 338 HIS A N 1
ATOM 2523 C CA . HIS A 1 338 ? 4.660 -7.378 17.394 1.00 96.94 338 HIS A CA 1
ATOM 2524 C C . HIS A 1 338 ? 3.679 -8.477 17.812 1.00 96.94 338 HIS A C 1
ATOM 2526 O O . HIS A 1 338 ? 4.091 -9.588 18.163 1.00 96.94 338 HIS A O 1
ATOM 2532 N N . ILE A 1 339 ? 2.384 -8.162 17.787 1.00 97.06 339 ILE A N 1
ATOM 2533 C CA . ILE A 1 339 ? 1.316 -9.088 18.174 1.00 97.06 339 ILE A CA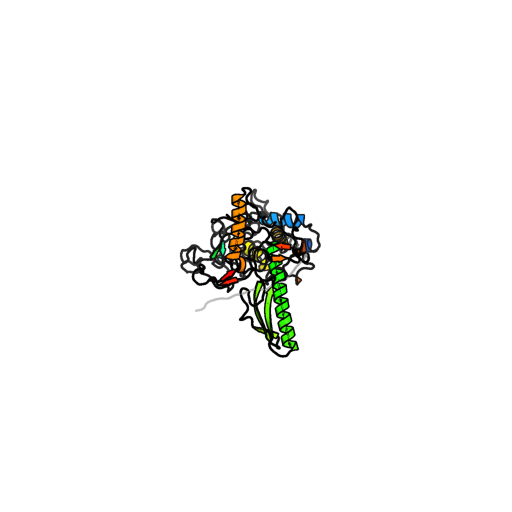 1
ATOM 2534 C C . ILE A 1 339 ? 1.385 -10.343 17.293 1.00 97.06 339 ILE A C 1
ATOM 2536 O O . ILE A 1 339 ? 1.230 -10.222 16.076 1.00 97.06 339 ILE A O 1
ATOM 2540 N N . PRO A 1 340 ? 1.625 -11.540 17.868 1.00 93.94 340 PRO A N 1
ATOM 2541 C CA . PRO A 1 340 ? 1.943 -12.728 17.081 1.00 93.94 340 PRO A CA 1
ATOM 2542 C C . PRO A 1 340 ? 0.866 -13.113 16.074 1.00 93.94 340 PRO A C 1
ATOM 2544 O O . PRO A 1 340 ? 1.192 -13.377 14.922 1.00 93.94 340 PRO A O 1
ATOM 2547 N N . GLU A 1 341 ? -0.401 -13.123 16.493 1.00 94.12 341 GLU A N 1
ATOM 2548 C CA . GLU A 1 341 ? -1.533 -13.525 15.661 1.00 94.12 341 GLU A CA 1
ATOM 2549 C C . GLU A 1 341 ? -2.690 -12.530 15.807 1.00 94.12 341 GLU A C 1
ATOM 2551 O O . GLU A 1 341 ? -3.019 -12.133 16.926 1.00 94.12 341 GLU A O 1
ATOM 2556 N N . LEU A 1 342 ? -3.346 -12.183 14.696 1.00 96.19 342 LEU A N 1
ATOM 2557 C CA . LEU A 1 342 ? -4.608 -11.437 14.691 1.00 96.19 342 LEU A CA 1
ATOM 2558 C C . LEU A 1 342 ? -5.738 -12.318 14.127 1.00 96.19 342 LEU A C 1
ATOM 2560 O O . LEU A 1 342 ? -5.501 -13.052 13.161 1.00 96.19 342 LEU A O 1
ATOM 2564 N N . PRO A 1 343 ? -6.953 -12.276 14.708 1.00 96.00 343 PRO A N 1
ATOM 2565 C CA . PRO A 1 343 ? -8.093 -13.032 14.201 1.00 96.00 343 PRO A CA 1
ATOM 2566 C C . PRO A 1 343 ? -8.680 -12.356 12.957 1.00 96.00 343 PRO A C 1
ATOM 2568 O O . PRO A 1 343 ? -9.005 -11.169 12.992 1.00 96.00 343 PRO A O 1
ATOM 2571 N N . LEU A 1 344 ? -8.856 -13.113 11.880 1.00 96.00 344 LEU A N 1
ATOM 2572 C CA . LEU A 1 344 ? -9.561 -12.709 10.666 1.00 96.00 344 LEU A CA 1
ATOM 2573 C C . LEU A 1 344 ? -10.950 -13.356 10.648 1.00 96.00 344 LEU A C 1
ATOM 2575 O O . LEU A 1 344 ? -11.047 -14.581 10.741 1.00 96.00 344 LEU A O 1
ATOM 2579 N N . ASN A 1 345 ? -12.008 -12.550 10.544 1.00 95.50 345 ASN A N 1
ATOM 2580 C CA . ASN A 1 345 ? -13.387 -13.044 10.613 1.00 95.50 345 ASN A CA 1
ATOM 2581 C C . ASN A 1 345 ? -13.874 -13.567 9.258 1.00 95.50 345 ASN A C 1
ATOM 2583 O O . ASN A 1 345 ? -14.545 -14.593 9.192 1.00 95.50 345 ASN A O 1
ATOM 2587 N N . ASN A 1 346 ? -13.537 -12.866 8.177 1.00 93.56 346 ASN A N 1
ATOM 2588 C CA . ASN A 1 346 ? -13.981 -13.179 6.831 1.00 93.56 346 ASN A CA 1
ATOM 2589 C C . ASN A 1 346 ? -12.781 -13.266 5.872 1.00 93.56 346 ASN A C 1
ATOM 2591 O O . ASN A 1 346 ? -12.256 -12.236 5.454 1.00 93.56 346 ASN A O 1
ATOM 2595 N N . PRO A 1 347 ? -12.356 -14.474 5.461 1.00 92.69 347 PRO A N 1
ATOM 2596 C CA . PRO A 1 347 ? -11.250 -14.651 4.522 1.00 92.69 347 PRO A CA 1
ATOM 2597 C C . PRO A 1 347 ? -11.647 -14.450 3.051 1.00 92.69 347 PRO A C 1
ATOM 2599 O O . PRO A 1 347 ? -10.931 -14.901 2.160 1.00 92.69 347 PRO A O 1
ATOM 2602 N N . VAL A 1 348 ? -12.782 -13.808 2.763 1.00 95.56 348 VAL A N 1
ATOM 2603 C CA . VAL A 1 348 ? -13.190 -13.474 1.393 1.00 95.56 348 VAL A CA 1
ATOM 2604 C C . VAL A 1 348 ? -12.630 -12.109 1.012 1.00 95.56 348 VAL A C 1
ATOM 2606 O O . VAL A 1 348 ? -13.099 -11.075 1.483 1.00 95.56 348 VAL A O 1
ATOM 2609 N N . PHE A 1 349 ? -11.640 -12.110 0.123 1.00 97.62 349 PHE A N 1
ATOM 2610 C CA . PHE A 1 349 ? -11.088 -10.898 -0.464 1.00 97.62 349 PHE A CA 1
ATOM 2611 C C . PHE A 1 349 ? -12.041 -10.343 -1.517 1.00 97.62 349 PHE A C 1
ATOM 2613 O O . PHE A 1 349 ? -12.489 -11.069 -2.405 1.00 97.62 349 PHE A O 1
ATOM 2620 N N . THR A 1 350 ? -12.336 -9.049 -1.426 1.00 97.69 350 THR A N 1
ATOM 2621 C CA . THR A 1 350 ? -13.149 -8.337 -2.413 1.00 97.69 350 THR A CA 1
ATOM 2622 C C . THR A 1 350 ? -12.335 -7.285 -3.145 1.00 97.69 350 THR A C 1
ATOM 2624 O O . THR A 1 350 ? -11.497 -6.612 -2.540 1.00 97.69 350 THR A O 1
ATOM 2627 N N . GLU A 1 351 ? -12.601 -7.128 -4.435 1.00 97.31 351 GLU A N 1
ATOM 2628 C CA . GLU A 1 351 ? -11.978 -6.123 -5.287 1.00 97.31 351 GLU A CA 1
ATOM 2629 C C . GLU A 1 351 ? -13.067 -5.359 -6.060 1.00 97.31 351 GLU A C 1
ATOM 2631 O O . GLU A 1 351 ? -13.890 -6.000 -6.725 1.00 97.31 351 GLU A O 1
ATOM 2636 N N . PRO A 1 352 ? -13.123 -4.014 -5.971 1.00 98.00 352 PRO A N 1
ATOM 2637 C CA . PRO A 1 352 ? -12.200 -3.109 -5.270 1.00 98.00 352 PRO A CA 1
ATOM 2638 C C . PRO A 1 352 ? -12.310 -3.116 -3.733 1.00 98.00 352 PRO A C 1
ATOM 2640 O O . PRO A 1 352 ? -13.345 -3.466 -3.163 1.00 98.00 352 PRO A O 1
ATOM 2643 N N . ASN A 1 353 ? -11.243 -2.669 -3.058 1.00 98.19 353 ASN A N 1
ATOM 2644 C CA . ASN A 1 353 ? -11.250 -2.369 -1.622 1.00 98.19 353 ASN A CA 1
ATOM 2645 C C . ASN A 1 353 ? -12.240 -1.215 -1.304 1.00 98.19 353 ASN A C 1
ATOM 2647 O O . ASN A 1 353 ? -12.144 -0.155 -1.930 1.00 98.19 353 ASN A O 1
ATOM 2651 N N . PRO A 1 354 ? -13.140 -1.359 -0.306 1.00 97.56 354 PRO A N 1
ATOM 2652 C CA . PRO A 1 354 ? -14.092 -0.312 0.095 1.00 97.56 354 PRO A CA 1
ATOM 2653 C C . PRO A 1 354 ? -13.483 1.016 0.557 1.00 97.56 354 PRO A C 1
ATOM 2655 O O . PRO A 1 354 ? -14.172 2.034 0.556 1.00 97.56 354 PRO A O 1
ATOM 2658 N N . PHE A 1 355 ? -12.215 1.008 0.963 1.00 98.06 355 PHE A N 1
ATOM 2659 C CA . PHE A 1 355 ? -11.487 2.161 1.489 1.00 98.06 355 PHE A CA 1
ATOM 2660 C C . PHE A 1 355 ? -10.451 2.715 0.504 1.00 98.06 355 PHE A C 1
ATOM 2662 O O . PHE A 1 355 ? -9.623 3.536 0.893 1.00 98.06 355 PHE A O 1
ATOM 2669 N N . ASN A 1 356 ? -10.472 2.274 -0.761 1.00 97.56 356 ASN A N 1
ATOM 2670 C CA . ASN A 1 356 ? -9.578 2.800 -1.790 1.00 97.56 356 ASN A CA 1
ATOM 2671 C C . ASN A 1 356 ? -9.659 4.337 -1.868 1.00 97.56 356 ASN A C 1
ATOM 2673 O O . ASN A 1 356 ? -10.762 4.884 -1.951 1.00 97.56 356 ASN A O 1
ATOM 2677 N N . PRO A 1 357 ? -8.520 5.052 -1.909 1.00 95.12 357 PRO A N 1
ATOM 2678 C CA . PRO A 1 357 ? -8.532 6.498 -2.088 1.00 95.12 357 PRO A CA 1
ATOM 2679 C C . PRO A 1 357 ? -9.002 6.882 -3.498 1.00 95.12 357 PRO A C 1
ATOM 2681 O O . PRO A 1 357 ? -9.055 6.055 -4.410 1.00 95.12 357 PRO A O 1
ATOM 2684 N N . ALA A 1 358 ? -9.316 8.164 -3.692 1.00 93.69 358 ALA A N 1
ATOM 2685 C CA . ALA A 1 358 ? -9.683 8.698 -5.002 1.00 93.69 358 ALA A CA 1
ATOM 2686 C C . ALA A 1 358 ? -8.580 8.462 -6.058 1.00 93.69 358 ALA A C 1
ATOM 2688 O O . ALA A 1 358 ? -7.390 8.442 -5.743 1.00 93.69 358 ALA A O 1
ATOM 2689 N N . GLY A 1 359 ? -8.975 8.311 -7.328 1.00 92.00 359 GLY A N 1
ATOM 2690 C CA . GLY A 1 359 ? -8.046 7.957 -8.415 1.00 92.00 359 GLY A CA 1
ATOM 2691 C C . GLY A 1 359 ? -7.633 6.478 -8.416 1.00 92.00 359 GLY A C 1
ATOM 2692 O O . GLY A 1 359 ? -6.562 6.132 -8.928 1.00 92.00 359 GLY A O 1
ATOM 2693 N N . LYS A 1 360 ? -8.457 5.639 -7.778 1.00 96.62 360 LYS A N 1
ATOM 2694 C CA . LYS A 1 360 ? -8.476 4.172 -7.810 1.00 96.62 360 LYS A CA 1
ATOM 2695 C C . LYS A 1 360 ? -9.928 3.725 -7.950 1.00 96.62 360 LYS A C 1
ATOM 2697 O O . LYS A 1 360 ? -10.813 4.439 -7.477 1.00 96.62 360 LYS A O 1
ATOM 2702 N N . LEU A 1 361 ? -10.147 2.541 -8.507 1.00 97.25 361 LEU A N 1
ATOM 2703 C CA . LEU A 1 361 ? -11.455 1.927 -8.683 1.00 97.25 361 LEU A CA 1
ATOM 2704 C C . LEU A 1 361 ? -12.210 1.864 -7.353 1.00 97.25 361 LEU A C 1
ATOM 2706 O O . LEU A 1 361 ? -11.726 1.294 -6.367 1.00 97.25 361 LEU A O 1
ATOM 2710 N N . GLN A 1 362 ? -13.394 2.463 -7.341 1.00 97.06 362 GLN A N 1
ATOM 2711 C CA . GLN A 1 362 ? -14.282 2.560 -6.193 1.00 97.06 362 GLN A CA 1
ATOM 2712 C C . GLN A 1 362 ? -15.400 1.522 -6.271 1.00 97.06 362 GLN A C 1
ATOM 2714 O O . GLN A 1 362 ? -15.867 1.151 -7.346 1.00 97.06 362 GLN A O 1
ATOM 2719 N N . VAL A 1 363 ? -15.919 1.110 -5.112 1.00 96.69 363 VAL A N 1
ATOM 2720 C CA . VAL A 1 363 ? -17.021 0.131 -5.032 1.00 96.69 363 VAL A CA 1
ATOM 2721 C C . VAL A 1 363 ? -18.285 0.598 -5.767 1.00 96.69 363 VAL A C 1
ATOM 2723 O O . VAL A 1 363 ? -19.025 -0.228 -6.285 1.00 96.69 363 VAL A O 1
ATOM 2726 N N . PHE A 1 364 ? -18.548 1.906 -5.840 1.00 96.00 364 PHE A N 1
ATOM 2727 C CA . PHE A 1 364 ? -19.726 2.430 -6.544 1.00 96.00 364 PHE A CA 1
ATOM 2728 C C . PHE A 1 364 ? -19.555 2.509 -8.071 1.00 96.00 364 PHE A C 1
ATOM 2730 O O . PHE A 1 364 ? -20.531 2.788 -8.767 1.00 96.00 364 PHE A O 1
ATOM 2737 N N . GLU A 1 365 ? -18.336 2.320 -8.585 1.00 96.31 365 GLU A N 1
ATOM 2738 C CA . GLU A 1 365 ? -18.031 2.343 -10.023 1.00 96.31 365 GLU A CA 1
ATOM 2739 C C . GLU A 1 365 ? -18.187 0.966 -10.674 1.00 96.31 365 GLU A C 1
ATOM 2741 O O . GLU A 1 365 ? -18.248 0.879 -11.897 1.00 96.31 365 GLU A O 1
ATOM 2746 N N . VAL A 1 366 ? -18.280 -0.090 -9.864 1.00 96.62 366 VAL A N 1
ATOM 2747 C CA . VAL A 1 366 ? -18.456 -1.472 -10.315 1.00 96.62 366 VAL A CA 1
ATOM 2748 C C . VAL A 1 366 ? -19.906 -1.914 -10.128 1.00 96.62 366 VAL A C 1
ATOM 2750 O O . VAL A 1 366 ? -20.573 -1.528 -9.165 1.00 96.62 366 VAL A O 1
ATOM 2753 N N . ALA A 1 367 ? -20.414 -2.748 -11.033 1.00 94.31 367 ALA A N 1
ATOM 2754 C CA . ALA A 1 367 ? -21.747 -3.328 -10.901 1.00 94.31 367 ALA A CA 1
ATOM 2755 C C . ALA A 1 367 ? -21.794 -4.344 -9.753 1.00 94.31 367 ALA A C 1
ATOM 2757 O O . ALA A 1 367 ? -22.774 -4.393 -9.008 1.00 94.31 367 ALA A O 1
ATOM 2758 N N . ASN A 1 368 ? -20.733 -5.144 -9.609 1.00 92.69 368 ASN A N 1
ATOM 2759 C CA . ASN A 1 368 ? -20.545 -6.079 -8.504 1.00 92.69 368 ASN A CA 1
ATOM 2760 C C . ASN A 1 368 ? -19.060 -6.155 -8.137 1.00 92.69 368 ASN A C 1
ATOM 2762 O O . ASN A 1 368 ? -18.228 -6.409 -9.002 1.00 92.69 368 ASN A O 1
ATOM 2766 N N . ALA A 1 369 ? -18.726 -6.012 -6.853 1.00 95.50 369 ALA A N 1
ATOM 2767 C CA . ALA A 1 369 ? -17.364 -6.268 -6.393 1.00 95.50 369 ALA A CA 1
ATOM 2768 C C . ALA A 1 369 ? -17.023 -7.758 -6.565 1.00 95.50 369 ALA A C 1
ATOM 2770 O O . ALA A 1 369 ? -17.761 -8.634 -6.098 1.00 95.50 369 ALA A O 1
ATOM 2771 N N . TYR A 1 370 ? -15.896 -8.053 -7.214 1.00 97.56 370 TYR A N 1
ATOM 2772 C CA . TYR A 1 370 ? -15.433 -9.427 -7.375 1.00 97.56 370 TYR A CA 1
ATOM 2773 C C . TYR A 1 370 ? -14.994 -9.971 -6.019 1.00 97.56 370 TYR A C 1
ATOM 2775 O O . TYR A 1 370 ? -14.316 -9.279 -5.266 1.00 97.56 370 TYR A O 1
ATOM 2783 N N . SER A 1 371 ? -15.398 -11.194 -5.688 1.00 97.00 371 SER A N 1
ATOM 2784 C CA . SER A 1 371 ? -15.159 -11.795 -4.375 1.00 97.00 371 SER A CA 1
ATOM 2785 C C . SER A 1 371 ? -14.480 -13.149 -4.534 1.00 97.00 371 SER A C 1
ATOM 2787 O O . SER A 1 371 ? -14.979 -14.008 -5.260 1.00 97.00 371 SER A O 1
ATOM 2789 N N . VAL A 1 372 ? -13.365 -13.356 -3.837 1.00 95.19 372 VAL A N 1
ATOM 2790 C CA . VAL A 1 372 ? -12.590 -14.598 -3.866 1.00 95.19 372 VAL A CA 1
ATOM 2791 C C . VAL A 1 372 ? -12.271 -15.056 -2.441 1.00 95.19 372 VAL A C 1
ATOM 2793 O O . VAL A 1 372 ? -11.717 -14.281 -1.660 1.00 95.19 372 VAL A O 1
ATOM 2796 N N . PRO A 1 373 ? -12.610 -16.297 -2.054 1.00 93.19 373 PRO A N 1
ATOM 2797 C CA . PRO A 1 373 ? -12.116 -16.853 -0.804 1.00 93.19 373 PRO A CA 1
ATOM 2798 C C . PRO A 1 373 ? -10.599 -17.026 -0.909 1.00 93.19 373 PRO A C 1
ATOM 2800 O O . PRO A 1 373 ? -10.108 -17.713 -1.808 1.00 93.19 373 PRO A O 1
ATOM 2803 N N . LEU A 1 374 ? -9.852 -16.404 0.003 1.00 91.38 374 LEU A N 1
ATOM 2804 C CA . LEU A 1 374 ? -8.426 -16.677 0.118 1.00 91.38 374 LEU A CA 1
ATOM 2805 C C . LEU A 1 374 ? -8.232 -18.144 0.532 1.00 91.38 374 LEU A C 1
ATOM 2807 O O . LEU A 1 374 ? -9.050 -18.648 1.303 1.00 91.38 374 LEU A O 1
ATOM 2811 N N . PRO A 1 375 ? -7.176 -18.832 0.055 1.00 80.31 375 PRO A N 1
ATOM 2812 C CA . PRO A 1 375 ? -6.971 -20.256 0.315 1.00 80.31 375 PRO A CA 1
ATOM 2813 C C . PRO A 1 375 ? -6.967 -20.580 1.814 1.00 80.31 375 PRO A C 1
ATOM 2815 O O . PRO A 1 375 ? -5.976 -20.359 2.512 1.00 80.31 375 PRO A O 1
ATOM 2818 N N . ASP A 1 376 ? -8.077 -21.116 2.305 1.00 60.66 376 ASP A N 1
ATOM 2819 C CA . ASP A 1 376 ? -8.361 -21.350 3.709 1.00 60.66 376 ASP A CA 1
ATOM 2820 C C . ASP A 1 376 ? -7.555 -22.540 4.228 1.00 60.66 376 ASP A C 1
ATOM 2822 O O . ASP A 1 376 ? -7.869 -23.697 3.986 1.00 60.66 376 ASP A O 1
ATOM 2826 N N . GLY A 1 377 ? -6.487 -22.249 4.970 1.00 49.44 377 GLY A N 1
ATOM 2827 C CA . GLY A 1 377 ? -6.190 -22.966 6.220 1.00 49.44 377 GLY A CA 1
ATOM 2828 C C . GLY A 1 377 ? -6.069 -24.498 6.237 1.00 49.44 377 GLY A C 1
ATOM 2829 O O . GLY A 1 377 ? -6.071 -25.065 7.324 1.00 49.44 377 GLY A O 1
ATOM 2830 N N . GLY A 1 378 ? -5.975 -25.205 5.110 1.00 50.38 378 GLY A N 1
ATOM 2831 C CA . GLY A 1 378 ? -5.665 -26.636 5.102 1.00 50.38 378 GLY A CA 1
ATOM 2832 C C . GLY A 1 378 ? -4.216 -26.902 5.533 1.00 50.38 378 GLY A C 1
ATOM 2833 O O . GLY A 1 378 ? -3.431 -25.970 5.731 1.00 50.38 378 GLY A O 1
ATOM 2834 N N . GLU A 1 379 ? -3.799 -28.177 5.585 1.00 49.34 379 GLU A N 1
ATOM 2835 C CA . GLU A 1 379 ? -2.381 -28.560 5.795 1.00 49.34 379 GLU A CA 1
ATOM 2836 C C . GLU A 1 379 ? -1.405 -27.790 4.876 1.00 49.34 379 GLU A C 1
ATOM 2838 O O . GLU A 1 379 ? -0.237 -27.624 5.218 1.00 49.34 379 GLU A O 1
ATOM 2843 N N . ALA A 1 380 ? -1.887 -27.293 3.730 1.00 49.97 380 ALA A N 1
ATOM 2844 C CA . ALA A 1 380 ? -1.118 -26.544 2.744 1.00 49.97 380 ALA A CA 1
ATOM 2845 C C . ALA A 1 380 ? -0.690 -25.127 3.182 1.00 49.97 380 ALA A C 1
ATOM 2847 O O . ALA A 1 380 ? 0.372 -24.679 2.755 1.00 49.97 380 ALA A O 1
ATOM 2848 N N . THR A 1 381 ? -1.473 -24.414 4.004 1.00 64.94 381 THR A N 1
ATOM 2849 C CA . THR A 1 381 ? -1.124 -23.054 4.481 1.00 64.94 381 THR A CA 1
ATOM 2850 C C . THR A 1 381 ? -0.694 -23.035 5.945 1.00 64.94 381 THR A C 1
ATOM 2852 O O . THR A 1 381 ? 0.053 -22.147 6.353 1.00 64.94 381 THR A O 1
ATOM 2855 N N . GLY A 1 382 ? -1.135 -24.018 6.740 1.00 69.38 382 GLY A N 1
ATOM 2856 C CA . GLY A 1 382 ? -0.784 -24.133 8.157 1.00 69.38 382 GLY A CA 1
ATOM 2857 C C . GLY A 1 382 ? -1.412 -23.063 9.058 1.00 69.38 382 GLY A C 1
ATOM 2858 O O . GLY A 1 382 ? -0.975 -22.917 10.201 1.00 69.38 382 GLY A O 1
ATOM 2859 N N . LEU A 1 383 ? -2.413 -22.318 8.567 1.00 84.12 383 LEU A N 1
ATOM 2860 C CA . LEU A 1 383 ? -3.169 -21.359 9.377 1.00 84.12 383 LEU A CA 1
ATOM 2861 C C . LEU A 1 383 ? -4.117 -22.091 10.330 1.00 84.12 383 LEU A C 1
ATOM 2863 O O . LEU A 1 383 ? -4.722 -23.103 9.984 1.00 84.12 383 LEU A O 1
ATOM 2867 N N . ARG A 1 384 ? -4.244 -21.573 11.551 1.00 85.44 384 ARG A N 1
ATOM 2868 C CA . ARG A 1 384 ? -5.021 -22.203 12.622 1.00 85.44 384 ARG A CA 1
ATOM 2869 C C . ARG A 1 384 ? -6.407 -21.571 12.723 1.00 85.44 384 ARG A C 1
ATOM 2871 O O . ARG A 1 384 ? -6.519 -20.350 12.721 1.00 85.44 384 ARG A O 1
ATOM 2878 N N . SER A 1 385 ? -7.445 -22.384 12.911 1.00 85.88 385 SER A N 1
ATOM 2879 C CA . SER A 1 385 ? -8.770 -21.881 13.292 1.00 85.88 385 SER A CA 1
ATOM 2880 C C . SER A 1 385 ? -8.750 -21.307 14.713 1.00 85.88 385 SER A C 1
ATOM 2882 O O . SER A 1 385 ? -8.219 -21.920 15.648 1.00 85.88 385 SER A O 1
ATOM 2884 N N . GLY A 1 386 ? -9.318 -20.119 14.870 1.00 85.44 386 GLY A N 1
ATOM 2885 C CA . GLY A 1 386 ? -9.561 -19.461 16.144 1.00 85.44 386 GLY A CA 1
ATOM 2886 C C . GLY A 1 386 ? -10.971 -19.732 16.683 1.00 85.44 386 GLY A C 1
ATOM 2887 O O . GLY A 1 386 ? -11.699 -20.577 16.159 1.00 85.44 386 GLY A O 1
ATOM 2888 N N . PRO A 1 387 ? -11.360 -19.042 17.768 1.00 85.38 387 PRO A N 1
ATOM 2889 C CA . PRO A 1 387 ? -12.747 -18.990 18.230 1.00 85.38 387 PRO A CA 1
ATOM 2890 C C . PRO A 1 387 ? -13.680 -18.407 17.159 1.00 85.38 387 PRO A C 1
ATOM 2892 O O . PRO A 1 387 ? -13.219 -17.675 16.286 1.00 85.38 387 PRO A O 1
ATOM 2895 N N . ASP A 1 388 ? -14.979 -18.703 17.253 1.00 86.56 388 ASP A N 1
ATOM 2896 C CA . ASP A 1 388 ? -16.032 -18.119 16.403 1.00 86.56 388 ASP A CA 1
ATOM 2897 C C . ASP A 1 388 ? -15.769 -18.242 14.888 1.00 86.56 388 ASP A C 1
ATOM 2899 O O . ASP A 1 388 ? -16.051 -17.328 14.121 1.00 86.56 388 ASP A O 1
ATOM 2903 N N . ASP A 1 389 ? -15.193 -19.376 14.468 1.00 84.31 389 ASP A N 1
ATOM 2904 C CA . ASP A 1 389 ? -14.835 -19.689 13.075 1.00 84.31 389 ASP A CA 1
ATOM 2905 C C . ASP A 1 389 ? -13.846 -18.694 12.425 1.00 84.31 389 ASP A C 1
ATOM 2907 O O . ASP A 1 389 ? -13.694 -18.658 11.204 1.00 84.31 389 ASP A O 1
ATOM 2911 N N . THR A 1 390 ? -13.111 -17.928 13.239 1.00 90.94 390 THR A N 1
ATOM 2912 C CA . THR A 1 390 ? -12.039 -17.041 12.762 1.00 90.94 390 THR A CA 1
ATOM 2913 C C . THR A 1 390 ? -10.815 -17.815 12.270 1.00 90.94 390 THR A C 1
ATOM 2915 O O . THR A 1 390 ? -10.551 -18.951 12.676 1.00 90.94 390 THR A O 1
ATOM 2918 N N . ILE A 1 391 ? -10.002 -17.175 11.430 1.00 91.44 391 ILE A N 1
ATOM 2919 C CA . ILE A 1 391 ? -8.666 -17.649 11.054 1.00 91.44 391 ILE A CA 1
ATOM 2920 C C . ILE A 1 391 ? -7.622 -16.844 11.829 1.00 91.44 391 ILE A C 1
ATOM 2922 O O . ILE A 1 391 ? -7.601 -15.619 11.765 1.00 91.44 391 ILE A O 1
ATOM 2926 N N . MET A 1 392 ? -6.726 -17.520 12.547 1.00 92.81 392 MET A N 1
ATOM 2927 C CA . MET A 1 392 ? -5.608 -16.873 13.233 1.00 92.81 392 MET A CA 1
ATOM 2928 C C . MET A 1 392 ? -4.464 -16.647 12.247 1.00 92.81 392 MET A C 1
ATOM 2930 O O . MET A 1 392 ? -3.828 -17.600 11.789 1.00 92.81 392 MET A O 1
ATOM 2934 N N . VAL A 1 393 ? -4.199 -15.383 11.922 1.00 92.88 393 VAL A N 1
ATOM 2935 C CA . VAL A 1 393 ? -3.159 -14.989 10.969 1.00 92.88 393 VAL A CA 1
ATOM 2936 C C . VAL A 1 393 ? -1.890 -14.603 11.748 1.00 92.88 393 VAL A C 1
ATOM 2938 O O . VAL A 1 393 ? -1.921 -13.586 12.444 1.00 92.88 393 VAL A O 1
ATOM 2941 N N . PRO A 1 394 ? -0.774 -15.361 11.665 1.00 91.88 394 PRO A N 1
ATOM 2942 C CA . PRO A 1 394 ? 0.469 -15.094 12.405 1.00 91.88 394 PRO A CA 1
ATOM 2943 C C . PRO A 1 394 ? 1.288 -13.873 11.926 1.00 91.88 394 PRO A C 1
ATOM 2945 O O . PRO A 1 394 ? 2.449 -14.008 11.543 1.00 91.88 394 PRO A O 1
ATOM 2948 N N . VAL A 1 395 ? 0.691 -12.675 11.918 1.00 92.56 395 VAL A N 1
ATOM 2949 C CA . VAL A 1 395 ? 1.230 -11.444 11.303 1.00 92.56 395 VAL A CA 1
ATOM 2950 C C . VAL A 1 395 ? 2.400 -10.767 12.034 1.00 92.56 395 VAL A C 1
ATOM 2952 O O . VAL A 1 395 ? 3.186 -10.067 11.384 1.00 92.56 395 VAL A O 1
ATOM 2955 N N . PHE A 1 396 ? 2.554 -10.963 13.351 1.00 94.88 396 PHE A N 1
ATOM 2956 C CA . PHE A 1 396 ? 3.586 -10.302 14.178 1.00 94.88 396 PHE A CA 1
ATOM 2957 C C . PHE A 1 396 ? 3.618 -8.769 14.045 1.00 94.88 396 PHE A C 1
ATOM 2959 O O . PHE A 1 396 ? 4.679 -8.154 13.894 1.00 94.88 396 PHE A O 1
ATOM 2966 N N . THR A 1 397 ? 2.446 -8.145 14.080 1.00 97.38 397 THR A N 1
ATOM 2967 C CA . THR A 1 397 ? 2.261 -6.691 14.026 1.00 97.38 397 THR A CA 1
ATOM 2968 C C . THR A 1 397 ? 0.906 -6.332 14.621 1.00 97.38 397 THR A C 1
ATOM 2970 O O . THR A 1 397 ? -0.032 -7.126 14.568 1.00 97.38 397 THR A O 1
ATOM 2973 N N . ASP A 1 398 ? 0.799 -5.125 15.149 1.00 98.12 398 ASP A N 1
ATOM 2974 C CA . ASP A 1 398 ? -0.449 -4.501 15.572 1.00 98.12 398 ASP A CA 1
ATOM 2975 C C . ASP A 1 398 ? -1.066 -3.612 14.473 1.00 98.12 398 ASP A C 1
ATOM 2977 O O . ASP A 1 398 ? -2.124 -3.022 14.680 1.00 98.12 398 ASP A O 1
ATOM 2981 N N . LEU A 1 399 ? -0.414 -3.511 13.304 1.00 98.19 399 LEU A N 1
ATOM 2982 C CA . LEU A 1 399 ? -0.777 -2.607 12.205 1.00 98.19 399 LEU A CA 1
ATOM 2983 C C . LEU A 1 399 ? -0.922 -1.135 12.648 1.00 98.19 399 LEU A C 1
ATOM 2985 O O . LEU A 1 399 ? -1.659 -0.365 12.030 1.00 98.19 399 LEU A O 1
ATOM 2989 N N . LYS A 1 400 ? -0.187 -0.730 13.691 1.00 98.25 400 LYS A N 1
ATOM 2990 C CA . LYS A 1 400 ? -0.170 0.623 14.254 1.00 98.25 400 LYS A CA 1
ATOM 2991 C C . LYS A 1 400 ? 1.180 1.296 14.000 1.00 98.25 400 LYS A C 1
ATOM 2993 O O . LYS A 1 400 ? 2.230 0.649 13.960 1.00 98.25 400 LYS A O 1
ATOM 2998 N N . ARG A 1 401 ? 1.169 2.621 13.817 1.00 97.81 401 ARG A N 1
ATOM 2999 C CA . ARG A 1 401 ? 2.392 3.438 13.796 1.00 97.81 401 ARG A CA 1
ATOM 3000 C C . ARG A 1 401 ? 2.833 3.801 15.212 1.00 97.81 401 ARG A C 1
ATOM 3002 O O . ARG A 1 401 ? 2.015 4.188 16.044 1.00 97.81 401 ARG A O 1
ATOM 3009 N N . HIS A 1 402 ? 4.137 3.750 15.456 1.00 97.06 402 HIS A N 1
ATOM 3010 C CA . HIS A 1 402 ? 4.759 4.091 16.736 1.00 97.06 402 HIS A CA 1
ATOM 3011 C C . HIS A 1 402 ? 5.859 5.123 16.522 1.00 97.06 402 HIS A C 1
ATOM 3013 O O . HIS A 1 402 ? 6.644 4.990 15.585 1.00 97.06 402 HIS A O 1
ATOM 3019 N N . SER A 1 403 ? 5.939 6.133 17.391 1.00 95.50 403 SER A N 1
ATOM 3020 C CA . SER A 1 403 ? 7.119 7.004 17.451 1.00 95.50 403 SER A CA 1
ATOM 3021 C C . SER A 1 403 ? 8.268 6.215 18.067 1.00 95.50 403 SER A C 1
ATOM 3023 O O . SER A 1 403 ? 8.197 5.767 19.212 1.00 95.50 403 SER A O 1
ATOM 3025 N N . MET A 1 404 ? 9.327 6.033 17.287 1.00 93.62 404 MET A N 1
ATOM 3026 C CA . MET A 1 404 ? 10.522 5.292 17.688 1.00 93.62 404 MET A CA 1
ATOM 3027 C C . MET A 1 404 ? 11.588 6.209 18.311 1.00 93.62 404 MET A C 1
ATOM 3029 O O . MET A 1 404 ? 12.661 5.743 18.707 1.00 93.62 404 MET A O 1
ATOM 3033 N N . GLY A 1 405 ? 11.277 7.506 18.429 1.00 93.38 405 GLY A N 1
ATOM 3034 C CA . GLY A 1 405 ? 12.130 8.542 18.999 1.00 93.38 405 GLY A CA 1
ATOM 3035 C C . GLY A 1 405 ? 13.366 8.872 18.158 1.00 93.38 405 GLY A C 1
ATOM 3036 O O . GLY A 1 405 ? 13.676 8.229 17.155 1.00 93.38 405 GLY A O 1
ATOM 3037 N N . ASP A 1 406 ? 14.120 9.873 18.613 1.00 92.00 406 ASP A N 1
ATOM 3038 C CA . ASP A 1 406 ? 15.246 10.454 17.865 1.00 92.00 406 ASP A CA 1
ATOM 3039 C C . ASP A 1 406 ? 16.357 9.451 17.520 1.00 92.00 406 ASP A C 1
ATOM 3041 O O . ASP A 1 406 ? 17.044 9.603 16.514 1.00 92.00 406 ASP A O 1
ATOM 3045 N N . ILE A 1 407 ? 16.545 8.409 18.339 1.00 91.06 407 ILE A N 1
ATOM 3046 C CA . ILE A 1 407 ? 17.604 7.405 18.136 1.00 91.06 407 ILE A CA 1
ATOM 3047 C C . ILE A 1 407 ? 17.344 6.565 16.878 1.00 91.06 407 ILE A C 1
ATOM 3049 O O . ILE A 1 407 ? 18.292 6.143 16.216 1.00 91.06 407 ILE A O 1
ATOM 3053 N N . LEU A 1 408 ? 16.072 6.314 16.559 1.00 85.50 408 LEU A N 1
ATOM 3054 C CA . LEU A 1 408 ? 15.644 5.492 15.425 1.00 85.50 408 LEU A CA 1
ATOM 3055 C C . LEU A 1 408 ? 15.039 6.333 14.289 1.00 85.50 408 LEU A C 1
ATOM 3057 O O . LEU A 1 408 ? 14.530 5.782 13.315 1.00 85.50 408 LEU A O 1
ATOM 3061 N N . ASN A 1 409 ? 15.132 7.660 14.388 1.00 90.31 409 ASN A N 1
ATOM 3062 C CA . ASN A 1 409 ? 14.780 8.591 13.328 1.00 90.31 409 ASN A CA 1
ATOM 3063 C C . ASN A 1 409 ? 15.922 8.668 12.299 1.00 90.31 409 ASN A C 1
ATOM 3065 O O . ASN A 1 409 ? 16.806 9.521 12.376 1.00 90.31 409 ASN A O 1
ATOM 3069 N N . ASN A 1 410 ? 15.947 7.709 11.375 1.00 85.19 410 ASN A N 1
ATOM 3070 C CA . ASN A 1 410 ? 16.987 7.572 10.354 1.00 85.19 410 ASN A CA 1
ATOM 3071 C C . ASN A 1 410 ? 16.550 8.041 8.954 1.00 85.19 410 ASN A C 1
ATOM 3073 O O . ASN A 1 410 ? 17.354 7.964 8.024 1.00 85.19 410 ASN A O 1
ATOM 3077 N N . GLU A 1 411 ? 15.315 8.520 8.801 1.00 89.19 411 GLU A N 1
ATOM 3078 C CA . GLU A 1 411 ? 14.799 9.067 7.547 1.00 89.19 411 GLU A CA 1
ATOM 3079 C C . GLU A 1 411 ? 14.944 10.587 7.490 1.00 89.19 411 GLU A C 1
ATOM 3081 O O . GLU A 1 411 ? 14.957 11.278 8.506 1.00 89.19 411 GLU A O 1
ATOM 3086 N N . THR A 1 412 ? 15.070 11.114 6.273 1.00 86.19 412 THR A N 1
ATOM 3087 C CA . THR A 1 412 ? 15.282 12.550 6.030 1.00 86.19 412 THR A CA 1
ATOM 3088 C C . THR A 1 412 ? 14.066 13.239 5.423 1.00 86.19 412 THR A C 1
ATOM 3090 O O . THR A 1 412 ? 14.035 14.468 5.353 1.00 86.19 412 THR A O 1
ATOM 3093 N N . ARG A 1 413 ? 13.067 12.461 4.990 1.00 89.75 413 ARG A N 1
ATOM 3094 C CA . ARG A 1 413 ? 11.851 12.939 4.331 1.00 89.75 413 ARG A CA 1
ATOM 3095 C C . ARG A 1 413 ? 10.615 12.326 4.971 1.00 89.75 413 ARG A C 1
ATOM 3097 O O . ARG A 1 413 ? 10.564 11.113 5.169 1.00 89.75 413 ARG A O 1
ATOM 3104 N N . GLU A 1 414 ? 9.640 13.176 5.271 1.00 92.19 414 GLU A N 1
ATOM 3105 C CA . GLU A 1 414 ? 8.304 12.764 5.704 1.00 92.19 414 GLU A CA 1
ATOM 3106 C C . GLU A 1 414 ? 7.545 12.140 4.529 1.00 92.19 414 GLU A C 1
ATOM 3108 O O . GLU A 1 414 ? 7.626 12.626 3.400 1.00 92.19 414 GLU A O 1
ATOM 3113 N N . GLU A 1 415 ? 6.806 11.065 4.794 1.00 91.62 415 GLU A N 1
ATOM 3114 C CA . GLU A 1 415 ? 6.027 10.339 3.789 1.00 91.62 415 GLU A CA 1
ATOM 3115 C C . GLU A 1 415 ? 4.542 10.540 4.077 1.00 91.62 415 GLU A C 1
ATOM 3117 O O . GLU A 1 415 ? 4.068 10.099 5.119 1.00 91.62 415 GLU A O 1
ATOM 3122 N N . GLU A 1 416 ? 3.814 11.214 3.182 1.00 88.81 416 GLU A N 1
ATOM 3123 C CA . GLU A 1 416 ? 2.367 11.459 3.324 1.00 88.81 416 GLU A CA 1
ATOM 3124 C C . GLU A 1 416 ? 1.979 12.040 4.701 1.00 88.81 416 GLU A C 1
ATOM 3126 O O . GLU A 1 416 ? 1.038 11.591 5.350 1.00 88.81 416 GLU A O 1
ATOM 3131 N N . MET A 1 417 ? 2.738 13.042 5.171 1.00 89.62 417 MET A N 1
ATOM 3132 C CA . MET A 1 417 ? 2.586 13.688 6.490 1.00 89.62 417 MET A CA 1
ATOM 3133 C C . MET A 1 417 ? 2.876 12.783 7.702 1.00 89.62 417 MET A C 1
ATOM 3135 O O . MET A 1 417 ? 2.658 13.200 8.841 1.00 89.62 417 MET A O 1
ATOM 3139 N N . VAL A 1 418 ? 3.399 11.570 7.494 1.00 94.88 418 VAL A N 1
ATOM 3140 C CA . VAL A 1 418 ? 3.906 10.724 8.578 1.00 94.88 418 VAL A CA 1
ATOM 3141 C C . VAL A 1 418 ? 5.309 11.204 8.977 1.00 94.88 418 VAL A C 1
ATOM 3143 O O . VAL A 1 418 ? 6.213 11.208 8.131 1.00 94.88 418 VAL A O 1
ATOM 3146 N N . PRO A 1 419 ? 5.532 11.569 10.256 1.00 94.25 419 PRO A N 1
ATOM 3147 C CA . PRO A 1 419 ? 6.834 12.020 10.738 1.00 94.25 419 PRO A CA 1
ATOM 3148 C C . PRO A 1 419 ? 7.961 11.004 10.507 1.00 94.25 419 PRO A C 1
ATOM 3150 O O . PRO A 1 419 ? 7.762 9.781 10.500 1.00 94.25 419 PRO A O 1
ATOM 3153 N N . THR A 1 420 ? 9.190 11.499 10.367 1.00 94.12 420 THR A N 1
ATOM 3154 C CA . THR A 1 420 ? 10.353 10.647 10.067 1.00 94.12 420 THR A CA 1
ATOM 3155 C C . THR A 1 420 ? 10.702 9.672 11.201 1.00 94.12 420 THR A C 1
ATOM 3157 O O . THR A 1 420 ? 11.256 8.605 10.938 1.00 94.12 420 THR A O 1
ATOM 3160 N N . ASP A 1 421 ? 10.304 9.962 12.441 1.00 94.94 421 ASP A N 1
ATOM 3161 C CA . ASP A 1 421 ? 10.509 9.104 13.613 1.00 94.94 421 ASP A CA 1
ATOM 3162 C C . ASP A 1 421 ? 9.396 8.063 13.833 1.00 94.94 421 ASP A C 1
ATOM 3164 O O . ASP A 1 421 ? 9.540 7.197 14.698 1.00 94.94 421 ASP A O 1
ATOM 3168 N N . GLN A 1 422 ? 8.295 8.120 13.079 1.00 95.69 422 GLN A N 1
ATOM 3169 C CA . GLN A 1 422 ? 7.180 7.184 13.229 1.00 95.69 422 GLN A CA 1
ATOM 3170 C C . GLN A 1 422 ? 7.279 6.005 12.273 1.00 95.69 422 GLN A C 1
ATOM 3172 O O . GLN A 1 422 ? 7.618 6.179 11.112 1.00 95.69 422 GLN A O 1
ATOM 3177 N N . TRP A 1 423 ? 6.941 4.802 12.727 1.00 95.50 423 TRP A N 1
ATOM 3178 C CA . TRP A 1 423 ? 7.028 3.592 11.910 1.00 95.50 423 TRP A CA 1
ATOM 3179 C C . TRP A 1 423 ? 5.837 2.687 12.151 1.00 95.50 423 TRP A C 1
ATOM 3181 O O . TRP A 1 423 ? 5.461 2.461 13.300 1.00 95.50 423 TRP A O 1
ATOM 3191 N N . LEU A 1 424 ? 5.277 2.129 11.077 1.00 96.56 424 LEU A N 1
ATOM 3192 C CA . LEU A 1 424 ? 4.361 1.000 11.195 1.00 96.56 424 LEU A CA 1
ATOM 3193 C C . LEU A 1 424 ? 5.131 -0.166 11.820 1.00 96.56 424 LEU A C 1
ATOM 3195 O O . LEU A 1 424 ? 6.248 -0.465 11.383 1.00 96.56 424 LEU A O 1
ATOM 3199 N N . THR A 1 425 ? 4.555 -0.853 12.809 1.00 96.50 425 THR A N 1
ATOM 3200 C CA . THR A 1 425 ? 5.208 -2.042 13.358 1.00 96.50 425 THR A CA 1
ATOM 3201 C C . THR A 1 425 ? 5.493 -3.044 12.248 1.00 96.50 425 THR A C 1
ATOM 3203 O O . THR A 1 425 ? 4.586 -3.560 11.585 1.00 96.50 425 THR A O 1
ATOM 3206 N N . ARG A 1 426 ? 6.784 -3.329 12.040 1.00 92.50 426 ARG A N 1
ATOM 3207 C CA . ARG A 1 426 ? 7.232 -4.227 10.981 1.00 92.50 426 ARG A CA 1
ATOM 3208 C C . ARG A 1 426 ? 6.587 -5.598 11.164 1.00 92.50 426 ARG A C 1
ATOM 3210 O O . ARG A 1 426 ? 6.812 -6.271 12.164 1.00 92.50 426 ARG A O 1
ATOM 3217 N N . LYS A 1 427 ? 5.846 -6.022 10.145 1.00 92.31 427 LYS A N 1
ATOM 3218 C CA . LYS A 1 427 ? 5.362 -7.395 10.001 1.00 92.31 427 LYS A CA 1
ATOM 3219 C C . LYS A 1 427 ? 6.563 -8.342 9.998 1.00 92.31 427 LYS A C 1
ATOM 3221 O O . LYS A 1 427 ? 7.452 -8.183 9.162 1.00 92.31 427 LYS A O 1
ATOM 3226 N N . LEU A 1 428 ? 6.594 -9.312 10.913 1.00 90.19 428 LEU A N 1
ATOM 3227 C CA . LEU A 1 428 ? 7.593 -10.398 10.873 1.00 90.19 428 LEU A CA 1
ATOM 3228 C C . LEU A 1 428 ? 7.105 -11.602 10.051 1.00 90.19 428 LEU A C 1
ATOM 3230 O O . LEU A 1 428 ? 7.810 -12.599 9.899 1.00 90.19 428 LEU A O 1
ATOM 3234 N N . TRP A 1 429 ? 5.913 -11.475 9.471 1.00 87.81 429 TRP A N 1
ATOM 3235 C CA . TRP A 1 429 ? 5.371 -12.337 8.434 1.00 87.81 429 TRP A CA 1
ATOM 3236 C C . TRP A 1 429 ? 6.327 -12.459 7.243 1.00 87.81 429 TRP A C 1
ATOM 3238 O O . TRP A 1 429 ? 6.669 -11.462 6.613 1.00 87.81 429 TRP A O 1
ATOM 3248 N N . GLY A 1 430 ? 6.784 -13.676 6.945 1.00 82.12 430 GLY A N 1
ATOM 3249 C CA . GLY A 1 430 ? 7.675 -13.938 5.807 1.00 82.12 430 GLY A CA 1
ATOM 3250 C C . GLY A 1 430 ? 9.116 -13.443 5.972 1.00 82.12 430 GLY A C 1
ATOM 3251 O O . GLY A 1 430 ? 9.944 -13.775 5.132 1.00 82.12 430 GLY A O 1
ATOM 3252 N N . PHE A 1 431 ? 9.452 -12.760 7.075 1.00 83.56 431 PHE A N 1
ATOM 3253 C CA . PHE A 1 431 ? 10.746 -12.093 7.281 1.00 83.56 431 PHE A CA 1
ATOM 3254 C C . PHE A 1 431 ? 11.962 -13.014 7.110 1.00 83.56 431 PHE A C 1
ATOM 3256 O O . PHE A 1 431 ? 12.999 -12.582 6.627 1.00 83.56 431 PHE A O 1
ATOM 3263 N N . ALA A 1 432 ? 11.844 -14.291 7.481 1.00 78.62 432 ALA A N 1
ATOM 3264 C CA . ALA A 1 432 ? 12.933 -15.261 7.351 1.00 78.62 432 ALA A CA 1
ATOM 3265 C C . ALA A 1 432 ? 13.252 -15.666 5.898 1.00 78.62 432 ALA A C 1
ATOM 3267 O O . ALA A 1 432 ? 14.276 -16.303 5.666 1.00 78.62 432 ALA A O 1
ATOM 3268 N N . ASN A 1 433 ? 12.369 -15.345 4.949 1.00 70.00 433 ASN A N 1
ATOM 3269 C CA . ASN A 1 433 ? 12.522 -15.659 3.528 1.00 70.00 433 ASN A CA 1
ATOM 3270 C C . ASN A 1 433 ? 12.931 -14.433 2.695 1.00 70.00 433 ASN A C 1
ATOM 3272 O O . ASN A 1 433 ? 13.049 -14.553 1.478 1.00 70.00 433 ASN A O 1
ATOM 3276 N N . GLU A 1 434 ? 13.114 -13.279 3.339 1.00 75.88 434 GLU A N 1
ATOM 3277 C CA . GLU A 1 434 ? 13.625 -12.064 2.705 1.00 75.88 434 GLU A CA 1
ATOM 3278 C C . GLU A 1 434 ? 15.167 -12.138 2.607 1.00 75.88 434 GLU A C 1
ATOM 3280 O O . GLU A 1 434 ? 15.787 -12.651 3.548 1.00 75.88 434 GLU A O 1
ATOM 3285 N N . PRO A 1 435 ? 15.788 -11.685 1.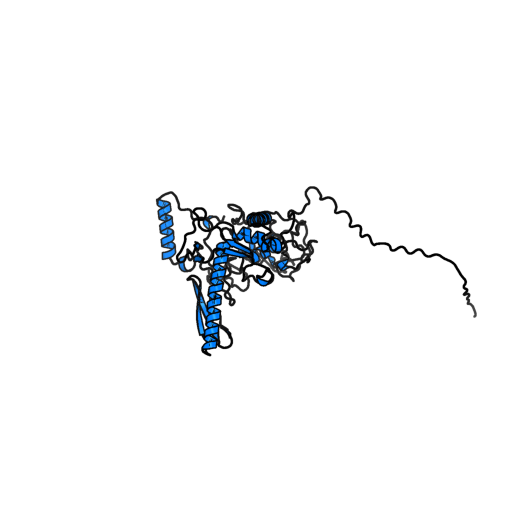498 1.00 67.38 435 PRO A N 1
ATOM 3286 C CA . PRO A 1 435 ? 17.242 -11.744 1.281 1.00 67.38 435 PRO A CA 1
ATOM 3287 C C . PRO A 1 435 ? 18.120 -10.976 2.280 1.00 67.38 435 PRO A C 1
ATOM 3289 O O . PRO A 1 435 ? 17.674 -9.940 2.828 1.00 67.38 435 PRO A O 1
#

Sequence (435 aa):
MNPLSATRKSLAFILAILAWATLAACHNTTAEPSSAPRIGDTATLDGHTSQDDIESGSLTLDQIVERGEHLFTTSFNTLDGAGRPETTDVSPDNFRPARTFPDNFNRISGPDANACSSCHGVPRLGGGGDNATNVFVLADGFHFVNFDGGEGDDFQAHTLRTVGNERTSLGLFGSGYIELLAREMTEDMHAIRDEARKQARDSGAPVSLPLTAKGVEFGTITASPDGSLDTSRVEGVDPDLVIRPFMQKGTIVSLREFAVKAMNQHFGMQASERFGDAVDHDADGMADELSRGDISTLVIFQAMLPPPGRVMPDHPEARAAAQRGEALFSALECSTCHIPELPLNNPVFTEPNPFNPAGKLQVFEVANAYSVPLPDGGEATGLRSGPDDTIMVPVFTDLKRHSMGDILNNETREEEMVPTDQWLTRKLWGFANEP

pLDDT: mean 89.01, std 16.62, range [31.91, 98.88]

Foldseek 3Di:
DDDDDDDDDDDDDDYDDDDDDDDDDPPPPPDDPDDDADVVRAFLDPDADDPVCLQVVVDDLVRLLVLLVSQQAGQGDLNLQWQLQFAFFLDLPGGDHGDDPPRRDAQAATAPGRHNCVACQFVHHQAGHDLVNWYFAPLRSFRGDDQPLDNSQVSDHDDSQASGDTGTGGGLAQVLVLLLLQLQLLVQQVVQLVVQQVVQLVVQAKGKDWRDGLRDTQFIWIAHNVGDIDCVGGAQDDPSSGQQQDDFLSPHNAPLSVVQRCCCGHTVFHECLRNNAPDPSSPSPDGNSHYLSSSVSNRSNSSQRAFDDDDADPDPVSNVVVVVVVVVCVVVVVCVFQVFWGWRQAQKRWPPDCPDDHSHDHCVNRPHIRIDRHPDDDVVRPWDQDPPRTTIDRFRGPSGKDQQDPVQLSHNDDDPNRDSRITGRDGCGCVVSHD